Protein AF-S2K256-F1 (afdb_monomer)

pLDDT: mean 74.45, std 22.86, range [28.2, 97.44]

Radius of gyration: 34.71 Å; Cα contacts (8 Å, |Δi|>4): 517; chains: 1; bounding box: 80×73×98 Å

Nearest PDB structures (foldseek):
  6o60-assembly1_C  TM=3.699E-01  e=1.544E-05  Homo sapiens
  5jh5-assembly1_A  TM=3.989E-01  e=1.030E-04  Homo sapiens
  3qii-assembly1_A-2  TM=6.606E-01  e=2.291E-01  Homo sapiens
  8hcu-assembly1_A  TM=7.306E-01  e=8.135E-02  Homo sapiens
  2ldm-assembly1_A  TM=6.409E-01  e=3.844E-01  Homo sapiens

Secondary structure (DSSP, 8-state):
--EEEEEBTTS--EEEEEEEEEETTTEEEEE-TTS-EEEEEGGGB-HHHHHHHHHHSPPP-S---------------------------------------------------------PPPPHHHHHHTS--S-HHHHHHHHHHTS-----S-S---TT-GGGS-HHHHHHHHHTS-HHHHHHHTTT-HHHHHHHTSGGGSSEE---TTTGGG-BHHHHHHHHHHHHHTTTGGGT--EEE-TT-B--HHHHHHHHHH-SS--EEE-TT-TT-BHHHHHHHHHHHHHH-SS--S----EEE--TT-B-SPPTT---TT-S------SHHHHHHHHHHHHHHHHSS--EEE-EEPTTTSSSEE-SSEEETTTEEE-----TTTSPPP--

InterPro domains:
  IPR001810 F-box domain [PF12937] (163-205)
  IPR001810 F-box domain [PS50181] (159-205)
  IPR007131 SLA1 homology domain 1, SHD1 [PF03983] (4-55)
  IPR032675 Leucine-rich repeat domain superfamily [G3DSA:3.80.10.10] (158-293)
  IPR036047 F-box-like domain superfamily [SSF81383] (157-207)

Sequence (388 aa):
MSERLWTGNDGKYQVLATFVCLFQDKKVKLRKPNGAMVAVPLTFLCQQDIAFIATQAKPLAQDSANPNKPAPASRDSSYTSSSKTETTDDTKLSDEPENIKETVPAVQQVPPAANHQNVRQISHDESIQMTPKRSLSSITDQFKRQTYYLSDHDVPLDTKNLAHLPSKTIIRMASFLDVRSRLQVSLISKRFHQLIYKPDVWDYVKFRPSDLFMINDQFVYQLIVFLQLRGGLHKSIHHVDLDGTVITASSVLLLIKYLENIQTLSVQTCWQLFTYPLATQLTHLAKTAREQYPSKIVRVTLGKVLHRGPVPAEQDKDQPGLLDSKSFGQDAWFMNAALNKLTKQNVEFDVVLCGTCHLGASSQVLKCASCGILPLKKCMGCAPRCDR

Foldseek 3Di:
DDWDWWAFPVRPDTATFDWDADDPVQWTWTAHPVRDIDIHGLNGTDPVVNVVRVVVHDDDPDDDDDDDDDDDDDDDDDDDDDDDDDDDDDDDDDDDDDDDDDDDDDDDDDDDDDDDDDDDDDDPVNVVVPDDPDDPVVVVVVVVVVPDPDDDDDDPPPPVDPVRDDLVVLLVVLLPDAPVVLVVQLPPDVSSVVSSLDLSNQQEHDHDPVCQAVDELVNLLVVLVVCCVSPNSLASYQYYASAQHQYELNSVVSNQQRRLRHAEYEHANNQRYALQVNLQVLLVCLVPPPDARSHQHQEYEYHANRHNDDDPPDPDVPDPGRDPDPASVVSQVSNQVSVCSNNVHRHHYNFQAAPPPSGHTFHCWDADPVPGIHRHRHHPVGDDDDPD

Structure (mmCIF, N/CA/C/O backbone):
data_AF-S2K256-F1
#
_entry.id   AF-S2K256-F1
#
loop_
_atom_site.group_PDB
_atom_site.id
_atom_site.type_symbol
_atom_site.label_atom_id
_atom_site.label_alt_id
_atom_site.label_comp_id
_atom_site.label_asym_id
_atom_site.label_entity_id
_atom_site.label_seq_id
_atom_site.pdbx_PDB_ins_code
_atom_site.Cartn_x
_atom_site.Cartn_y
_atom_site.Cartn_z
_atom_site.occupancy
_atom_site.B_iso_or_equiv
_atom_site.auth_seq_id
_atom_site.auth_comp_id
_atom_site.auth_asym_id
_atom_site.auth_atom_id
_atom_site.pdbx_PDB_model_num
ATOM 1 N N . MET A 1 1 ? 23.390 36.262 -26.927 1.00 66.06 1 MET A N 1
ATOM 2 C CA . MET A 1 1 ? 21.931 36.200 -26.684 1.00 66.06 1 MET A CA 1
ATOM 3 C C . MET A 1 1 ? 21.665 36.852 -25.340 1.00 66.06 1 MET A C 1
ATOM 5 O O . MET A 1 1 ? 22.400 36.553 -24.406 1.00 66.06 1 MET A O 1
ATOM 9 N N . SER A 1 2 ? 20.700 37.764 -25.260 1.00 81.94 2 SER A N 1
ATOM 10 C CA . SER A 1 2 ? 20.346 38.485 -24.032 1.00 81.94 2 SER A CA 1
ATOM 11 C C . SER A 1 2 ? 19.398 37.678 -23.142 1.00 81.94 2 SER A C 1
ATOM 13 O O . SER A 1 2 ? 18.588 36.884 -23.624 1.00 81.94 2 SER A O 1
ATOM 15 N N . GLU A 1 3 ? 19.511 37.897 -21.837 1.00 90.81 3 GLU A N 1
ATOM 16 C CA . GLU A 1 3 ? 18.564 37.404 -20.841 1.00 90.81 3 GLU A CA 1
ATOM 17 C C . GLU A 1 3 ? 17.235 38.173 -20.944 1.00 90.81 3 GLU A C 1
ATOM 19 O O . GLU A 1 3 ? 17.225 39.381 -21.193 1.00 90.81 3 GLU A O 1
ATOM 24 N N . ARG A 1 4 ? 16.106 37.471 -20.793 1.00 93.06 4 ARG A N 1
ATOM 25 C CA . ARG A 1 4 ? 14.751 38.025 -20.933 1.00 93.06 4 ARG A CA 1
ATOM 26 C C . ARG A 1 4 ? 13.807 37.386 -19.914 1.00 93.06 4 ARG A C 1
ATOM 28 O O . ARG A 1 4 ? 13.978 36.224 -19.545 1.00 93.06 4 ARG A O 1
ATOM 35 N N . LEU A 1 5 ? 12.799 38.139 -19.473 1.00 95.69 5 LEU A N 1
ATOM 36 C CA . LEU A 1 5 ? 11.668 37.591 -18.726 1.00 95.69 5 LEU A CA 1
ATOM 37 C C . LEU A 1 5 ? 10.664 37.000 -19.721 1.00 95.69 5 LEU A C 1
ATOM 39 O O . LEU A 1 5 ? 10.056 37.738 -20.492 1.00 95.69 5 LEU A O 1
ATOM 43 N N . TRP A 1 6 ? 10.522 35.681 -19.705 1.00 94.94 6 TRP A N 1
ATOM 44 C CA . TRP A 1 6 ? 9.562 34.936 -20.515 1.00 94.94 6 TRP A CA 1
ATOM 45 C C . TRP A 1 6 ? 8.246 34.835 -19.764 1.00 94.94 6 TRP A C 1
ATOM 47 O O . TRP A 1 6 ? 8.253 34.461 -18.586 1.00 94.94 6 TRP A O 1
ATOM 57 N N . THR A 1 7 ? 7.133 35.128 -20.428 1.00 93.38 7 THR A N 1
ATOM 58 C CA . THR A 1 7 ? 5.805 35.134 -19.808 1.00 93.38 7 THR A CA 1
ATOM 59 C C . THR A 1 7 ? 4.852 34.159 -20.487 1.00 93.38 7 THR A C 1
ATOM 61 O O . THR A 1 7 ? 4.882 33.934 -21.700 1.00 93.38 7 THR A O 1
ATOM 64 N N . GLY A 1 8 ? 4.007 33.536 -19.669 1.00 92.25 8 GLY A N 1
ATOM 65 C CA . GLY A 1 8 ? 2.953 32.649 -20.127 1.00 92.25 8 GLY A CA 1
ATOM 66 C C . GLY A 1 8 ? 1.800 33.408 -20.768 1.00 92.25 8 GLY A C 1
ATOM 67 O O . GLY A 1 8 ? 1.522 34.554 -20.412 1.00 92.25 8 GLY A O 1
ATOM 68 N N . ASN A 1 9 ? 1.071 32.740 -21.657 1.00 90.88 9 ASN A N 1
ATOM 69 C CA . ASN A 1 9 ? -0.209 33.234 -22.171 1.00 90.88 9 ASN A CA 1
ATOM 70 C C . ASN A 1 9 ? -1.276 33.415 -21.067 1.00 90.88 9 ASN A C 1
ATOM 72 O O . ASN A 1 9 ? -2.208 34.191 -21.245 1.00 90.88 9 ASN A O 1
ATOM 76 N N . ASP A 1 10 ? -1.115 32.745 -19.922 1.00 86.44 10 ASP A N 1
ATOM 77 C CA . ASP A 1 10 ? -1.967 32.858 -18.735 1.00 86.44 10 ASP A CA 1
ATOM 78 C C . ASP A 1 10 ? -1.547 33.968 -17.750 1.00 86.44 10 ASP A C 1
ATOM 80 O O . ASP A 1 10 ? -2.215 34.171 -16.734 1.00 86.44 10 ASP A O 1
ATOM 84 N N . GLY A 1 11 ? -0.420 34.648 -18.001 1.00 82.88 11 GLY A N 1
ATOM 85 C CA . GLY A 1 11 ? 0.184 35.657 -17.121 1.00 82.88 11 GLY A CA 1
ATOM 86 C C . GLY A 1 11 ? 0.765 35.133 -15.795 1.00 82.88 11 GLY A C 1
ATOM 87 O O . GLY A 1 11 ? 1.450 35.883 -15.095 1.00 82.88 11 GLY A O 1
ATOM 88 N N . LYS A 1 12 ? 0.532 33.859 -15.444 1.00 86.06 12 LYS A N 1
ATOM 89 C CA . LYS A 1 12 ? 0.979 33.231 -14.187 1.00 86.06 12 LYS A CA 1
ATOM 90 C C . LYS A 1 12 ? 2.359 32.607 -14.329 1.00 86.06 12 LYS A C 1
ATOM 92 O O . LYS A 1 12 ? 3.136 32.622 -13.376 1.00 86.06 12 LYS A O 1
ATOM 97 N N . TYR A 1 13 ? 2.676 32.057 -15.500 1.00 88.94 13 TYR A N 1
ATOM 98 C CA . TYR A 1 13 ? 4.027 31.585 -15.778 1.00 88.94 13 TYR A CA 1
ATOM 99 C C . TYR A 1 13 ? 4.961 32.766 -16.056 1.00 88.94 13 TYR A C 1
ATOM 101 O O . TYR A 1 13 ? 4.724 33.543 -16.978 1.00 88.94 13 TYR A O 1
ATOM 109 N N . GLN A 1 14 ? 6.040 32.887 -15.283 1.00 94.69 14 GLN A N 1
ATOM 110 C CA . GLN A 1 14 ? 7.109 33.857 -15.524 1.00 94.69 14 GLN A CA 1
ATOM 111 C C . GLN A 1 14 ? 8.467 33.206 -15.233 1.00 94.69 14 GLN A C 1
ATOM 113 O O . GLN A 1 14 ? 8.637 32.552 -14.201 1.00 94.69 14 GLN A O 1
ATOM 118 N N . VAL A 1 15 ? 9.445 33.360 -16.130 1.00 95.44 15 VAL A N 1
ATOM 119 C CA . VAL A 1 15 ? 10.815 32.870 -15.904 1.00 95.44 15 VAL A CA 1
ATOM 120 C C . VAL A 1 15 ? 11.855 33.793 -16.528 1.00 95.44 15 VAL A C 1
ATOM 122 O O . VAL A 1 15 ? 11.777 34.126 -17.705 1.00 95.44 15 VAL A O 1
ATOM 125 N N . LEU A 1 16 ? 12.861 34.188 -15.748 1.00 96.50 16 LEU A N 1
ATOM 126 C CA . LEU A 1 16 ? 14.022 34.911 -16.260 1.00 96.50 16 LEU A CA 1
ATOM 127 C C . LEU A 1 16 ? 15.027 33.900 -16.837 1.00 96.50 16 LEU A C 1
ATOM 129 O O . LEU A 1 16 ? 15.463 32.982 -16.131 1.00 96.50 16 LEU A O 1
ATOM 133 N N . ALA A 1 17 ? 15.308 33.996 -18.138 1.00 97.44 17 ALA A N 1
ATOM 134 C CA . ALA A 1 17 ? 16.164 33.051 -18.852 1.00 97.44 17 ALA A CA 1
ATOM 135 C C . ALA A 1 17 ? 16.658 33.591 -20.206 1.00 97.44 17 ALA A C 1
ATOM 137 O O . ALA A 1 17 ? 16.070 34.488 -20.809 1.00 97.44 17 ALA A O 1
ATOM 138 N N . THR A 1 18 ? 17.698 32.963 -20.744 1.00 96.50 18 THR A N 1
ATOM 139 C CA . THR A 1 18 ? 18.209 33.208 -22.100 1.00 96.50 18 THR A CA 1
ATOM 140 C C . THR A 1 18 ? 17.660 32.151 -23.062 1.00 96.50 18 THR A C 1
ATOM 142 O O . THR A 1 18 ? 17.628 30.961 -22.730 1.00 96.50 18 THR A O 1
ATOM 145 N N . PHE A 1 19 ? 17.237 32.563 -24.263 1.00 95.56 19 PHE A N 1
ATOM 146 C CA . PHE A 1 19 ? 16.908 31.636 -25.357 1.00 95.56 19 PHE A CA 1
ATOM 147 C C . PHE A 1 19 ? 18.125 30.764 -25.701 1.00 95.56 19 PHE A C 1
ATOM 149 O O . PHE A 1 19 ? 19.258 31.227 -25.602 1.00 95.56 19 PHE A O 1
ATOM 156 N N . VAL A 1 20 ? 17.908 29.510 -26.105 1.00 94.94 20 VAL A N 1
ATOM 157 C CA . VAL A 1 20 ? 18.989 28.633 -26.589 1.00 94.94 20 VAL A CA 1
ATOM 158 C C . VAL A 1 20 ? 18.676 28.089 -27.975 1.00 94.94 20 VAL A C 1
ATOM 160 O O . VAL A 1 20 ? 19.459 28.294 -28.896 1.00 94.94 20 VAL A O 1
ATOM 163 N N . CYS A 1 21 ? 17.548 27.394 -28.136 1.00 93.50 21 CYS A N 1
ATOM 164 C CA . CYS A 1 21 ? 17.085 26.916 -29.439 1.00 93.50 21 CYS A CA 1
ATOM 165 C C . CYS A 1 21 ? 15.615 26.477 -29.408 1.00 93.50 21 CYS A C 1
ATOM 167 O O . CYS A 1 21 ? 15.042 26.214 -28.344 1.00 93.50 21 CYS A O 1
ATOM 169 N N . LEU A 1 22 ? 15.030 26.332 -30.597 1.00 93.12 22 LEU A N 1
ATOM 170 C CA . LEU A 1 22 ? 13.819 25.543 -30.800 1.00 93.12 22 LEU A CA 1
ATOM 171 C C . LEU A 1 22 ? 14.151 24.046 -30.834 1.00 93.12 22 LEU A C 1
ATOM 173 O O . LEU A 1 22 ? 15.194 23.621 -31.328 1.00 93.12 22 LEU A O 1
ATOM 177 N N . PHE A 1 23 ? 13.241 23.237 -30.303 1.00 87.00 23 PHE A N 1
ATOM 178 C CA . PHE A 1 23 ? 13.293 21.784 -30.346 1.00 87.00 23 PHE A CA 1
ATOM 179 C C . PHE A 1 23 ? 12.031 21.255 -31.030 1.00 87.00 23 PHE A C 1
ATOM 181 O O . PHE A 1 23 ? 10.931 21.354 -30.475 1.00 87.00 23 PHE A O 1
ATOM 188 N N . GLN A 1 24 ? 12.213 20.686 -32.228 1.00 85.31 24 GLN A N 1
ATOM 189 C CA . GLN A 1 24 ? 11.145 20.116 -33.065 1.00 85.31 24 GLN A CA 1
ATOM 190 C C . GLN A 1 24 ? 9.987 21.100 -33.327 1.00 85.31 24 GLN A C 1
ATOM 192 O O . GLN A 1 24 ? 8.830 20.686 -33.337 1.00 85.31 24 GLN A O 1
ATOM 197 N N . ASP A 1 25 ? 10.296 22.401 -33.405 1.00 85.62 25 ASP A N 1
ATOM 198 C CA . ASP A 1 25 ? 9.379 23.537 -33.635 1.00 85.62 25 ASP A CA 1
ATOM 199 C C . ASP A 1 25 ? 8.166 23.634 -32.688 1.00 85.62 25 ASP A C 1
ATOM 201 O O . ASP A 1 25 ? 7.258 24.438 -32.875 1.00 85.62 25 ASP A O 1
ATOM 205 N N . LYS A 1 26 ? 8.171 22.836 -31.614 1.00 90.75 26 LYS A N 1
ATOM 206 C CA . LYS A 1 26 ? 7.069 22.697 -30.649 1.00 90.75 26 LYS A CA 1
ATOM 207 C C . LYS A 1 26 ? 7.451 23.134 -29.240 1.00 90.75 26 LYS A C 1
ATOM 209 O O . LYS A 1 26 ? 6.569 23.406 -28.426 1.00 90.75 26 LYS A O 1
ATOM 214 N N . LYS A 1 27 ? 8.750 23.170 -28.918 1.00 94.00 27 LYS A N 1
ATOM 215 C CA . LYS A 1 27 ? 9.260 23.543 -27.591 1.00 94.00 27 LYS A CA 1
ATOM 216 C C . LYS A 1 27 ? 10.471 24.460 -27.693 1.00 94.00 27 LYS A C 1
ATOM 218 O O . LYS A 1 27 ? 11.353 24.247 -28.518 1.00 94.00 27 LYS A O 1
ATOM 223 N N . VAL A 1 28 ? 10.540 25.427 -26.793 1.00 94.94 28 VAL A N 1
ATOM 224 C CA . VAL A 1 28 ? 11.642 26.372 -26.623 1.00 94.94 28 VAL A CA 1
ATOM 225 C C . VAL A 1 28 ? 12.548 25.863 -25.515 1.00 94.94 28 VAL A C 1
ATOM 227 O O . VAL A 1 28 ? 12.068 25.577 -24.418 1.00 94.94 28 VAL A O 1
ATOM 230 N N . LYS A 1 29 ? 13.853 25.763 -25.774 1.00 96.06 29 LYS A N 1
ATOM 231 C CA . LYS A 1 29 ? 14.851 25.529 -24.728 1.00 96.06 29 LYS A CA 1
ATOM 232 C C . LYS A 1 29 ? 15.356 26.868 -24.200 1.00 96.06 29 LYS A C 1
ATOM 234 O O . LYS A 1 29 ? 15.914 27.665 -24.952 1.00 96.06 29 LYS A O 1
ATOM 239 N N . LEU A 1 30 ? 15.171 27.072 -22.901 1.00 96.31 30 LEU A N 1
ATOM 240 C CA . LEU A 1 30 ? 15.583 28.249 -22.143 1.00 96.31 30 LEU A CA 1
ATOM 241 C C . LEU A 1 30 ? 16.658 27.857 -21.124 1.00 96.31 30 LEU A C 1
ATOM 243 O O . LEU A 1 30 ? 16.572 26.785 -20.521 1.00 96.31 30 LEU A O 1
ATOM 247 N N . ARG A 1 31 ? 17.651 28.724 -20.909 1.00 96.69 31 ARG A N 1
ATOM 248 C CA . ARG A 1 31 ? 18.682 28.568 -19.872 1.00 96.69 31 ARG A CA 1
ATOM 249 C C . ARG A 1 31 ? 18.501 29.631 -18.793 1.00 96.69 31 ARG A C 1
ATOM 251 O O . ARG A 1 31 ? 18.593 30.818 -19.089 1.00 96.69 31 ARG A O 1
ATOM 258 N N . LYS A 1 32 ? 18.267 29.204 -17.554 1.00 96.56 32 LYS A N 1
ATOM 259 C CA . LYS A 1 32 ? 18.226 30.080 -16.373 1.00 96.56 32 LYS A CA 1
ATOM 260 C C . LYS A 1 32 ? 19.639 30.560 -15.982 1.00 96.56 32 LYS A C 1
ATOM 262 O O . LYS A 1 32 ? 20.608 29.877 -16.324 1.00 96.56 32 LYS A O 1
ATOM 267 N N . PRO A 1 33 ? 19.778 31.645 -15.195 1.00 94.81 33 PRO A N 1
ATOM 268 C CA . PRO A 1 33 ? 21.075 32.139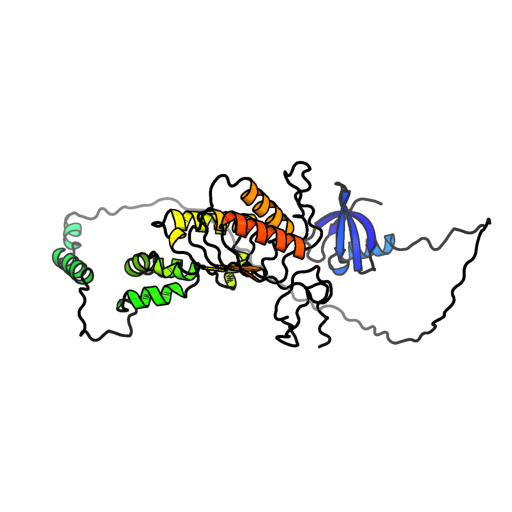 -14.703 1.00 94.81 33 PRO A CA 1
ATOM 269 C C . PRO A 1 33 ? 21.910 31.105 -13.947 1.00 94.81 33 PRO A C 1
ATOM 271 O O . PRO A 1 33 ? 23.127 31.068 -14.080 1.00 94.81 33 PRO A O 1
ATOM 274 N N . ASN A 1 34 ? 21.257 30.201 -13.213 1.00 91.62 34 ASN A N 1
ATOM 275 C CA . ASN A 1 34 ? 21.907 29.091 -12.509 1.00 91.62 34 ASN A CA 1
ATOM 276 C C . ASN A 1 34 ? 22.337 27.926 -13.432 1.00 91.62 34 ASN A C 1
ATOM 278 O O . ASN A 1 34 ? 22.599 26.826 -12.952 1.00 91.62 34 ASN A O 1
ATOM 282 N N . GLY A 1 35 ? 22.337 28.120 -14.754 1.00 92.12 35 GLY A N 1
ATOM 283 C CA . GLY A 1 35 ? 22.689 27.111 -15.755 1.00 92.12 35 GLY A CA 1
ATOM 284 C C . GLY A 1 35 ? 21.604 26.066 -16.042 1.00 92.12 35 GLY A C 1
ATOM 285 O O . GLY A 1 35 ? 21.726 25.328 -17.021 1.00 92.12 35 GLY A O 1
ATOM 286 N N . ALA A 1 36 ? 20.525 26.007 -15.251 1.00 91.44 36 ALA A N 1
ATOM 287 C CA . ALA A 1 36 ? 19.470 25.016 -15.435 1.00 91.44 36 ALA A CA 1
ATOM 288 C C . ALA A 1 36 ? 18.709 25.228 -16.755 1.00 91.44 36 ALA A C 1
ATOM 290 O O . ALA A 1 36 ? 18.290 26.340 -17.090 1.00 91.44 36 ALA A O 1
ATOM 291 N N . MET A 1 37 ? 18.493 24.136 -17.489 1.00 95.44 37 MET A N 1
ATOM 292 C CA . MET A 1 37 ? 17.760 24.129 -18.755 1.00 95.44 37 MET A CA 1
ATOM 293 C C . MET A 1 37 ? 16.279 23.806 -18.524 1.00 95.44 37 MET A C 1
ATOM 295 O O . MET A 1 37 ? 15.952 22.836 -17.843 1.00 95.44 37 MET A O 1
ATOM 299 N N . VAL A 1 38 ? 15.381 24.575 -19.138 1.00 95.06 38 VAL A N 1
ATOM 300 C CA . VAL A 1 38 ? 13.926 24.350 -19.121 1.00 95.06 38 VAL A CA 1
ATOM 301 C C . VAL A 1 38 ? 13.413 24.256 -20.557 1.00 95.06 38 VAL A C 1
ATOM 303 O O . VAL A 1 38 ? 13.873 24.989 -21.430 1.00 95.06 38 VAL A O 1
ATOM 306 N N . ALA A 1 39 ? 12.466 23.351 -20.812 1.00 95.50 39 ALA A N 1
ATOM 307 C CA . ALA A 1 39 ? 11.800 23.212 -22.105 1.00 95.50 39 ALA A CA 1
ATOM 308 C C . ALA A 1 39 ? 10.323 23.617 -21.986 1.00 95.50 39 ALA A C 1
ATOM 310 O O . ALA A 1 39 ? 9.536 22.891 -21.377 1.00 95.50 39 ALA A O 1
ATOM 311 N N . VAL A 1 40 ? 9.950 24.755 -22.573 1.00 94.06 40 VAL A N 1
ATOM 312 C CA . VAL A 1 40 ? 8.586 25.315 -22.524 1.00 94.06 40 VAL A CA 1
ATOM 313 C C . VAL A 1 40 ? 7.885 25.053 -23.863 1.00 94.06 40 VAL A C 1
ATOM 315 O O . VAL A 1 40 ? 8.499 25.303 -24.900 1.00 94.06 40 VAL A O 1
ATOM 318 N N . PRO A 1 41 ? 6.646 24.528 -23.913 1.00 95.75 41 PRO A N 1
ATOM 319 C CA . PRO A 1 41 ? 5.920 24.397 -25.176 1.00 95.75 41 PRO A CA 1
ATOM 320 C C . PRO A 1 41 ? 5.611 25.772 -25.777 1.00 95.75 41 PRO A C 1
ATOM 322 O O . PRO A 1 41 ? 5.250 26.690 -25.045 1.00 95.75 41 PRO A O 1
ATOM 325 N N . LEU A 1 42 ? 5.719 25.909 -27.102 1.00 94.00 42 LEU A N 1
ATOM 326 C CA . LEU A 1 42 ? 5.543 27.201 -27.783 1.00 94.00 42 LEU A CA 1
ATOM 327 C C . LEU A 1 42 ? 4.164 27.825 -27.488 1.00 94.00 42 LEU A C 1
ATOM 329 O O . LEU A 1 42 ? 4.057 29.023 -27.267 1.00 94.00 42 LEU A O 1
ATOM 333 N N . THR A 1 43 ? 3.132 26.980 -27.399 1.00 93.56 43 THR A N 1
ATOM 334 C CA . THR A 1 43 ? 1.731 27.342 -27.125 1.00 93.56 43 THR A CA 1
ATOM 335 C C . THR A 1 43 ? 1.462 27.879 -25.717 1.00 93.56 43 THR A C 1
ATOM 337 O O . THR A 1 43 ? 0.357 28.347 -25.464 1.00 93.56 43 THR A O 1
ATOM 340 N N . PHE A 1 44 ? 2.426 27.787 -24.796 1.00 93.31 44 PHE A N 1
ATOM 341 C CA . PHE A 1 44 ? 2.304 28.322 -23.436 1.00 93.31 44 PHE A CA 1
ATOM 342 C C . PHE A 1 44 ? 2.878 29.735 -23.304 1.00 93.31 44 PHE A C 1
ATOM 344 O O . PHE A 1 44 ? 2.607 30.383 -22.301 1.00 93.31 44 PHE A O 1
ATOM 351 N N . LEU A 1 45 ? 3.672 30.215 -24.266 1.00 93.44 45 LEU A N 1
ATOM 352 C CA . LEU A 1 45 ? 4.289 31.543 -24.212 1.00 93.44 45 LEU A CA 1
ATOM 353 C C . LEU A 1 45 ? 3.344 32.631 -24.734 1.00 93.44 45 LEU A C 1
ATOM 355 O O . LEU A 1 45 ? 2.441 32.365 -25.527 1.00 93.44 45 LEU A O 1
ATOM 359 N N . CYS A 1 46 ? 3.568 33.873 -24.307 1.00 94.19 46 CYS A N 1
ATOM 360 C CA . CYS A 1 46 ? 2.852 35.021 -24.849 1.00 94.19 46 CYS A CA 1
ATOM 361 C C . CYS A 1 46 ? 3.240 35.303 -26.317 1.00 94.19 46 CYS A C 1
ATOM 363 O O . CYS A 1 46 ? 4.341 34.981 -26.775 1.00 94.19 46 CYS A O 1
ATOM 365 N N . GLN A 1 47 ? 2.355 35.982 -27.056 1.00 92.69 47 GLN A N 1
ATOM 366 C CA . GLN A 1 47 ? 2.562 36.289 -28.478 1.00 92.69 47 GLN A CA 1
ATOM 367 C C . GLN A 1 47 ? 3.843 37.105 -28.744 1.00 92.69 47 GLN A C 1
ATOM 369 O O . GLN A 1 47 ? 4.481 36.934 -29.783 1.00 92.69 47 GLN A O 1
ATOM 374 N N . GLN A 1 48 ? 4.254 37.961 -27.800 1.00 92.62 48 GLN A N 1
ATOM 375 C CA . GLN A 1 48 ? 5.482 38.759 -27.911 1.00 92.62 48 GLN A CA 1
ATOM 376 C C . GLN A 1 48 ? 6.746 37.889 -27.849 1.00 92.62 48 GLN A C 1
ATOM 378 O O . GLN A 1 48 ? 7.688 38.111 -28.610 1.00 92.62 48 GLN A O 1
ATOM 383 N N . ASP A 1 49 ? 6.764 36.881 -26.975 1.00 93.00 49 ASP A N 1
ATOM 384 C CA . ASP A 1 49 ? 7.887 35.949 -26.850 1.00 93.00 49 ASP A CA 1
ATOM 385 C C . ASP A 1 49 ? 7.950 34.992 -28.046 1.00 93.00 49 ASP A C 1
ATOM 387 O O . ASP A 1 49 ? 9.037 34.723 -28.557 1.00 93.00 49 ASP A O 1
ATOM 391 N N . ILE A 1 50 ? 6.797 34.547 -28.561 1.00 93.12 50 ILE A N 1
ATOM 392 C CA . ILE A 1 50 ? 6.709 33.767 -29.808 1.00 93.12 50 ILE A CA 1
ATOM 393 C C . ILE A 1 50 ? 7.281 34.571 -30.989 1.00 93.12 50 ILE A C 1
ATOM 395 O O . ILE A 1 50 ? 8.099 34.049 -31.748 1.00 93.12 50 ILE A O 1
ATOM 399 N N . ALA A 1 51 ? 6.925 35.855 -31.115 1.00 92.00 51 ALA A N 1
ATOM 400 C CA . ALA A 1 51 ? 7.472 36.737 -32.148 1.00 92.00 51 ALA A CA 1
ATOM 401 C C . ALA A 1 51 ? 8.991 36.959 -31.994 1.00 92.00 51 ALA A C 1
ATOM 403 O O . ALA A 1 51 ? 9.722 36.947 -32.986 1.00 92.00 51 ALA A O 1
ATOM 404 N N . PHE A 1 52 ? 9.493 37.101 -30.762 1.00 92.69 52 PHE A N 1
ATOM 405 C CA . PHE A 1 52 ? 10.931 37.183 -30.488 1.00 92.69 52 PHE A CA 1
ATOM 406 C C . PHE A 1 52 ? 11.673 35.890 -30.866 1.00 92.69 52 PHE A C 1
ATOM 408 O O . PHE A 1 52 ? 12.755 35.942 -31.448 1.00 92.69 52 PHE A O 1
ATOM 415 N N . ILE A 1 53 ? 11.089 34.718 -30.607 1.00 92.50 53 ILE A N 1
ATOM 416 C CA . ILE A 1 53 ? 11.668 33.443 -31.050 1.00 92.50 53 ILE A CA 1
ATOM 417 C C . ILE A 1 53 ? 11.696 33.369 -32.579 1.00 92.50 53 ILE A C 1
ATOM 419 O O . ILE A 1 53 ? 12.711 32.968 -33.137 1.00 92.50 53 ILE A O 1
ATOM 423 N N . ALA A 1 54 ? 10.634 33.795 -33.268 1.00 89.44 54 ALA A N 1
ATOM 424 C CA . ALA A 1 54 ? 10.579 33.780 -34.730 1.00 89.44 54 ALA A CA 1
ATOM 425 C C . ALA A 1 54 ? 11.634 34.693 -35.391 1.00 89.44 54 ALA A C 1
ATOM 427 O O . ALA A 1 54 ? 12.123 34.370 -36.475 1.00 89.44 54 ALA A O 1
ATOM 428 N N . THR A 1 55 ? 12.030 35.800 -34.748 1.00 88.25 55 THR A N 1
ATOM 429 C CA . THR A 1 55 ? 13.129 36.651 -35.243 1.00 88.25 55 THR A CA 1
ATOM 430 C C . THR A 1 55 ? 14.513 36.083 -34.924 1.00 88.25 55 THR A C 1
ATOM 432 O O . THR A 1 55 ? 15.401 36.183 -35.765 1.00 88.25 55 THR A O 1
ATOM 435 N N . GLN A 1 56 ? 14.698 35.431 -33.770 1.00 85.75 56 GLN A N 1
ATOM 436 C CA . GLN A 1 56 ? 15.967 34.789 -33.382 1.00 85.75 56 GLN A CA 1
ATOM 437 C C . GLN A 1 56 ? 16.211 33.428 -34.061 1.00 85.75 56 GLN A C 1
ATOM 439 O O . GLN A 1 56 ? 17.355 33.000 -34.184 1.00 85.75 56 GLN A O 1
ATOM 444 N N . ALA A 1 57 ? 15.154 32.723 -34.475 1.00 75.00 57 ALA A N 1
ATOM 445 C CA . ALA A 1 57 ? 15.236 31.386 -35.065 1.00 75.00 57 ALA A CA 1
ATOM 446 C C . ALA A 1 57 ? 15.437 31.381 -36.590 1.00 75.00 57 ALA A C 1
ATOM 448 O O . ALA A 1 57 ? 15.647 30.310 -37.156 1.00 75.00 57 ALA A O 1
ATOM 449 N N . LYS A 1 58 ? 15.399 32.542 -37.262 1.00 70.38 58 LYS A N 1
ATOM 450 C CA . LYS A 1 58 ? 15.826 32.670 -38.664 1.00 70.38 58 LYS A CA 1
ATOM 451 C C . LYS A 1 58 ? 17.352 32.512 -38.756 1.00 70.38 58 LYS A C 1
ATOM 453 O O . LYS A 1 58 ? 18.061 33.363 -38.221 1.00 70.38 58 LYS A O 1
ATOM 458 N N . PRO A 1 59 ? 17.884 31.490 -39.453 1.00 57.66 59 PRO A N 1
ATOM 459 C CA . PRO A 1 59 ? 19.311 31.419 -39.739 1.00 57.66 59 PRO A CA 1
ATOM 460 C C . PRO A 1 59 ? 19.707 32.477 -40.772 1.00 57.66 59 PRO A C 1
ATOM 462 O O . PRO A 1 59 ? 18.897 32.867 -41.616 1.00 57.66 59 PRO A O 1
ATOM 465 N N . LEU A 1 60 ? 20.981 32.873 -40.753 1.00 43.88 60 LEU A N 1
ATOM 466 C CA . LEU A 1 60 ? 21.603 33.569 -41.876 1.00 43.88 60 LEU A CA 1
ATOM 467 C C . LEU A 1 60 ? 21.454 32.706 -43.139 1.00 43.88 60 LEU A C 1
ATOM 469 O O . LEU A 1 60 ? 21.998 31.606 -43.210 1.00 43.88 60 LEU A O 1
ATOM 473 N N . ALA A 1 61 ? 20.750 33.229 -44.140 1.00 35.12 61 ALA A N 1
ATOM 474 C CA . ALA A 1 61 ? 20.726 32.695 -45.499 1.00 35.12 61 ALA A CA 1
ATOM 475 C C . ALA A 1 61 ? 21.595 33.565 -46.427 1.00 35.12 61 ALA A C 1
ATOM 477 O O . ALA A 1 61 ? 21.176 33.933 -47.520 1.00 35.12 61 ALA A O 1
ATOM 478 N N . GLN A 1 62 ? 22.791 33.930 -45.956 1.00 42.97 62 GLN A N 1
ATOM 479 C CA . GLN A 1 62 ? 23.844 34.598 -46.722 1.00 42.97 62 GLN A CA 1
ATOM 480 C C . GLN A 1 62 ? 25.204 34.366 -46.040 1.00 42.97 62 GLN A C 1
ATOM 482 O O . GLN A 1 62 ? 25.261 34.124 -44.837 1.00 42.97 62 GLN A O 1
ATOM 487 N N . ASP A 1 63 ? 26.264 34.408 -46.848 1.00 35.41 63 ASP A N 1
ATOM 488 C CA . ASP A 1 63 ? 27.680 34.204 -46.510 1.00 35.41 63 ASP A CA 1
ATOM 489 C C . ASP A 1 63 ? 28.114 32.823 -45.991 1.00 35.41 63 ASP A C 1
ATOM 491 O O . ASP A 1 63 ? 28.326 32.586 -44.803 1.00 35.41 63 ASP A O 1
ATOM 495 N N . SER A 1 64 ? 28.411 31.937 -46.949 1.00 32.81 64 SER A N 1
ATOM 496 C CA . SER A 1 64 ? 29.626 31.101 -46.929 1.00 32.81 64 SER A CA 1
ATOM 497 C C . SER A 1 64 ? 29.943 30.578 -48.335 1.00 32.81 64 SER A C 1
ATOM 499 O O . SER A 1 64 ? 29.660 29.431 -48.674 1.00 32.81 64 SER A O 1
ATOM 501 N N . ALA A 1 65 ? 30.548 31.434 -49.161 1.00 34.84 65 ALA A N 1
ATOM 502 C CA . ALA A 1 65 ? 31.117 31.053 -50.450 1.00 34.84 65 ALA A CA 1
ATOM 503 C C . ALA A 1 65 ? 32.641 31.249 -50.439 1.00 34.84 65 ALA A C 1
ATOM 505 O O . ALA A 1 65 ? 33.120 32.354 -50.673 1.00 34.84 65 ALA A O 1
ATOM 506 N N . ASN A 1 66 ? 33.403 30.177 -50.191 1.00 33.47 66 ASN A N 1
ATOM 507 C CA . ASN A 1 66 ? 34.580 29.849 -51.007 1.00 33.47 66 ASN A CA 1
ATOM 508 C C . ASN A 1 66 ? 35.132 28.439 -50.703 1.00 33.47 66 ASN A C 1
ATOM 510 O O . ASN A 1 66 ? 34.880 27.899 -49.624 1.00 33.47 66 ASN A O 1
ATOM 514 N N . PRO A 1 67 ? 35.850 27.812 -51.654 1.00 42.94 67 PRO A N 1
ATOM 515 C CA . PRO A 1 67 ? 36.238 26.410 -51.568 1.00 42.94 67 PRO A CA 1
ATOM 516 C C . PRO A 1 67 ? 37.611 26.211 -50.915 1.00 42.94 67 PRO A C 1
ATOM 518 O O . PRO A 1 67 ? 38.525 27.001 -51.135 1.00 42.94 67 PRO A O 1
ATOM 521 N N . ASN A 1 68 ? 37.804 25.068 -50.248 1.00 33.06 68 ASN A N 1
ATOM 522 C CA . ASN A 1 68 ? 38.993 24.242 -50.483 1.00 33.06 68 ASN A CA 1
ATOM 523 C C . ASN A 1 68 ? 38.811 22.780 -50.029 1.00 33.06 68 ASN A C 1
ATOM 525 O O . ASN A 1 68 ? 38.212 22.480 -49.001 1.00 33.06 68 ASN A O 1
ATOM 529 N N . LYS A 1 69 ? 39.333 21.875 -50.861 1.00 35.16 69 LYS A N 1
ATOM 530 C CA . LYS A 1 69 ? 39.438 20.405 -50.705 1.00 35.16 69 LYS A CA 1
ATOM 531 C C . LYS A 1 69 ? 40.685 20.117 -49.803 1.00 35.16 69 LYS A C 1
ATOM 533 O O . LYS A 1 69 ? 41.544 20.999 -49.788 1.00 35.16 69 LYS A O 1
ATOM 538 N N . PRO A 1 70 ? 40.869 18.956 -49.111 1.00 41.66 70 PRO A N 1
ATOM 539 C CA . PRO A 1 70 ? 40.485 17.635 -49.618 1.00 41.66 70 PRO A CA 1
ATOM 540 C C . PRO A 1 70 ? 39.993 16.509 -48.670 1.00 41.66 70 PRO A C 1
ATOM 542 O O . PRO A 1 70 ? 40.323 16.454 -47.496 1.00 41.66 70 PRO A O 1
ATOM 545 N N . ALA A 1 71 ? 39.216 15.597 -49.289 1.00 31.28 71 ALA A N 1
ATOM 546 C CA . ALA A 1 71 ? 39.233 14.111 -49.267 1.00 31.28 71 ALA A CA 1
ATOM 547 C C . ALA A 1 71 ? 39.864 13.354 -48.060 1.00 31.28 71 ALA A C 1
ATOM 549 O O . ALA A 1 71 ? 40.954 13.734 -47.639 1.00 31.28 71 ALA A O 1
ATOM 550 N N . PRO A 1 72 ? 39.307 12.190 -47.617 1.00 44.56 72 PRO A N 1
ATOM 551 C CA . PRO A 1 72 ? 38.983 11.074 -48.532 1.00 44.56 72 PRO A CA 1
ATOM 552 C C . PRO A 1 72 ? 37.778 10.151 -48.197 1.00 44.56 72 PRO A C 1
ATOM 554 O O . PRO A 1 72 ? 37.144 10.267 -47.160 1.00 44.56 72 PRO A O 1
ATOM 557 N N . ALA A 1 73 ? 37.557 9.189 -49.113 1.00 31.78 73 ALA A N 1
ATOM 558 C CA . ALA A 1 73 ? 36.807 7.920 -49.011 1.00 31.78 73 ALA A CA 1
ATOM 559 C C . ALA A 1 73 ? 35.317 7.980 -48.582 1.00 31.78 73 ALA A C 1
ATOM 561 O O . ALA A 1 73 ? 34.984 8.240 -47.436 1.00 31.78 73 ALA A O 1
ATOM 562 N N . SER A 1 74 ? 34.351 7.770 -49.483 1.00 31.77 74 SER A N 1
ATOM 563 C CA . SER A 1 74 ? 34.030 6.494 -50.162 1.00 31.77 74 SER A CA 1
ATOM 564 C C . SER A 1 74 ? 33.550 5.381 -49.220 1.00 31.77 74 SER A C 1
ATOM 566 O O . SER A 1 74 ? 34.346 4.576 -48.734 1.00 31.77 74 SER A O 1
ATOM 568 N N . ARG A 1 75 ? 32.222 5.282 -49.056 1.00 37.53 75 ARG A N 1
ATOM 569 C CA . ARG A 1 75 ? 31.513 4.014 -49.281 1.00 37.53 75 ARG A CA 1
ATOM 570 C C . ARG A 1 75 ? 30.024 4.222 -49.541 1.00 37.53 75 ARG A C 1
ATOM 572 O O . ARG A 1 75 ? 29.380 5.054 -48.908 1.00 37.53 75 ARG A O 1
ATOM 579 N N . ASP A 1 76 ? 29.516 3.453 -50.490 1.00 28.75 76 ASP A N 1
ATOM 580 C CA . ASP A 1 76 ? 28.163 3.537 -51.025 1.00 28.75 76 ASP A CA 1
ATOM 581 C C . ASP A 1 76 ? 27.108 2.951 -50.079 1.00 28.75 76 ASP A C 1
ATOM 583 O O . ASP A 1 76 ? 27.333 1.919 -49.446 1.00 28.75 76 ASP A O 1
ATOM 587 N N . SER A 1 77 ? 25.902 3.520 -50.106 1.00 36.50 77 SER A N 1
ATOM 588 C CA . SER A 1 77 ? 24.705 2.713 -50.370 1.00 36.50 77 SER A CA 1
ATOM 589 C C . SER A 1 77 ? 23.54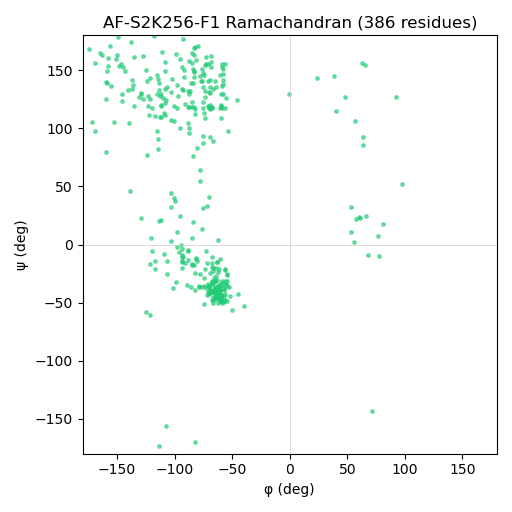9 3.597 -50.837 1.00 36.50 77 SER A C 1
ATOM 591 O O . SER A 1 77 ? 23.171 4.568 -50.182 1.00 36.50 77 SER A O 1
ATOM 593 N N . SER A 1 78 ? 23.000 3.261 -51.996 1.00 30.73 78 SER A N 1
ATOM 594 C CA . SER A 1 78 ? 21.821 3.874 -52.596 1.00 30.73 78 SER A CA 1
ATOM 595 C C . SER A 1 78 ? 20.536 3.222 -52.073 1.00 30.73 78 SER A C 1
ATOM 597 O O . SER A 1 78 ? 20.463 2.002 -52.010 1.00 30.73 78 SER A O 1
ATOM 599 N N . TYR A 1 79 ? 19.497 4.017 -51.782 1.00 35.78 79 TYR A N 1
ATOM 600 C CA . TYR A 1 79 ? 18.180 3.879 -52.434 1.00 35.78 79 TYR A CA 1
ATOM 601 C C . TYR A 1 79 ? 17.228 5.038 -52.074 1.00 35.78 79 TYR A C 1
ATOM 603 O O . TYR A 1 79 ? 16.675 5.140 -50.985 1.00 35.78 79 TYR A O 1
ATOM 611 N N . THR A 1 80 ? 17.070 5.918 -53.057 1.00 30.34 80 THR A N 1
ATOM 612 C CA . THR A 1 80 ? 15.836 6.585 -53.504 1.00 30.34 80 THR A CA 1
ATOM 613 C C . THR A 1 80 ? 14.502 6.279 -52.803 1.00 30.34 80 THR A C 1
ATOM 615 O O . THR A 1 80 ? 14.018 5.147 -52.831 1.00 30.34 80 THR A O 1
ATOM 618 N N . SER A 1 81 ? 13.797 7.347 -52.405 1.00 30.92 81 SER A N 1
ATOM 619 C CA . SER A 1 81 ? 12.336 7.487 -52.567 1.00 30.92 81 SER A CA 1
ATOM 620 C C . SER A 1 81 ? 11.921 8.966 -52.674 1.00 30.92 81 SER A C 1
ATOM 622 O O . SER A 1 81 ? 11.915 9.702 -51.692 1.00 30.92 81 SER A O 1
ATOM 624 N N . SER A 1 82 ? 11.583 9.378 -53.898 1.00 31.39 82 SER A N 1
ATOM 625 C CA . SER A 1 82 ? 10.693 10.512 -54.226 1.00 31.39 82 SER A CA 1
ATOM 626 C C . SER A 1 82 ? 9.233 9.990 -54.144 1.00 31.39 82 SER A C 1
ATOM 628 O O . SER A 1 82 ? 9.060 8.775 -54.163 1.00 31.39 82 SER A O 1
ATOM 630 N N . SER A 1 83 ? 8.125 10.737 -54.051 1.00 32.19 83 SER A N 1
ATOM 631 C CA . SER A 1 83 ? 7.794 12.158 -54.295 1.00 32.19 83 SER A CA 1
ATOM 632 C C . SER A 1 83 ? 6.643 12.593 -53.342 1.00 32.19 83 SER A C 1
ATOM 634 O O . SER A 1 83 ? 6.093 11.739 -52.656 1.00 32.19 83 SER A O 1
ATOM 636 N N . LYS A 1 84 ? 6.377 13.896 -53.108 1.00 31.16 84 LYS A N 1
ATOM 637 C CA . LYS A 1 84 ? 5.244 14.733 -53.634 1.00 31.16 84 LYS A CA 1
ATOM 638 C C . LYS A 1 84 ? 3.859 14.035 -53.735 1.00 31.16 84 LYS A C 1
ATOM 640 O O . LYS A 1 84 ? 3.827 12.858 -54.056 1.00 31.16 84 LYS A O 1
ATOM 645 N N . THR A 1 85 ? 2.695 14.664 -53.515 1.00 30.28 85 THR A N 1
ATOM 646 C CA . THR A 1 85 ? 2.178 16.032 -53.833 1.00 30.28 85 THR A CA 1
ATOM 647 C C . THR A 1 85 ? 1.039 16.419 -52.839 1.00 30.28 85 THR A C 1
ATOM 649 O O . THR A 1 85 ? 0.355 15.528 -52.354 1.00 30.28 85 THR A O 1
ATOM 652 N N . GLU A 1 86 ? 0.963 17.642 -52.284 1.00 30.72 86 GLU A N 1
ATOM 653 C CA . GLU A 1 86 ? 0.217 18.867 -52.714 1.00 30.72 86 GLU A CA 1
ATOM 654 C C . GLU A 1 86 ? -1.211 19.065 -52.141 1.00 30.72 86 GLU A C 1
ATOM 656 O O . GLU A 1 86 ? -2.085 18.239 -52.366 1.00 30.72 86 GLU A O 1
ATOM 661 N N . THR A 1 87 ? -1.426 20.261 -51.554 1.00 28.62 87 THR A N 1
ATOM 662 C CA . THR A 1 87 ? -2.638 21.135 -51.619 1.00 28.62 87 THR A CA 1
ATOM 663 C C . THR A 1 87 ? -3.986 20.635 -51.055 1.00 28.62 87 THR A C 1
ATOM 665 O O . THR A 1 87 ? -4.235 19.443 -50.980 1.00 28.62 87 THR A O 1
ATOM 668 N N . THR A 1 88 ? -4.939 21.487 -50.662 1.00 30.75 88 THR A N 1
ATOM 669 C CA . THR A 1 88 ? -5.021 22.969 -50.618 1.00 30.75 88 THR A CA 1
ATOM 670 C C . THR A 1 88 ? -4.932 23.455 -49.136 1.00 30.75 88 THR A C 1
ATOM 672 O O . THR A 1 88 ? -4.306 22.747 -48.348 1.00 30.75 88 THR A O 1
ATOM 675 N N . ASP A 1 89 ? -5.391 24.613 -48.627 1.00 28.61 89 ASP A N 1
ATOM 676 C CA . ASP A 1 89 ? -6.139 25.769 -49.166 1.00 28.61 89 ASP A CA 1
ATOM 677 C C . ASP A 1 89 ? -5.902 27.054 -48.334 1.00 28.61 89 ASP A C 1
ATOM 679 O O . ASP A 1 89 ? -5.355 26.988 -47.232 1.00 28.61 89 ASP A O 1
ATOM 683 N N . ASP A 1 90 ? -6.382 28.198 -48.834 1.00 31.28 90 ASP A N 1
ATOM 684 C CA . ASP A 1 90 ? -6.465 29.492 -48.133 1.00 31.28 90 ASP A CA 1
ATOM 685 C C . ASP A 1 90 ? -7.938 29.890 -47.918 1.00 31.28 90 ASP A C 1
ATOM 687 O O . ASP A 1 90 ? -8.752 29.820 -48.837 1.00 31.28 90 ASP A O 1
ATOM 691 N N . THR A 1 91 ? -8.311 30.429 -46.750 1.00 32.62 91 THR A N 1
ATOM 692 C CA . THR A 1 91 ? -9.520 31.273 -46.655 1.00 32.62 91 THR A CA 1
ATOM 693 C C . THR A 1 91 ? -9.344 32.388 -45.630 1.00 32.62 91 THR A C 1
ATOM 695 O O . THR A 1 91 ? -9.073 32.168 -44.453 1.00 32.62 91 THR A O 1
ATOM 698 N N . LYS A 1 92 ? -9.529 33.611 -46.122 1.00 31.31 92 LYS A N 1
ATOM 699 C CA . LYS A 1 92 ? -9.411 34.891 -45.425 1.00 31.31 92 LYS A CA 1
ATOM 700 C C . LYS A 1 92 ? -10.804 35.506 -45.341 1.00 31.31 92 LYS A C 1
ATOM 702 O O . LYS A 1 92 ? -11.408 35.683 -46.393 1.00 31.31 92 LYS A O 1
ATOM 707 N N . LEU A 1 93 ? -11.268 35.902 -44.156 1.00 30.42 93 LEU A N 1
ATOM 708 C CA . LEU A 1 93 ? -12.339 36.897 -44.003 1.00 30.42 93 LEU A CA 1
ATOM 709 C C . LEU A 1 93 ? -12.321 37.532 -42.604 1.00 30.42 93 LEU A C 1
ATOM 711 O O . LEU A 1 93 ? -11.851 36.932 -41.639 1.00 30.42 93 LEU A O 1
ATOM 715 N N . SER A 1 94 ? -12.760 38.786 -42.565 1.00 30.66 94 SER A N 1
ATOM 716 C CA . SER A 1 94 ? -12.758 39.707 -41.424 1.00 30.66 94 SER A CA 1
ATOM 717 C C . SER A 1 94 ? -13.995 39.522 -40.534 1.00 30.66 94 SER A C 1
ATOM 719 O O . SER A 1 94 ? -14.973 38.938 -40.987 1.00 30.66 94 SER A O 1
ATOM 721 N N . ASP A 1 95 ? -13.984 40.066 -39.309 1.00 29.62 95 ASP A N 1
ATOM 722 C CA . ASP A 1 95 ? -14.802 41.254 -38.982 1.00 29.62 95 ASP A CA 1
ATOM 723 C C . ASP A 1 95 ? -14.550 41.798 -37.558 1.00 29.62 95 ASP A C 1
ATOM 725 O O . ASP A 1 95 ? -13.800 41.219 -36.769 1.00 29.62 95 ASP A O 1
ATOM 729 N N . GLU A 1 96 ? -15.079 43.000 -37.309 1.00 36.19 96 GLU A N 1
ATOM 730 C CA . GLU A 1 96 ? -14.753 43.923 -36.209 1.00 36.19 96 GLU A CA 1
ATOM 731 C C . GLU A 1 96 ? -15.647 43.771 -34.941 1.00 36.19 96 GLU A C 1
ATOM 733 O O . GLU A 1 96 ? -16.531 42.913 -34.915 1.00 36.19 96 GLU A O 1
ATOM 738 N N . PRO A 1 97 ? -15.395 44.520 -33.838 1.00 39.59 97 PRO A N 1
ATOM 739 C CA . PRO A 1 97 ? -15.882 44.154 -32.504 1.00 39.59 97 PRO A CA 1
ATOM 740 C C . PRO A 1 97 ? -17.226 44.783 -32.102 1.00 39.59 97 PRO A C 1
ATOM 742 O O . PRO A 1 97 ? -17.526 45.927 -32.442 1.00 39.59 97 PRO A O 1
ATOM 745 N N . GLU A 1 98 ? -17.967 44.095 -31.225 1.00 34.19 98 GLU A N 1
ATOM 746 C CA . GLU A 1 98 ? -19.077 44.699 -30.477 1.00 34.19 98 GLU A CA 1
ATOM 747 C C . GLU A 1 98 ? -18.645 45.271 -29.118 1.00 34.19 98 GLU A C 1
ATOM 749 O O . GLU A 1 98 ? -17.782 44.750 -28.409 1.00 34.19 98 GLU A O 1
ATOM 754 N N . ASN A 1 99 ? -19.286 46.384 -28.769 1.00 29.08 99 ASN A N 1
ATOM 755 C CA . ASN A 1 99 ? -18.973 47.276 -27.660 1.00 29.08 99 ASN A CA 1
ATOM 756 C C . ASN A 1 99 ? -20.175 47.328 -26.708 1.00 29.08 99 ASN A C 1
ATOM 758 O O . ASN A 1 99 ? -21.241 47.795 -27.110 1.00 29.08 99 ASN A O 1
ATOM 762 N N . ILE A 1 100 ? -20.013 46.897 -25.451 1.00 37.12 100 ILE A N 1
ATOM 763 C CA . ILE A 1 100 ? -21.029 47.077 -24.403 1.00 37.12 100 ILE A CA 1
ATOM 764 C C . ILE A 1 100 ? -20.383 47.703 -23.161 1.00 37.12 100 ILE A C 1
ATOM 766 O O . ILE A 1 100 ? -19.339 47.264 -22.678 1.00 37.12 100 ILE A O 1
ATOM 770 N N . LYS A 1 101 ? -21.026 48.770 -22.678 1.00 30.23 101 LYS A N 1
ATOM 771 C CA . LYS A 1 101 ? -20.597 49.649 -21.586 1.00 30.23 101 LYS A CA 1
ATOM 772 C C . LYS A 1 101 ? -21.194 49.255 -20.230 1.00 30.23 101 LYS A C 1
ATOM 774 O O . LYS A 1 101 ? -22.297 48.726 -20.193 1.00 30.23 101 LYS A O 1
ATOM 779 N N . GLU A 1 102 ? -20.524 49.739 -19.174 1.00 28.20 102 GLU A N 1
ATOM 780 C CA . GLU A 1 102 ? -21.087 50.108 -17.854 1.00 28.20 102 GLU A CA 1
ATOM 781 C C . GLU A 1 102 ? -21.688 48.946 -17.008 1.00 28.20 102 GLU A C 1
ATOM 783 O O . GLU A 1 102 ? -22.007 47.878 -17.510 1.00 28.20 102 GLU A O 1
ATOM 788 N N . THR A 1 103 ? -21.768 49.008 -15.672 1.00 28.58 103 THR A N 1
ATOM 789 C CA . THR A 1 103 ? -21.597 50.134 -14.731 1.00 28.58 103 THR A CA 1
ATOM 790 C C . THR A 1 103 ? -20.939 49.661 -13.422 1.00 28.58 103 THR A C 1
ATOM 792 O O . THR A 1 103 ? -21.136 48.524 -12.997 1.00 28.58 103 THR A O 1
ATOM 795 N N . VAL A 1 104 ? -20.222 50.549 -12.722 1.00 36.59 104 VAL A N 1
ATOM 796 C CA . VAL A 1 104 ? -19.699 50.318 -11.358 1.00 36.59 104 VAL A CA 1
ATOM 797 C C . VAL A 1 104 ? -20.504 51.137 -10.341 1.00 36.59 104 VAL A C 1
ATOM 799 O O . VAL A 1 104 ? -20.684 52.332 -10.567 1.00 36.59 104 VAL A O 1
ATOM 802 N N . PRO A 1 105 ? -20.902 50.567 -9.189 1.00 36.09 105 PRO A N 1
ATOM 803 C CA . PRO A 1 105 ? -21.249 51.340 -8.002 1.00 36.09 105 PRO A CA 1
ATOM 804 C C . PRO A 1 105 ? -20.172 51.203 -6.911 1.00 36.09 105 PRO A C 1
ATOM 806 O O . PRO A 1 105 ? -19.864 50.105 -6.449 1.00 36.09 105 PRO A O 1
ATOM 809 N N . ALA A 1 106 ? -19.631 52.334 -6.457 1.00 32.12 106 ALA A N 1
ATOM 810 C CA . ALA A 1 106 ? -18.769 52.421 -5.279 1.00 32.12 106 ALA A CA 1
ATOM 811 C C . ALA A 1 106 ? -19.514 53.154 -4.153 1.00 32.12 106 ALA A C 1
ATOM 813 O O . ALA A 1 106 ? -19.964 54.278 -4.364 1.00 32.12 106 ALA A O 1
ATOM 814 N N . VAL A 1 107 ? -19.624 52.554 -2.959 1.00 31.34 107 VAL A N 1
ATOM 815 C CA . VAL A 1 107 ? -20.219 53.207 -1.776 1.00 31.34 107 VAL A CA 1
ATOM 816 C C . VAL A 1 107 ? -19.440 52.875 -0.493 1.00 31.34 107 VAL A C 1
ATOM 818 O O . VAL A 1 107 ? -19.535 51.782 0.048 1.00 31.34 107 VAL A O 1
ATOM 821 N N . GLN A 1 108 ? -18.671 53.877 -0.058 1.00 30.23 108 GLN A N 1
ATOM 822 C CA . GLN A 1 108 ? -18.496 54.403 1.310 1.00 30.23 108 GLN A CA 1
ATOM 823 C C . GLN A 1 108 ? -18.244 53.465 2.513 1.00 30.23 108 GLN A C 1
ATOM 825 O O . GLN A 1 108 ? -19.042 52.612 2.887 1.00 30.23 108 GLN A O 1
ATOM 830 N N . GLN A 1 109 ? -17.162 53.788 3.230 1.00 30.91 109 GLN A N 1
ATOM 831 C CA . GLN A 1 109 ? -16.893 53.392 4.617 1.00 30.91 109 GLN A CA 1
ATOM 832 C C . GLN A 1 109 ? -17.578 54.357 5.606 1.00 30.91 109 GLN A C 1
ATOM 834 O O . GLN A 1 109 ? -17.685 55.550 5.321 1.00 30.91 109 GLN A O 1
ATOM 839 N N . VAL A 1 110 ? -17.946 53.872 6.799 1.00 30.38 110 VAL A N 1
ATOM 840 C CA . VAL A 1 110 ? -18.390 54.682 7.955 1.00 30.38 110 VAL A CA 1
ATOM 841 C C . VAL A 1 110 ? -17.714 54.136 9.238 1.00 30.38 110 VAL A C 1
ATOM 843 O O . VAL A 1 110 ? -17.599 52.915 9.366 1.00 30.38 110 VAL A O 1
ATOM 846 N N . PRO A 1 111 ? -17.208 54.991 10.157 1.00 37.78 111 PRO A N 1
ATOM 847 C CA . PRO A 1 111 ? -16.388 54.591 11.317 1.00 37.78 111 PRO A CA 1
ATOM 848 C C . PRO A 1 111 ? -17.194 54.088 12.545 1.00 37.78 111 PRO A C 1
ATOM 850 O O . PRO A 1 111 ? -18.418 54.220 12.572 1.00 37.78 111 PRO A O 1
ATOM 853 N N . PRO A 1 112 ? -16.534 53.508 13.576 1.00 35.44 112 PRO A N 1
ATOM 854 C CA . PRO A 1 112 ? -17.211 52.853 14.702 1.00 35.44 112 PRO A CA 1
ATOM 855 C C . PRO A 1 112 ? -17.671 53.820 15.808 1.00 35.44 112 PRO A C 1
ATOM 857 O O . PRO A 1 112 ? -16.996 54.801 16.116 1.00 35.44 112 PRO A O 1
ATOM 860 N N . ALA A 1 113 ? -18.778 53.473 16.475 1.00 32.78 113 ALA A N 1
ATOM 861 C CA . ALA A 1 113 ? -19.291 54.150 17.669 1.00 32.78 113 ALA A CA 1
ATOM 862 C C . ALA A 1 113 ? -19.095 53.293 18.937 1.00 32.78 113 ALA A C 1
ATOM 864 O O . ALA A 1 113 ? -19.101 52.062 18.879 1.00 32.78 113 ALA A O 1
ATOM 865 N N . ALA A 1 114 ? -18.903 53.952 20.082 1.00 35.00 114 ALA A N 1
ATOM 866 C CA . ALA A 1 114 ? -18.507 53.331 21.346 1.00 35.00 114 ALA A CA 1
ATOM 867 C C . ALA A 1 114 ? -19.676 53.080 22.322 1.00 35.00 114 ALA A C 1
ATOM 869 O O . ALA A 1 114 ? -20.728 53.696 22.209 1.00 35.00 114 ALA A O 1
ATOM 870 N N . ASN A 1 115 ? -19.408 52.220 23.316 1.00 36.34 115 ASN A N 1
ATOM 871 C CA . ASN A 1 115 ? -20.018 52.129 24.654 1.00 36.34 115 ASN A CA 1
ATOM 872 C C . ASN A 1 115 ? -21.539 52.323 24.817 1.00 36.34 115 ASN A C 1
ATOM 874 O O . ASN A 1 115 ? -22.020 53.444 24.790 1.00 36.34 115 ASN A O 1
ATOM 878 N N . HIS A 1 116 ? -22.230 51.256 25.244 1.00 38.31 116 HIS A N 1
ATOM 879 C CA . HIS A 1 116 ? -23.074 51.251 26.459 1.00 38.31 116 HIS A CA 1
ATOM 880 C C . HIS A 1 116 ? -23.499 49.805 26.802 1.00 38.31 116 HIS A C 1
ATOM 882 O O . HIS A 1 116 ? -24.469 49.285 26.255 1.00 38.31 116 HIS A O 1
ATOM 888 N N . GLN A 1 117 ? -22.797 49.143 27.732 1.00 40.41 117 GLN A N 1
ATOM 889 C CA . GLN A 1 117 ? -23.266 47.886 28.334 1.00 40.41 117 GLN A CA 1
ATOM 890 C C . GLN A 1 117 ? -23.988 48.171 29.656 1.00 40.41 117 GLN A C 1
ATOM 892 O O . GLN A 1 117 ? -23.354 48.337 30.694 1.00 40.41 117 GLN A O 1
ATOM 897 N N . ASN A 1 118 ? -25.323 48.181 29.627 1.00 36.62 118 ASN A N 1
ATOM 898 C CA . ASN A 1 118 ? -26.139 48.133 30.840 1.00 36.62 118 ASN A CA 1
ATOM 899 C C . ASN A 1 118 ? -26.386 46.670 31.229 1.00 36.62 118 ASN A C 1
ATOM 901 O O . ASN A 1 118 ? -27.262 46.007 30.671 1.00 36.62 118 ASN A O 1
ATOM 905 N N . VAL A 1 119 ? -25.622 46.166 32.198 1.00 40.62 119 VAL A N 1
ATOM 906 C CA . VAL A 1 119 ? -25.865 44.853 32.809 1.00 40.62 119 VAL A CA 1
ATOM 907 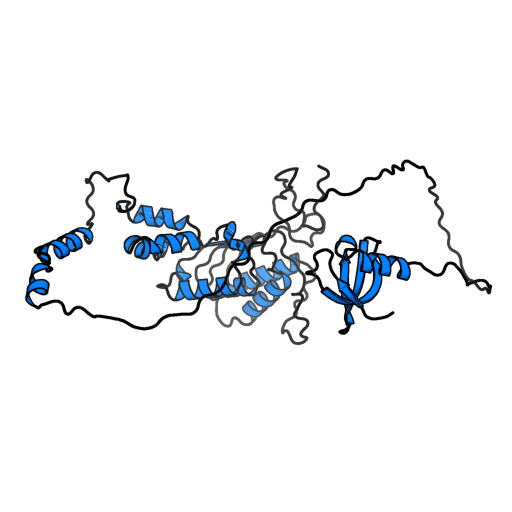C C . VAL A 1 119 ? -27.089 44.959 33.721 1.00 40.62 119 VAL A C 1
ATOM 909 O O . VAL A 1 119 ? -27.019 45.563 34.790 1.00 40.62 119 VAL A O 1
ATOM 912 N N . ARG A 1 120 ? -28.219 44.360 33.324 1.00 46.47 120 ARG A N 1
ATOM 913 C CA . ARG A 1 120 ? -29.344 44.148 34.247 1.00 46.47 120 ARG A CA 1
ATOM 914 C C . ARG A 1 120 ? -28.936 43.106 35.288 1.00 46.47 120 ARG A C 1
ATOM 916 O O . ARG A 1 120 ? -28.699 41.952 34.938 1.00 46.47 120 ARG A O 1
ATOM 923 N N . GLN A 1 121 ? -28.882 43.504 36.556 1.00 46.06 121 GLN A N 1
ATOM 924 C CA . GLN A 1 121 ? -28.821 42.558 37.666 1.00 46.06 121 GLN A CA 1
ATOM 925 C C . GLN A 1 121 ? -30.183 41.865 37.792 1.00 46.06 121 GLN A C 1
ATOM 927 O O . GLN A 1 121 ? -31.200 42.527 37.982 1.00 46.06 121 GLN A O 1
ATOM 932 N N . ILE A 1 122 ? -30.191 40.540 37.644 1.00 50.72 122 ILE A N 1
ATOM 933 C CA . ILE A 1 122 ? -31.366 39.695 37.882 1.00 50.72 122 ILE A CA 1
ATOM 934 C C . ILE A 1 122 ? -31.550 39.573 39.396 1.00 50.72 122 ILE A C 1
ATOM 936 O O . ILE A 1 122 ? -30.575 39.372 40.124 1.00 50.72 122 ILE A O 1
ATOM 940 N N . SER A 1 123 ? -32.786 39.712 39.871 1.00 63.91 123 SER A N 1
ATOM 941 C CA . SER A 1 123 ? -33.089 39.643 41.302 1.00 63.91 123 SER A CA 1
ATOM 942 C C . SER A 1 123 ? -32.989 38.209 41.846 1.00 63.91 123 SER A C 1
ATOM 944 O O . SER A 1 123 ? -33.149 37.230 41.111 1.00 63.91 123 SER A O 1
ATOM 946 N N . HIS A 1 124 ? -32.740 38.058 43.153 1.00 55.69 124 HIS A N 1
ATOM 947 C CA . HIS A 1 124 ? -32.626 36.728 43.767 1.00 55.69 124 HIS A CA 1
ATOM 948 C C . HIS A 1 124 ? -33.926 35.913 43.605 1.00 55.69 124 HIS A C 1
ATOM 950 O O . HIS A 1 124 ? -33.854 34.706 43.366 1.00 55.69 124 HIS A O 1
ATOM 956 N N . ASP A 1 125 ? -35.097 36.551 43.640 1.00 55.16 125 ASP A N 1
ATOM 957 C CA . ASP A 1 125 ? -36.387 35.865 43.500 1.00 55.16 125 ASP A CA 1
ATOM 958 C C . ASP A 1 125 ? -36.654 35.352 42.072 1.00 55.16 125 ASP A C 1
ATOM 960 O O . ASP A 1 125 ? -37.185 34.252 41.899 1.00 55.16 125 ASP A O 1
ATOM 964 N N . GLU A 1 126 ? -36.201 36.065 41.032 1.00 53.88 126 GLU A N 1
ATOM 965 C CA . GLU A 1 126 ? -36.280 35.579 39.643 1.00 53.88 126 GLU A CA 1
ATOM 966 C C . GLU A 1 126 ? -35.412 34.331 39.411 1.00 53.88 126 GLU A C 1
ATOM 968 O O . GLU A 1 126 ? -35.781 33.450 38.629 1.00 53.88 126 GLU A O 1
ATOM 973 N N . SER A 1 127 ? -34.288 34.203 40.128 1.00 52.16 127 SER A N 1
ATOM 974 C CA . SER A 1 127 ? -33.404 33.032 40.013 1.00 52.16 127 SER A CA 1
ATOM 975 C C . SER A 1 127 ? -34.057 31.733 40.511 1.00 52.16 127 SER A C 1
ATOM 977 O O . SER A 1 127 ? -33.763 30.652 39.999 1.00 52.16 127 SER A O 1
ATOM 979 N N . ILE A 1 128 ? -34.990 31.830 41.465 1.00 53.59 128 ILE A N 1
ATOM 980 C CA . ILE A 1 128 ? -35.645 30.668 42.080 1.00 53.59 128 ILE A CA 1
ATOM 981 C C . ILE A 1 128 ? -36.689 30.071 41.122 1.00 53.59 128 ILE A C 1
ATOM 983 O O . ILE A 1 128 ? -36.805 28.845 41.020 1.00 53.59 128 ILE A O 1
ATOM 987 N N . GLN A 1 129 ? -37.404 30.907 40.356 1.00 53.91 129 GLN A N 1
ATOM 988 C CA . GLN A 1 129 ? -38.444 30.441 39.426 1.00 53.91 129 GLN A CA 1
ATOM 989 C C . GLN A 1 129 ? -37.904 29.753 38.161 1.00 53.91 129 GLN A C 1
ATOM 991 O O . GLN A 1 129 ? -38.628 28.961 37.559 1.00 53.91 129 GLN A O 1
ATOM 996 N N . MET A 1 130 ? -36.642 29.980 37.775 1.00 47.25 130 MET A N 1
ATOM 997 C CA . MET A 1 130 ? -36.035 29.321 36.605 1.00 47.25 130 MET A CA 1
ATOM 998 C C . MET A 1 130 ? -35.438 27.932 36.894 1.00 47.25 130 MET A C 1
ATOM 1000 O O . MET A 1 130 ? -34.836 27.325 36.007 1.00 47.25 130 MET A O 1
ATOM 1004 N N . THR A 1 131 ? -35.612 27.383 38.101 1.00 50.00 131 THR A N 1
ATOM 1005 C CA . THR A 1 131 ? -35.167 26.014 38.407 1.00 50.00 131 THR A CA 1
ATOM 1006 C C . THR A 1 131 ? -36.204 24.975 37.935 1.00 50.00 131 THR A C 1
ATOM 1008 O O . THR A 1 131 ? -37.342 24.959 38.416 1.00 50.00 131 THR A O 1
ATOM 1011 N N . PRO A 1 132 ? -35.875 24.081 36.978 1.00 44.28 132 PRO A N 1
ATOM 1012 C CA . PRO A 1 132 ? -36.846 23.124 36.457 1.00 44.28 132 PRO A CA 1
ATOM 1013 C C . PRO A 1 132 ? -37.196 22.067 37.513 1.00 44.28 132 PRO A C 1
ATOM 1015 O O . PRO A 1 132 ? -36.351 21.269 37.914 1.00 44.28 132 PRO A O 1
ATOM 1018 N N . LYS A 1 133 ? -38.475 22.000 37.909 1.00 50.56 133 LYS A N 1
ATOM 1019 C CA . LYS A 1 133 ? -39.032 21.045 38.894 1.00 50.56 133 LYS A CA 1
ATOM 1020 C C . LYS A 1 133 ? -39.098 19.580 38.403 1.00 50.56 133 LYS A C 1
ATOM 1022 O O . LYS A 1 133 ? -40.082 18.885 38.645 1.00 50.56 133 LYS A O 1
ATOM 1027 N N . ARG A 1 134 ? -38.074 19.082 37.702 1.00 50.81 134 ARG A N 1
ATOM 1028 C CA . ARG A 1 134 ? -37.897 17.649 37.398 1.00 50.81 134 ARG A CA 1
ATOM 1029 C C . ARG A 1 134 ? -36.736 17.110 38.221 1.00 50.81 134 ARG A C 1
ATOM 1031 O O . ARG A 1 134 ? -35.622 17.612 38.122 1.00 50.81 134 ARG A O 1
ATOM 1038 N N . SER A 1 135 ? -36.996 16.091 39.039 1.00 49.78 135 SER A N 1
ATOM 1039 C CA . SER A 1 135 ? -35.981 15.532 39.930 1.00 49.78 135 SER A CA 1
ATOM 1040 C C . SER A 1 135 ? -34.826 14.910 39.137 1.00 49.78 135 SER A C 1
ATOM 1042 O O . SER A 1 135 ? -35.028 14.151 38.187 1.00 49.78 135 SER A O 1
ATOM 1044 N N . LEU A 1 136 ? -33.592 15.184 39.568 1.00 51.28 136 LEU A N 1
ATOM 1045 C CA . LEU A 1 136 ? -32.370 14.662 38.936 1.00 51.28 136 LEU A CA 1
ATOM 1046 C C . LEU A 1 136 ? -32.263 13.119 39.008 1.00 51.28 136 LEU A C 1
ATOM 1048 O O . LEU A 1 136 ? -31.518 12.503 38.240 1.00 51.28 136 LEU A O 1
ATOM 1052 N N . SER A 1 137 ? -33.065 12.476 39.864 1.00 51.03 137 SER A N 1
ATOM 1053 C CA . SER A 1 137 ? -33.268 11.021 39.885 1.00 51.03 137 SER A CA 1
ATOM 1054 C C . SER A 1 137 ? -33.864 10.473 38.578 1.00 51.03 137 SER A C 1
ATOM 1056 O O . SER A 1 137 ? -33.429 9.430 38.101 1.00 51.03 137 SER A O 1
ATOM 1058 N N . SER A 1 138 ? -34.780 11.201 37.929 1.00 45.41 138 SER A N 1
ATOM 1059 C CA . SER A 1 138 ? -35.413 10.768 36.670 1.00 45.41 138 SER A CA 1
ATOM 1060 C C . SER A 1 138 ? -34.414 10.661 35.506 1.00 45.41 138 SER A C 1
ATOM 1062 O O . SER A 1 138 ? -34.484 9.734 34.698 1.00 45.41 138 SER A O 1
ATOM 1064 N N . ILE A 1 139 ? -33.445 11.580 35.446 1.00 51.03 139 ILE A N 1
ATOM 1065 C CA . ILE A 1 139 ? -32.407 11.601 34.404 1.00 51.03 139 ILE A CA 1
ATOM 1066 C C . ILE A 1 139 ? -31.410 10.456 34.625 1.00 51.03 139 ILE A C 1
ATOM 1068 O O . ILE A 1 139 ? -31.050 9.749 33.684 1.00 51.03 139 ILE A O 1
ATOM 1072 N N . THR A 1 140 ? -30.986 10.233 35.871 1.00 52.09 140 THR A N 1
ATOM 1073 C CA . THR A 1 140 ? -30.014 9.175 36.188 1.00 52.09 140 THR A CA 1
ATOM 1074 C C . THR A 1 140 ? -30.570 7.761 35.990 1.00 52.09 140 THR A C 1
ATOM 1076 O O . THR A 1 140 ? -29.820 6.890 35.549 1.00 52.09 140 THR A O 1
ATOM 1079 N N . ASP A 1 141 ? -31.871 7.532 36.190 1.00 47.66 141 ASP A N 1
ATOM 1080 C CA . ASP A 1 141 ? -32.500 6.241 35.872 1.00 47.66 141 ASP A CA 1
ATOM 1081 C C . ASP A 1 141 ? -32.621 5.973 34.363 1.00 47.66 141 ASP A C 1
ATOM 1083 O O . ASP A 1 141 ? -32.405 4.837 33.928 1.00 47.66 141 ASP A O 1
ATOM 1087 N N . GLN A 1 142 ? -32.882 6.992 33.533 1.00 48.50 142 GLN A N 1
ATOM 1088 C CA . GLN A 1 142 ? -32.850 6.814 32.073 1.00 48.50 142 GLN A CA 1
ATOM 1089 C C . GLN A 1 142 ? -31.442 6.468 31.565 1.00 48.50 142 GLN A C 1
ATOM 1091 O O . GLN A 1 142 ? -31.303 5.596 30.705 1.00 48.50 142 GLN A O 1
ATOM 1096 N N . PHE A 1 143 ? -30.391 7.065 32.140 1.00 48.47 143 PHE A N 1
ATOM 1097 C CA . PHE A 1 143 ? -29.009 6.706 31.804 1.00 48.47 143 PHE A CA 1
ATOM 1098 C C . PHE A 1 143 ? -28.610 5.302 32.291 1.00 48.47 143 PHE A C 1
ATOM 1100 O O . PHE A 1 143 ? -27.909 4.598 31.564 1.00 48.47 143 PHE A O 1
ATOM 1107 N N . LYS A 1 144 ? -29.088 4.847 33.459 1.00 46.09 144 LYS A N 1
ATOM 1108 C CA . LYS A 1 144 ? -28.831 3.478 33.955 1.00 46.09 144 LYS A CA 1
ATOM 1109 C C . LYS A 1 144 ? -29.515 2.390 33.122 1.00 46.09 144 LYS A C 1
ATOM 1111 O O . LYS A 1 144 ? -28.948 1.313 32.955 1.00 46.09 144 LYS A O 1
ATOM 1116 N N . ARG A 1 145 ? -30.703 2.653 32.563 1.00 46.25 145 ARG A N 1
ATOM 1117 C CA . ARG A 1 145 ? -31.419 1.679 31.712 1.00 46.25 145 ARG A CA 1
ATOM 1118 C C . ARG A 1 145 ? -30.787 1.471 30.329 1.00 46.25 145 ARG A C 1
ATOM 1120 O O . ARG A 1 145 ? -31.100 0.481 29.682 1.00 46.25 145 ARG A O 1
ATOM 1127 N N . GLN A 1 146 ? -29.891 2.352 29.873 1.00 45.38 146 GLN A N 1
ATOM 1128 C CA . GLN A 1 146 ? -29.218 2.204 28.572 1.00 45.38 146 GLN A CA 1
ATOM 1129 C C . GLN A 1 146 ? -27.859 1.482 28.630 1.00 45.38 146 GLN A C 1
ATOM 1131 O O . GLN A 1 146 ? -27.311 1.154 27.578 1.00 45.38 146 GLN A O 1
ATOM 1136 N N . THR A 1 147 ? -27.300 1.216 29.818 1.00 44.03 147 THR A N 1
ATOM 1137 C CA . THR A 1 147 ? -25.950 0.632 29.958 1.00 44.03 147 THR A CA 1
ATOM 1138 C C . THR A 1 147 ? -25.910 -0.886 30.149 1.00 44.03 147 THR A C 1
ATOM 1140 O O . THR A 1 147 ? -24.823 -1.456 30.089 1.00 44.03 147 THR A O 1
ATOM 1143 N N . TYR A 1 148 ? -27.056 -1.555 30.309 1.00 42.72 148 TYR A N 1
ATOM 1144 C CA . TYR A 1 148 ? -27.145 -3.013 30.457 1.00 42.72 148 TYR A CA 1
ATOM 1145 C C . TYR A 1 148 ? -28.062 -3.644 29.405 1.00 42.72 148 TYR A C 1
ATOM 1147 O O . TYR A 1 148 ? -29.169 -4.078 29.707 1.00 42.72 148 TYR A O 1
ATOM 1155 N N . TYR A 1 149 ? -27.560 -3.772 28.176 1.00 46.12 149 TYR A N 1
ATOM 1156 C CA . TYR A 1 149 ? -28.037 -4.835 27.289 1.00 46.12 149 TYR A CA 1
ATOM 1157 C C . TYR A 1 149 ? -27.323 -6.133 27.664 1.00 46.12 149 TYR A C 1
ATOM 1159 O O . TYR A 1 149 ? -26.312 -6.510 27.063 1.00 46.12 149 TYR A O 1
ATOM 1167 N N . LEU A 1 150 ? -27.862 -6.792 28.694 1.00 43.34 150 LEU A N 1
ATOM 1168 C CA . LEU A 1 150 ? -27.733 -8.238 28.812 1.00 43.34 150 LEU A CA 1
ATOM 1169 C C . LEU A 1 150 ? -28.352 -8.887 27.562 1.00 43.34 150 LEU A C 1
ATOM 1171 O O . LEU A 1 150 ? -29.177 -8.293 26.867 1.00 43.34 150 LEU A O 1
ATOM 1175 N N . SER A 1 151 ? -27.904 -10.094 27.251 1.00 49.19 151 SER A N 1
ATOM 1176 C CA . SER A 1 151 ? -28.383 -10.876 26.116 1.00 49.19 151 SER A CA 1
ATOM 1177 C C . SER A 1 151 ? -29.826 -11.346 26.325 1.00 49.19 151 SER A C 1
ATOM 1179 O O . SER A 1 151 ? -30.024 -12.423 26.880 1.00 49.19 151 SER A O 1
ATOM 1181 N N . ASP A 1 152 ? -30.800 -10.572 25.846 1.00 43.03 152 ASP A N 1
ATOM 1182 C CA . ASP A 1 152 ? -32.198 -10.999 25.707 1.00 43.03 152 ASP A CA 1
ATOM 1183 C C . ASP A 1 152 ? -32.557 -11.203 24.234 1.00 43.03 152 ASP A C 1
ATOM 1185 O O . ASP A 1 152 ? -32.209 -10.393 23.369 1.00 43.03 152 ASP A O 1
ATOM 1189 N N . HIS A 1 153 ? -33.225 -12.320 23.950 1.00 50.94 153 HIS A N 1
ATOM 1190 C CA . HIS A 1 153 ? -33.379 -12.850 22.594 1.00 50.94 153 HIS A CA 1
ATOM 1191 C C . HIS A 1 153 ? -34.670 -12.418 21.873 1.00 50.94 153 HIS A C 1
ATOM 1193 O O . HIS A 1 153 ? -34.750 -12.599 20.659 1.00 50.94 153 HIS A O 1
ATOM 1199 N N . ASP A 1 154 ? -35.631 -11.807 22.584 1.00 52.84 154 ASP A N 1
ATOM 1200 C CA . ASP A 1 154 ? -37.042 -11.732 22.154 1.00 52.84 154 ASP A CA 1
ATOM 1201 C C . ASP A 1 154 ? -37.676 -10.321 22.172 1.00 52.84 154 ASP A C 1
ATOM 1203 O O . ASP A 1 154 ? -38.898 -10.175 22.213 1.00 52.84 154 ASP A O 1
ATOM 1207 N N . VAL A 1 155 ? -36.880 -9.245 22.107 1.00 56.38 155 VAL A N 1
ATOM 1208 C CA . VAL A 1 155 ? -37.427 -7.891 21.872 1.00 56.38 155 VAL A CA 1
ATOM 1209 C C . VAL A 1 155 ? -37.542 -7.638 20.362 1.00 56.38 155 VAL A C 1
ATOM 1211 O O . VAL A 1 155 ? -36.539 -7.804 19.660 1.00 56.38 155 VAL A O 1
ATOM 1214 N N . PRO A 1 156 ? -38.699 -7.180 19.833 1.00 53.84 156 PRO A N 1
ATOM 1215 C CA . PRO A 1 156 ? -38.814 -6.789 18.432 1.00 53.84 156 PRO A CA 1
ATOM 1216 C C . PRO A 1 156 ? -37.826 -5.662 18.129 1.00 53.84 156 PRO A C 1
ATOM 1218 O O . PRO A 1 156 ? -37.986 -4.532 18.592 1.00 53.84 156 PRO A O 1
ATOM 1221 N N . LEU A 1 157 ? -36.778 -5.977 17.366 1.00 57.81 157 LEU A N 1
ATOM 1222 C CA . LEU A 1 157 ? -35.793 -4.993 16.936 1.00 57.81 157 LEU A CA 1
ATOM 1223 C C . LEU A 1 157 ? -36.509 -3.905 16.131 1.00 57.81 157 LEU A C 1
ATOM 1225 O O . LEU A 1 157 ? -37.068 -4.193 15.071 1.00 57.81 157 LEU A O 1
ATOM 1229 N N . ASP A 1 158 ? -36.445 -2.652 16.591 1.00 59.06 158 ASP A N 1
ATOM 1230 C CA . ASP A 1 158 ? -36.786 -1.510 15.744 1.00 59.06 158 ASP A CA 1
ATOM 1231 C C . ASP A 1 158 ? -35.737 -1.414 14.628 1.00 59.06 158 ASP A C 1
ATOM 1233 O O . ASP A 1 158 ? -34.684 -0.782 14.754 1.00 59.06 158 ASP A O 1
ATOM 1237 N N . THR A 1 159 ? -36.029 -2.110 13.529 1.00 59.44 159 THR A N 1
ATOM 1238 C CA . THR A 1 159 ? -35.157 -2.268 12.359 1.00 59.44 159 THR A CA 1
ATOM 1239 C C . THR A 1 159 ? -34.805 -0.945 11.682 1.00 59.44 159 THR A C 1
ATOM 1241 O O . THR A 1 159 ? -33.889 -0.912 10.861 1.00 59.44 159 THR A O 1
ATOM 1244 N N . LYS A 1 160 ? -35.487 0.154 12.031 1.00 72.19 160 LYS A N 1
ATOM 1245 C CA . LYS A 1 160 ? -35.231 1.491 11.486 1.00 72.19 160 LYS A CA 1
ATOM 1246 C C . LYS A 1 160 ? -34.092 2.221 12.197 1.00 72.19 160 LYS A C 1
ATOM 1248 O O . LYS A 1 160 ? -33.552 3.170 11.632 1.00 72.19 160 LYS A O 1
ATOM 1253 N N . ASN A 1 161 ? -33.694 1.795 13.398 1.00 77.38 161 ASN A N 1
ATOM 1254 C CA . ASN A 1 161 ? -32.662 2.475 14.175 1.00 77.38 161 ASN A CA 1
ATOM 1255 C C . ASN A 1 161 ? -31.375 1.639 14.296 1.00 77.38 161 ASN A C 1
ATOM 1257 O O . ASN A 1 161 ? -31.286 0.662 15.042 1.00 77.38 161 ASN A O 1
ATOM 1261 N N . LEU A 1 162 ? -30.321 2.101 13.612 1.00 74.62 162 LEU A N 1
ATOM 1262 C CA . LEU A 1 162 ? -28.980 1.500 13.621 1.00 74.62 162 LEU A CA 1
ATOM 1263 C C . LEU A 1 162 ? -28.378 1.365 15.035 1.00 74.62 162 LEU A C 1
ATOM 1265 O O . LEU A 1 162 ? -27.495 0.532 15.246 1.00 74.62 162 LEU A O 1
ATOM 1269 N N . ALA A 1 163 ? -28.862 2.134 16.019 1.00 76.00 163 ALA A N 1
ATOM 1270 C CA . ALA A 1 163 ? -28.443 2.027 17.414 1.00 76.00 163 ALA A CA 1
ATOM 1271 C C . ALA A 1 163 ? -28.805 0.681 18.074 1.00 76.00 163 ALA A C 1
ATOM 1273 O O . ALA A 1 163 ? -28.151 0.322 19.055 1.00 76.00 163 ALA A O 1
ATOM 1274 N N . HIS A 1 164 ? -29.767 -0.080 17.534 1.00 81.50 164 HIS A N 1
ATOM 1275 C CA . HIS A 1 164 ? -30.151 -1.411 18.031 1.00 81.50 164 HIS A CA 1
ATOM 1276 C C . HIS A 1 164 ? -29.439 -2.575 17.324 1.00 81.50 164 HIS A C 1
ATOM 1278 O O . HIS A 1 164 ? -29.587 -3.721 17.744 1.00 81.50 164 HIS A O 1
ATOM 1284 N N . LEU A 1 165 ? -28.614 -2.320 16.299 1.00 86.31 165 LEU A N 1
ATOM 1285 C CA . LEU A 1 165 ? -27.874 -3.391 15.624 1.00 86.31 165 LEU A CA 1
ATOM 1286 C C . LEU A 1 165 ? -26.974 -4.163 16.611 1.00 86.31 165 LEU A C 1
ATOM 1288 O O . LEU A 1 165 ? -26.294 -3.532 17.433 1.00 86.31 165 LEU A O 1
ATOM 1292 N N . PRO A 1 166 ? -26.894 -5.506 16.529 1.00 91.62 166 PRO A N 1
ATOM 1293 C CA . PRO A 1 166 ? -25.991 -6.293 17.363 1.00 91.62 166 PRO A CA 1
ATOM 1294 C C . PRO A 1 166 ? -24.528 -5.875 17.183 1.00 91.62 166 PRO A C 1
ATOM 1296 O O . PRO A 1 166 ? -24.070 -5.609 16.071 1.00 91.62 166 PRO A O 1
ATOM 1299 N N . SER A 1 167 ? -23.755 -5.865 18.272 1.00 93.62 167 SER A N 1
ATOM 1300 C CA . SER A 1 167 ? -22.353 -5.413 18.239 1.00 93.62 167 SER A CA 1
ATOM 1301 C C . SER A 1 167 ? -21.487 -6.225 17.263 1.00 93.62 167 SER A C 1
ATOM 1303 O O . SER A 1 167 ? -20.627 -5.651 16.604 1.00 93.62 167 SER A O 1
ATOM 1305 N N . LYS A 1 168 ? -21.752 -7.535 17.112 1.00 94.19 168 LYS A N 1
ATOM 1306 C CA . LYS A 1 168 ? -21.090 -8.400 16.115 1.00 94.19 168 LYS A CA 1
ATOM 1307 C C . LYS A 1 168 ? -21.354 -7.932 14.675 1.00 94.19 168 LYS A C 1
ATOM 1309 O O . LYS A 1 168 ? -20.436 -7.922 13.862 1.00 94.19 168 LYS A O 1
ATOM 1314 N N . THR A 1 169 ? -22.581 -7.503 14.375 1.00 92.69 169 THR A N 1
ATOM 1315 C CA . THR A 1 169 ? -22.966 -6.971 13.059 1.00 92.69 169 THR A CA 1
ATOM 1316 C C . THR A 1 169 ? -22.253 -5.653 12.775 1.00 92.69 169 THR A C 1
ATOM 1318 O O . THR A 1 169 ? -21.675 -5.502 11.707 1.00 92.69 169 THR A O 1
ATOM 1321 N N . ILE A 1 170 ? -22.206 -4.739 13.752 1.00 92.88 170 ILE A N 1
ATOM 1322 C CA . ILE A 1 170 ? -21.491 -3.456 13.623 1.00 92.88 170 ILE A CA 1
ATOM 1323 C C . ILE A 1 170 ? -19.994 -3.678 13.361 1.00 92.88 170 ILE A C 1
ATOM 1325 O O . ILE A 1 170 ? -19.449 -3.076 12.440 1.00 92.88 170 ILE A O 1
ATOM 1329 N N . ILE A 1 171 ? -19.342 -4.566 14.123 1.00 94.81 171 ILE A N 1
ATOM 1330 C CA . ILE A 1 171 ? -17.926 -4.932 13.932 1.00 94.81 171 ILE A CA 1
ATOM 1331 C C . ILE A 1 171 ? -17.697 -5.467 12.510 1.00 94.81 171 ILE A C 1
ATOM 1333 O O . ILE A 1 171 ? -16.819 -4.980 11.802 1.00 94.81 171 ILE A O 1
ATOM 1337 N N . ARG A 1 172 ? -18.533 -6.415 12.062 1.00 94.50 172 ARG A N 1
ATOM 1338 C CA . ARG A 1 172 ? -18.430 -7.019 10.725 1.00 94.50 172 ARG A CA 1
ATOM 1339 C C . ARG A 1 172 ? -18.722 -6.034 9.592 1.00 94.50 172 ARG A C 1
ATOM 1341 O O . ARG A 1 172 ? -18.136 -6.160 8.529 1.00 94.50 172 ARG A O 1
ATOM 1348 N N . MET A 1 173 ? -19.610 -5.059 9.784 1.00 94.12 173 MET A N 1
ATOM 1349 C CA . MET A 1 173 ? -19.817 -3.984 8.805 1.00 94.12 173 MET A CA 1
ATOM 1350 C C . MET A 1 173 ? -18.605 -3.047 8.758 1.00 94.12 173 MET A C 1
ATOM 1352 O O . MET A 1 173 ? -18.165 -2.662 7.678 1.00 94.12 173 MET A O 1
ATOM 1356 N N . ALA A 1 174 ? -18.041 -2.707 9.919 1.00 95.19 174 ALA A N 1
ATOM 1357 C CA . ALA A 1 174 ? -16.905 -1.801 10.029 1.00 95.19 174 ALA A CA 1
ATOM 1358 C C . ALA A 1 174 ? -15.598 -2.366 9.451 1.00 95.19 174 ALA A C 1
ATOM 1360 O O . ALA A 1 174 ? -14.802 -1.595 8.910 1.00 95.19 174 ALA A O 1
ATOM 1361 N N . SER A 1 175 ? -15.375 -3.683 9.509 1.00 94.94 175 SER A N 1
ATOM 1362 C CA . SER A 1 175 ? -14.186 -4.298 8.903 1.00 94.94 175 SER A CA 1
ATOM 1363 C C . SER A 1 175 ? -14.149 -4.138 7.374 1.00 94.94 175 SER A C 1
ATOM 1365 O O . SER A 1 175 ? -13.065 -4.014 6.810 1.00 94.94 175 SER A O 1
ATOM 1367 N N . PHE A 1 176 ? -15.297 -4.004 6.696 1.00 94.75 176 PHE A N 1
ATOM 1368 C CA . PHE A 1 176 ? -15.355 -3.707 5.254 1.00 94.75 176 PHE A CA 1
ATOM 1369 C C . PHE A 1 176 ? -15.186 -2.219 4.891 1.00 94.75 176 PHE A C 1
ATOM 1371 O O . PHE A 1 176 ? -15.014 -1.895 3.714 1.00 94.75 176 PHE A O 1
ATOM 1378 N N . LEU A 1 177 ? -15.239 -1.306 5.866 1.00 95.62 177 LEU A N 1
ATOM 1379 C CA . LEU A 1 177 ? -15.058 0.130 5.632 1.00 95.62 177 LEU A CA 1
ATOM 1380 C C . LEU A 1 177 ? -13.579 0.489 5.420 1.00 95.62 177 LEU A C 1
ATOM 1382 O O . LEU A 1 177 ? -12.692 -0.136 5.995 1.00 95.62 177 LEU A O 1
ATOM 1386 N N . ASP A 1 178 ? -13.314 1.541 4.642 1.00 95.44 178 ASP A N 1
ATOM 1387 C CA . ASP A 1 178 ? -11.978 2.146 4.555 1.00 95.44 178 ASP A CA 1
ATOM 1388 C C . ASP A 1 178 ? -11.577 2.846 5.874 1.00 95.44 178 ASP A C 1
ATOM 1390 O O . ASP A 1 178 ? -12.430 3.169 6.709 1.00 95.44 178 ASP A O 1
ATOM 1394 N N . VAL A 1 179 ? -10.277 3.110 6.059 1.00 95.12 179 VAL A N 1
ATOM 1395 C CA . VAL A 1 179 ? -9.729 3.717 7.291 1.00 95.12 179 VAL A CA 1
ATOM 1396 C C . VAL A 1 179 ? -10.452 5.013 7.681 1.00 95.12 179 VAL A C 1
ATOM 1398 O O . VAL A 1 179 ? -10.804 5.189 8.848 1.00 95.12 179 VAL A O 1
ATOM 1401 N N . ARG A 1 180 ? -10.725 5.913 6.728 1.00 94.62 180 ARG A N 1
ATOM 1402 C CA . ARG A 1 180 ? -11.377 7.201 7.011 1.00 94.62 180 ARG A CA 1
ATOM 1403 C C . ARG A 1 180 ? -12.839 7.004 7.397 1.00 94.62 180 ARG A C 1
ATOM 1405 O O . ARG A 1 180 ? -13.291 7.607 8.368 1.00 94.62 180 ARG A O 1
ATOM 1412 N N . SER A 1 181 ? -13.550 6.127 6.693 1.00 95.75 181 SER A N 1
ATOM 1413 C CA . SER A 1 181 ? -14.929 5.748 7.015 1.00 95.75 181 SER A CA 1
ATOM 1414 C C . SER A 1 181 ? -15.049 5.164 8.427 1.00 95.75 181 SER A C 1
ATOM 1416 O O . SER A 1 181 ? -15.943 5.561 9.174 1.00 95.75 181 SER A O 1
ATOM 1418 N N . ARG A 1 182 ? -14.126 4.283 8.844 1.00 95.44 182 ARG A N 1
ATOM 1419 C CA . ARG A 1 182 ? -14.081 3.749 10.222 1.00 95.44 182 ARG A CA 1
ATOM 1420 C C . ARG A 1 182 ? -13.918 4.866 11.250 1.00 95.44 182 ARG A C 1
ATOM 1422 O O . ARG A 1 182 ? -14.677 4.927 12.217 1.00 95.44 182 ARG A O 1
ATOM 1429 N N . LEU A 1 183 ? -12.964 5.774 11.025 1.00 94.31 183 LEU A N 1
ATOM 1430 C CA . LEU A 1 183 ? -12.725 6.914 11.913 1.00 94.31 183 LEU A CA 1
ATOM 1431 C C . LEU A 1 183 ? -13.958 7.825 12.003 1.00 94.31 183 LEU A C 1
ATOM 1433 O O . LEU A 1 183 ? -14.350 8.178 13.113 1.00 94.31 183 LEU A O 1
ATOM 1437 N N . GLN A 1 184 ? -14.622 8.130 10.884 1.00 95.31 184 GLN A N 1
ATOM 1438 C CA . GLN A 1 184 ? -15.867 8.909 10.863 1.00 95.31 184 GLN A CA 1
ATOM 1439 C C . GLN A 1 184 ? -16.995 8.219 11.646 1.00 95.31 184 GLN A C 1
ATOM 1441 O O . GLN A 1 184 ? -17.627 8.854 12.488 1.00 95.31 184 GLN A O 1
ATOM 1446 N N . VAL A 1 185 ? -17.201 6.911 11.454 1.00 94.31 185 VAL A N 1
ATOM 1447 C CA . VAL A 1 185 ? -18.190 6.135 12.225 1.00 94.31 185 VAL A CA 1
ATOM 1448 C C . VAL A 1 185 ? -17.870 6.150 13.726 1.00 94.31 185 VAL A C 1
ATOM 1450 O O . VAL A 1 185 ? -18.782 6.265 14.544 1.00 94.31 185 VAL A O 1
ATOM 1453 N N . SER A 1 186 ? -16.587 6.136 14.109 1.00 94.75 186 SER A N 1
ATOM 1454 C CA . SER A 1 186 ? -16.160 6.217 15.518 1.00 94.75 186 SER A CA 1
ATOM 1455 C C . SER A 1 186 ? -16.531 7.531 16.227 1.00 94.75 186 SER A C 1
ATOM 1457 O O . SER A 1 186 ? -16.483 7.584 17.458 1.00 94.75 186 SER A O 1
ATOM 1459 N N . LEU A 1 187 ? -16.908 8.576 15.477 1.00 95.62 187 LEU A N 1
ATOM 1460 C CA . LEU A 1 187 ? -17.346 9.873 16.007 1.00 95.62 187 LEU A CA 1
ATOM 1461 C C . LEU A 1 187 ? -18.866 9.954 16.233 1.00 95.62 187 LEU A C 1
ATOM 1463 O O . LEU A 1 187 ? -19.314 10.838 16.957 1.00 95.62 187 LEU A O 1
ATOM 1467 N N . ILE A 1 188 ? -19.660 9.042 15.656 1.00 93.38 188 ILE A N 1
ATOM 1468 C CA . ILE A 1 188 ? -21.135 9.098 15.701 1.00 93.38 188 ILE A CA 1
ATOM 1469 C C . ILE A 1 188 ? -21.669 8.853 17.120 1.00 93.38 188 ILE A C 1
ATOM 1471 O O . ILE A 1 188 ? -22.616 9.502 17.557 1.00 93.38 188 ILE A O 1
ATOM 1475 N N . SER A 1 189 ? -21.092 7.899 17.858 1.00 93.25 189 SER A N 1
ATOM 1476 C CA . SER A 1 189 ? -21.481 7.635 19.248 1.00 93.25 189 SER A CA 1
ATOM 1477 C C . SER A 1 189 ? -20.379 6.927 20.034 1.00 93.25 189 SER A C 1
ATOM 1479 O O . SER A 1 189 ? -19.519 6.257 19.460 1.00 93.25 189 SER A O 1
ATOM 1481 N N . LYS A 1 190 ? -20.452 6.988 21.372 1.00 93.75 190 LYS A N 1
ATOM 1482 C CA . LYS A 1 190 ? -19.549 6.238 22.268 1.00 93.75 190 LYS A CA 1
ATOM 1483 C C . LYS A 1 190 ? -19.573 4.725 21.996 1.00 93.75 190 LYS A C 1
ATOM 1485 O O . LYS A 1 190 ? -18.533 4.078 22.097 1.00 93.75 190 LYS A O 1
ATOM 1490 N N . ARG A 1 191 ? -20.731 4.171 21.600 1.00 93.88 191 ARG A N 1
ATOM 1491 C CA . ARG A 1 191 ? -20.876 2.753 21.232 1.00 93.88 191 ARG A CA 1
ATOM 1492 C C . ARG A 1 191 ? -20.100 2.437 19.953 1.00 93.88 191 ARG A C 1
ATOM 1494 O O . ARG A 1 191 ? -19.332 1.481 19.942 1.00 93.88 191 ARG A O 1
ATOM 1501 N N . PHE A 1 192 ? -20.248 3.250 18.904 1.00 94.00 192 PHE A N 1
ATOM 1502 C CA . PHE A 1 192 ? -19.459 3.071 17.682 1.00 94.00 192 PHE A CA 1
ATOM 1503 C C . PHE A 1 192 ? -17.967 3.264 17.951 1.00 94.00 192 PHE A C 1
ATOM 1505 O O . PHE A 1 192 ? -17.185 2.429 17.517 1.00 94.00 192 PHE A O 1
ATOM 1512 N N . HIS A 1 193 ? -17.568 4.267 18.738 1.00 94.31 193 HIS A N 1
ATOM 1513 C CA . HIS A 1 193 ? -16.175 4.463 19.147 1.00 94.31 193 HIS A CA 1
ATOM 1514 C C . HIS A 1 193 ? -15.560 3.177 19.724 1.00 94.31 193 HIS A C 1
ATOM 1516 O O . HIS A 1 193 ? -14.581 2.660 19.193 1.00 94.31 193 HIS A O 1
ATOM 1522 N N . GLN A 1 194 ? -16.176 2.609 20.764 1.00 94.19 194 GLN A N 1
ATOM 1523 C CA . GLN A 1 194 ? -15.690 1.390 21.422 1.00 94.19 194 GLN A CA 1
ATOM 1524 C C . GLN A 1 194 ? -15.655 0.165 20.497 1.00 94.19 194 GLN A C 1
ATOM 1526 O O . GLN A 1 194 ? -14.770 -0.675 20.639 1.00 94.19 194 GLN A O 1
ATOM 1531 N N . LEU A 1 195 ? -16.607 0.041 19.565 1.00 94.88 195 LEU A N 1
ATOM 1532 C CA . LEU A 1 195 ? -16.661 -1.089 18.632 1.00 94.88 195 LEU A CA 1
ATOM 1533 C C . LEU A 1 195 ? -15.669 -0.946 17.470 1.00 94.88 195 LEU A C 1
ATOM 1535 O O . LEU A 1 195 ? -15.077 -1.946 17.081 1.00 94.88 195 LEU A O 1
ATOM 1539 N N . ILE A 1 196 ? -15.449 0.268 16.955 1.00 95.62 196 ILE A N 1
ATOM 1540 C CA . ILE A 1 196 ? -14.483 0.540 15.880 1.00 95.62 196 ILE A CA 1
ATOM 1541 C C . ILE A 1 196 ? -13.047 0.269 16.338 1.00 95.62 196 ILE A C 1
ATOM 1543 O O . ILE A 1 196 ? -12.258 -0.234 15.550 1.00 95.62 196 ILE A O 1
ATOM 1547 N N . TYR A 1 197 ? -12.691 0.551 17.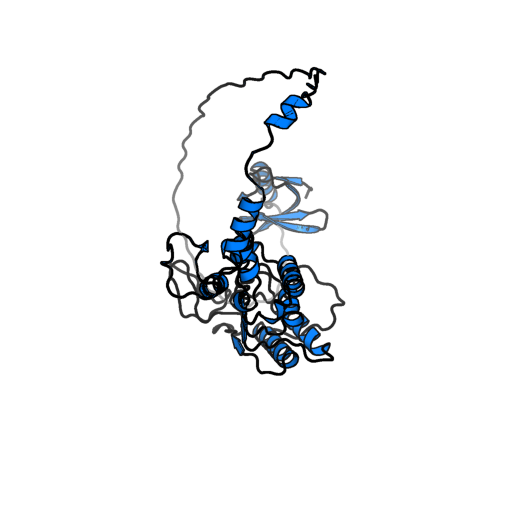594 1.00 95.19 197 TYR A N 1
ATOM 1548 C CA . TYR A 1 197 ? -11.340 0.293 18.118 1.00 95.19 197 TYR A CA 1
ATOM 1549 C C . TYR A 1 197 ? -11.111 -1.147 18.614 1.00 95.19 197 TYR A C 1
ATOM 1551 O O . TYR A 1 197 ? -10.170 -1.390 19.368 1.00 95.19 197 TYR A O 1
ATOM 1559 N N . LYS A 1 198 ? -11.935 -2.118 18.195 1.00 94.69 198 LYS A N 1
ATOM 1560 C CA . LYS A 1 198 ? -11.659 -3.542 18.437 1.00 94.69 198 LYS A CA 1
ATOM 1561 C C . LYS A 1 198 ? -10.708 -4.131 17.383 1.00 94.69 198 LYS A C 1
ATOM 1563 O O . LYS A 1 198 ? -10.867 -3.792 16.211 1.00 94.69 198 LYS A O 1
ATOM 1568 N N . PRO A 1 199 ? -9.807 -5.060 17.767 1.00 94.19 199 PRO A N 1
ATOM 1569 C CA . PRO A 1 199 ? -8.929 -5.808 16.860 1.00 94.19 199 PRO A CA 1
ATOM 1570 C C . PRO A 1 199 ? -9.587 -6.253 15.549 1.00 94.19 199 PRO A C 1
ATOM 1572 O O . PRO A 1 199 ? -9.110 -5.900 14.475 1.00 94.19 199 PRO A O 1
ATOM 1575 N N . ASP A 1 200 ? -10.733 -6.929 15.647 1.00 93.88 200 ASP A N 1
ATOM 1576 C CA . ASP A 1 200 ? -11.487 -7.533 14.539 1.00 93.88 200 ASP A CA 1
ATOM 1577 C C . ASP A 1 200 ? -11.874 -6.547 13.414 1.00 93.88 200 ASP A C 1
ATOM 1579 O O . ASP A 1 200 ? -12.158 -6.958 12.290 1.00 93.88 200 ASP A O 1
ATOM 1583 N N . VAL A 1 201 ? -11.918 -5.239 13.700 1.00 95.94 201 VAL A N 1
ATOM 1584 C CA . VAL A 1 201 ? -12.251 -4.190 12.718 1.00 95.94 201 VAL A CA 1
ATOM 1585 C C . VAL A 1 201 ? -11.039 -3.799 11.862 1.00 95.94 201 VAL A C 1
ATOM 1587 O O . VAL A 1 201 ? -11.212 -3.306 10.748 1.00 95.94 201 VAL A O 1
ATOM 1590 N N . TRP A 1 202 ? -9.819 -4.011 12.361 1.00 95.75 202 TRP A N 1
ATOM 1591 C CA . TRP A 1 202 ? -8.576 -3.516 11.754 1.00 95.75 202 TRP A CA 1
ATOM 1592 C C . TRP A 1 202 ? -7.769 -4.579 11.006 1.00 95.75 202 TRP A C 1
ATOM 1594 O O . TRP A 1 202 ? -6.729 -4.244 10.453 1.00 95.75 202 TRP A O 1
ATOM 1604 N N . ASP A 1 203 ? -8.276 -5.808 10.915 1.00 95.62 203 ASP A N 1
ATOM 1605 C CA . ASP A 1 203 ? -7.676 -6.927 10.173 1.00 95.62 203 ASP A CA 1
ATOM 1606 C C . ASP A 1 203 ? -7.160 -6.547 8.768 1.00 95.62 203 ASP A C 1
ATOM 1608 O O . ASP A 1 203 ? -6.036 -6.889 8.385 1.00 95.62 203 ASP A O 1
ATOM 1612 N N . TYR A 1 204 ? -7.960 -5.754 8.049 1.00 96.19 204 TYR A N 1
ATOM 1613 C CA . TYR A 1 204 ? -7.664 -5.227 6.720 1.00 96.19 204 TYR A CA 1
ATOM 1614 C C . TYR A 1 204 ? -7.533 -3.697 6.747 1.00 96.19 204 TYR A C 1
ATOM 1616 O O . TYR A 1 204 ? -8.429 -3.003 7.236 1.00 96.19 204 TYR A O 1
ATOM 1624 N N . VAL A 1 205 ? -6.460 -3.140 6.187 1.00 96.62 205 VAL A N 1
ATOM 1625 C CA . VAL A 1 205 ? -6.224 -1.692 6.047 1.00 96.62 205 VAL A CA 1
ATOM 1626 C C . VAL A 1 205 ? -6.289 -1.310 4.573 1.00 96.62 205 VAL A C 1
ATOM 1628 O O . VAL A 1 205 ? -5.501 -1.801 3.772 1.00 96.62 205 VAL A O 1
ATOM 1631 N N . LYS A 1 206 ? -7.224 -0.416 4.235 1.00 95.62 206 LYS A N 1
ATOM 1632 C CA . LYS A 1 206 ? -7.469 0.078 2.875 1.00 95.62 206 LYS A CA 1
ATOM 1633 C C . LYS A 1 206 ? -7.958 1.518 2.881 1.00 95.62 206 LYS A C 1
ATOM 1635 O O . LYS A 1 206 ? -8.637 1.959 3.814 1.00 95.62 206 LYS A O 1
ATOM 1640 N N . PHE A 1 207 ? -7.682 2.206 1.782 1.00 95.69 207 PHE A N 1
ATOM 1641 C CA . PHE A 1 207 ? -8.072 3.588 1.543 1.00 95.69 207 PHE A CA 1
ATOM 1642 C C . PHE A 1 207 ? -9.176 3.701 0.491 1.00 95.69 207 PHE A C 1
ATOM 1644 O O . PHE A 1 207 ? -9.404 2.809 -0.330 1.00 95.69 207 PHE A O 1
ATOM 1651 N N . ARG A 1 208 ? -9.911 4.811 0.541 1.00 94.25 208 ARG A N 1
ATOM 1652 C CA . ARG A 1 208 ? -10.924 5.140 -0.460 1.00 94.25 208 ARG A CA 1
ATOM 1653 C C . ARG A 1 208 ? -10.227 5.661 -1.727 1.00 94.25 208 ARG A C 1
ATOM 1655 O O . ARG A 1 208 ? -9.298 6.453 -1.583 1.00 94.25 208 ARG A O 1
ATOM 1662 N N . PRO A 1 209 ? -10.682 5.325 -2.952 1.00 92.12 209 PRO A N 1
ATOM 1663 C CA . PRO A 1 209 ? -10.064 5.816 -4.190 1.00 92.12 209 PRO A CA 1
ATOM 1664 C C . PRO A 1 209 ? -9.935 7.344 -4.288 1.00 92.12 209 PRO A C 1
ATOM 1666 O O . PRO A 1 209 ? -8.972 7.840 -4.862 1.00 92.12 209 PRO A O 1
ATOM 1669 N N . SER A 1 210 ? -10.870 8.092 -3.689 1.00 93.31 210 SER A N 1
ATOM 1670 C CA . SER A 1 210 ? -10.824 9.559 -3.610 1.00 93.31 210 SER A CA 1
ATOM 1671 C C . SER A 1 210 ? -9.689 10.105 -2.747 1.00 93.31 210 SER A C 1
ATOM 1673 O O . SER A 1 210 ? -9.350 11.271 -2.885 1.00 93.31 210 SER A O 1
ATOM 1675 N N . ASP A 1 211 ? -9.130 9.297 -1.849 1.00 92.62 211 ASP A N 1
ATOM 1676 C CA . ASP A 1 211 ? -8.235 9.758 -0.787 1.00 92.62 211 ASP A CA 1
ATOM 1677 C C . ASP A 1 211 ? -6.781 9.327 -1.037 1.00 92.62 211 ASP A C 1
ATOM 1679 O O . ASP A 1 211 ? -5.882 9.798 -0.346 1.00 92.62 211 ASP A O 1
ATOM 1683 N N . LEU A 1 212 ? -6.529 8.473 -2.042 1.00 92.94 212 LEU A N 1
ATOM 1684 C CA . LEU A 1 212 ? -5.214 7.880 -2.337 1.00 92.94 212 LEU A CA 1
ATOM 1685 C C . LEU A 1 212 ? -4.103 8.925 -2.515 1.00 92.94 212 LEU A C 1
ATOM 1687 O O . LEU A 1 212 ? -2.979 8.699 -2.074 1.00 92.94 212 LEU A O 1
ATOM 1691 N N . PHE A 1 213 ? -4.427 10.086 -3.095 1.00 92.38 213 PHE A N 1
ATOM 1692 C CA . PHE A 1 213 ? -3.476 11.185 -3.296 1.00 92.38 213 PHE A CA 1
ATOM 1693 C C . PHE A 1 213 ? -3.014 11.852 -1.987 1.00 92.38 213 PHE A C 1
ATOM 1695 O O . PHE A 1 213 ? -1.987 12.525 -1.973 1.00 92.38 213 PHE A O 1
ATOM 1702 N N . MET A 1 214 ? -3.764 11.681 -0.892 1.00 94.25 214 MET A N 1
ATOM 1703 C CA . MET A 1 214 ? -3.415 12.186 0.441 1.00 94.25 214 MET A CA 1
ATOM 1704 C C . MET A 1 214 ? -2.557 11.192 1.238 1.00 94.25 214 MET A C 1
ATOM 1706 O O . MET A 1 214 ? -1.993 11.560 2.268 1.00 94.25 214 MET A O 1
ATOM 1710 N N . ILE A 1 215 ? -2.462 9.936 0.787 1.00 95.75 215 ILE A N 1
ATOM 1711 C CA . ILE A 1 215 ? -1.734 8.871 1.480 1.00 95.75 215 ILE A CA 1
ATOM 1712 C C . ILE A 1 215 ? -0.272 8.896 1.031 1.00 95.75 215 ILE A C 1
ATOM 1714 O O . ILE A 1 215 ? 0.087 8.345 -0.009 1.00 95.75 215 ILE A O 1
ATOM 1718 N N . ASN A 1 216 ? 0.560 9.562 1.828 1.00 95.44 216 ASN A N 1
ATOM 1719 C CA . ASN A 1 216 ? 2.010 9.661 1.662 1.00 95.44 216 ASN A CA 1
ATOM 1720 C C . ASN A 1 216 ? 2.750 9.046 2.868 1.00 95.44 216 ASN A C 1
ATOM 1722 O O . ASN A 1 216 ? 2.122 8.595 3.829 1.00 95.44 216 ASN A O 1
ATOM 1726 N N . ASP A 1 217 ? 4.085 9.061 2.849 1.00 95.38 217 ASP A N 1
ATOM 1727 C CA . ASP A 1 217 ? 4.903 8.476 3.926 1.00 95.38 217 ASP A CA 1
ATOM 1728 C C . ASP A 1 217 ? 4.611 9.066 5.315 1.00 95.38 217 ASP A C 1
ATOM 1730 O O . ASP A 1 217 ? 4.558 8.332 6.303 1.00 95.38 217 ASP A O 1
ATOM 1734 N N . GLN A 1 218 ? 4.355 10.376 5.395 1.00 96.19 218 GLN A N 1
ATOM 1735 C CA . GLN A 1 218 ? 4.013 11.047 6.650 1.00 96.19 218 GLN A CA 1
ATOM 1736 C C . GLN A 1 218 ? 2.664 10.561 7.200 1.00 96.19 218 GLN A C 1
ATOM 1738 O O . GLN A 1 218 ? 2.534 10.331 8.404 1.00 96.19 218 GLN A O 1
ATOM 1743 N N . PHE A 1 219 ? 1.671 10.363 6.329 1.00 96.31 219 PHE A N 1
ATOM 1744 C CA . PHE A 1 219 ? 0.380 9.794 6.709 1.00 96.31 219 PHE A CA 1
ATOM 1745 C C . PHE A 1 219 ? 0.529 8.343 7.192 1.00 96.31 219 PHE A C 1
ATOM 1747 O O . PHE A 1 219 ? -0.021 7.985 8.233 1.00 96.31 219 PHE A O 1
ATOM 1754 N N . VAL A 1 220 ? 1.293 7.507 6.477 1.00 96.19 220 VAL A N 1
ATOM 1755 C CA . VAL A 1 220 ? 1.527 6.102 6.864 1.00 96.19 220 VAL A CA 1
ATOM 1756 C C . VAL A 1 220 ? 2.242 6.020 8.215 1.00 96.19 220 VAL A C 1
ATOM 1758 O O . VAL A 1 220 ? 1.831 5.241 9.075 1.00 96.19 220 VAL A O 1
ATOM 1761 N N . TYR A 1 221 ? 3.243 6.872 8.455 1.00 96.06 221 TYR A N 1
ATOM 1762 C CA . TYR A 1 221 ? 3.900 6.993 9.757 1.00 96.06 221 TYR A CA 1
ATOM 1763 C C . TYR A 1 221 ? 2.911 7.365 10.876 1.00 96.06 221 TYR A C 1
ATOM 1765 O O . TYR A 1 221 ? 2.844 6.680 11.899 1.00 96.06 221 TYR A O 1
ATOM 1773 N N . GLN A 1 222 ? 2.093 8.404 10.671 1.00 95.69 222 GLN A N 1
ATOM 1774 C CA . GLN A 1 222 ? 1.077 8.827 11.643 1.00 95.69 222 GLN A CA 1
ATOM 1775 C C . GLN A 1 222 ? 0.040 7.730 11.922 1.00 95.69 222 GLN A C 1
ATOM 1777 O O . GLN A 1 222 ? -0.341 7.529 13.077 1.00 95.69 222 GLN A O 1
ATOM 1782 N N . LEU A 1 223 ? -0.379 6.985 10.895 1.00 94.94 223 LEU A N 1
ATOM 1783 C CA . LEU A 1 223 ? -1.287 5.849 11.035 1.00 94.94 223 LEU A CA 1
ATOM 1784 C C . LEU A 1 223 ? -0.662 4.729 11.881 1.00 94.94 223 LEU A C 1
ATOM 1786 O O . LEU A 1 223 ? -1.318 4.220 12.786 1.00 94.94 223 LEU A O 1
ATOM 1790 N N . ILE A 1 224 ? 0.605 4.375 11.645 1.00 94.25 224 ILE A N 1
ATOM 1791 C CA . ILE A 1 224 ? 1.323 3.364 12.440 1.00 94.25 224 ILE A CA 1
ATOM 1792 C C . ILE A 1 224 ? 1.413 3.787 13.914 1.00 94.25 224 ILE A C 1
ATOM 1794 O O . ILE A 1 224 ? 1.053 3.005 14.794 1.00 94.25 224 ILE A O 1
ATOM 1798 N N . VAL A 1 225 ? 1.815 5.033 14.193 1.00 94.50 225 VAL A N 1
ATOM 1799 C CA . VAL A 1 225 ? 1.882 5.572 15.566 1.00 94.50 225 VAL A CA 1
ATOM 1800 C C . VAL A 1 225 ? 0.502 5.538 16.236 1.00 94.50 225 VAL A C 1
ATOM 1802 O O . VAL A 1 225 ? 0.368 5.104 17.381 1.00 94.50 225 VAL A O 1
ATOM 1805 N N . PHE A 1 226 ? -0.552 5.920 15.515 1.00 93.94 226 PHE A N 1
ATOM 1806 C CA . PHE A 1 226 ? -1.931 5.852 15.999 1.00 93.94 226 PHE A CA 1
ATOM 1807 C C . PHE A 1 226 ? -2.366 4.418 16.357 1.00 93.94 226 PHE A C 1
ATOM 1809 O O . PHE A 1 226 ? -2.937 4.199 17.426 1.00 93.94 226 PHE A O 1
ATOM 1816 N N . LEU A 1 227 ? -2.053 3.436 15.507 1.00 93.25 227 LEU A N 1
ATOM 1817 C CA . LEU A 1 227 ? -2.349 2.010 15.714 1.00 93.25 227 LEU A CA 1
ATOM 1818 C C . LEU A 1 227 ? -1.530 1.373 16.850 1.00 93.25 227 LEU A C 1
ATOM 1820 O O . LEU A 1 227 ? -1.944 0.371 17.440 1.00 93.25 227 LEU A O 1
ATOM 1824 N N . GLN A 1 228 ? -0.367 1.938 17.173 1.00 91.88 228 GLN A N 1
ATOM 1825 C CA . GLN A 1 228 ? 0.415 1.556 18.347 1.00 91.88 228 GLN A CA 1
ATOM 1826 C C . GLN A 1 228 ? -0.219 2.091 19.632 1.00 91.88 228 GLN A C 1
ATOM 1828 O O . GLN A 1 228 ? -0.505 1.311 20.541 1.00 91.88 228 GLN A O 1
ATOM 1833 N N . LEU A 1 229 ? -0.523 3.392 19.676 1.00 92.00 229 LEU A N 1
ATOM 1834 C CA . LEU A 1 229 ? -1.111 4.056 20.846 1.00 92.00 229 LEU A CA 1
ATOM 1835 C C . LEU A 1 229 ? -2.535 3.571 21.167 1.00 92.00 229 LEU A C 1
ATOM 1837 O O . LEU A 1 229 ? -2.938 3.535 22.330 1.00 92.00 229 LEU A O 1
ATOM 1841 N N . ARG A 1 230 ? -3.320 3.178 20.157 1.00 87.81 230 ARG A N 1
ATOM 1842 C CA . ARG A 1 230 ? -4.685 2.660 20.337 1.00 87.81 230 ARG A CA 1
ATOM 1843 C C . ARG A 1 230 ? -4.675 1.169 20.666 1.00 87.81 230 ARG A C 1
ATOM 1845 O O . ARG A 1 230 ? -4.988 0.339 19.823 1.00 87.81 230 ARG A O 1
ATOM 1852 N N . GLY A 1 231 ? -4.327 0.837 21.911 1.00 79.31 231 GLY A N 1
ATOM 1853 C CA . GLY A 1 231 ? -4.570 -0.489 22.499 1.00 79.31 231 GLY A CA 1
ATOM 1854 C C . GLY A 1 231 ? -3.893 -1.665 21.785 1.00 79.31 231 GLY A C 1
ATOM 1855 O O . GLY A 1 231 ? -4.368 -2.790 21.898 1.00 79.31 231 GLY A O 1
ATOM 1856 N N . GLY A 1 232 ? -2.814 -1.422 21.034 1.00 86.12 232 GLY A N 1
ATOM 1857 C CA . GLY A 1 232 ? -2.099 -2.477 20.319 1.00 86.12 232 GLY A CA 1
ATOM 1858 C C . GLY A 1 232 ? -2.707 -2.910 18.978 1.00 86.12 232 GLY A C 1
ATOM 1859 O O . GLY A 1 232 ? -2.320 -3.964 18.479 1.00 86.12 232 GLY A O 1
ATOM 1860 N N . LEU A 1 233 ? -3.598 -2.119 18.361 1.00 92.44 233 LEU A N 1
ATOM 1861 C CA . LEU A 1 233 ? -4.240 -2.448 17.072 1.00 92.44 233 LEU A CA 1
ATOM 1862 C C . LEU A 1 233 ? -3.263 -2.775 15.928 1.00 92.44 233 LEU A C 1
ATOM 1864 O O . LEU A 1 233 ? -3.613 -3.539 15.033 1.00 92.44 233 LEU A O 1
ATOM 1868 N N . HIS A 1 234 ? -2.025 -2.275 15.967 1.00 92.44 234 HIS A N 1
ATOM 1869 C CA . HIS A 1 234 ? -0.954 -2.676 15.040 1.00 92.44 234 HIS A CA 1
ATOM 1870 C C . HIS A 1 234 ? -0.700 -4.199 14.990 1.00 92.44 234 HIS A C 1
ATOM 1872 O O . HIS A 1 234 ? -0.255 -4.710 13.965 1.00 92.44 234 HIS A O 1
ATOM 1878 N N . LYS A 1 235 ? -1.009 -4.937 16.068 1.00 92.62 235 LYS A N 1
ATOM 1879 C CA . LYS A 1 235 ? -0.915 -6.406 16.130 1.00 92.62 235 LYS A CA 1
ATOM 1880 C C . LYS A 1 235 ? -2.117 -7.113 15.502 1.00 92.62 235 LYS A C 1
ATOM 1882 O O . LYS A 1 235 ? -2.065 -8.321 15.314 1.00 92.62 235 LYS A O 1
ATOM 1887 N N . SER A 1 236 ? -3.198 -6.396 15.213 1.00 94.12 236 SER A N 1
ATOM 1888 C CA . SER A 1 236 ? -4.438 -6.953 14.658 1.00 94.12 236 SER A CA 1
ATOM 1889 C C . SER A 1 236 ? -4.488 -6.908 13.132 1.00 94.12 236 SER A C 1
ATOM 1891 O O . SER A 1 236 ? -5.379 -7.510 12.551 1.00 94.12 236 SER A O 1
ATOM 1893 N N . ILE A 1 237 ? -3.560 -6.192 12.491 1.00 95.75 237 ILE A N 1
ATOM 1894 C CA . ILE A 1 237 ? -3.521 -6.001 11.039 1.00 95.75 237 ILE A CA 1
ATOM 1895 C C . ILE A 1 237 ? -2.796 -7.175 10.382 1.00 95.75 237 ILE A C 1
ATOM 1897 O O . ILE A 1 237 ? -1.596 -7.358 10.598 1.00 95.75 237 ILE A O 1
ATOM 1901 N N . HIS A 1 238 ? -3.504 -7.906 9.524 1.00 96.25 238 HIS A N 1
ATOM 1902 C CA . HIS A 1 238 ? -2.944 -8.975 8.693 1.00 96.25 238 HIS A CA 1
ATOM 1903 C C . HIS A 1 238 ? -2.821 -8.558 7.223 1.00 96.25 238 HIS A C 1
ATOM 1905 O O . HIS A 1 238 ? -1.956 -9.060 6.505 1.00 96.25 238 HIS A O 1
ATOM 1911 N N . HIS A 1 239 ? -3.630 -7.605 6.768 1.00 96.75 239 HIS A N 1
ATOM 1912 C CA . HIS A 1 239 ? -3.707 -7.233 5.361 1.00 96.75 239 HIS A CA 1
ATOM 1913 C C . HIS A 1 239 ? -3.600 -5.716 5.186 1.00 96.75 239 HIS A C 1
ATOM 1915 O O . HIS A 1 239 ? -4.362 -4.964 5.792 1.00 96.75 239 HIS A O 1
ATOM 1921 N N . VAL A 1 240 ? -2.672 -5.255 4.344 1.00 97.12 240 VAL A N 1
ATOM 1922 C CA . VAL A 1 240 ? -2.499 -3.830 4.023 1.00 97.12 240 VAL A CA 1
ATOM 1923 C C . VAL A 1 240 ? -2.501 -3.627 2.511 1.00 97.12 240 VAL A C 1
ATOM 1925 O O . VAL A 1 240 ? -1.706 -4.228 1.788 1.00 97.12 240 VAL A O 1
ATOM 1928 N N . ASP A 1 241 ? -3.392 -2.755 2.055 1.00 95.75 241 ASP A N 1
ATOM 1929 C CA . ASP A 1 241 ? -3.568 -2.340 0.669 1.00 95.75 241 ASP A CA 1
ATOM 1930 C C . ASP A 1 241 ? -3.265 -0.838 0.548 1.00 95.75 241 ASP A C 1
ATOM 1932 O O . ASP A 1 241 ? -3.987 0.011 1.085 1.00 95.75 241 ASP A O 1
ATOM 1936 N N . LEU A 1 242 ? -2.152 -0.530 -0.122 1.00 95.06 242 LEU A N 1
ATOM 1937 C CA . LEU A 1 242 ? -1.699 0.824 -0.443 1.00 95.06 242 LEU A CA 1
ATOM 1938 C C . LEU A 1 242 ? -1.772 1.104 -1.952 1.00 95.06 242 LEU A C 1
ATOM 1940 O O . LEU A 1 242 ? -1.069 1.991 -2.443 1.00 95.06 242 LEU A O 1
ATOM 1944 N N . ASP A 1 243 ? -2.584 0.364 -2.706 1.00 92.19 243 ASP A N 1
ATOM 1945 C CA . ASP A 1 243 ? -2.622 0.478 -4.160 1.00 92.19 243 ASP A CA 1
ATOM 1946 C C . ASP A 1 243 ? -3.008 1.901 -4.616 1.00 92.19 243 ASP A C 1
ATOM 1948 O O . ASP A 1 243 ? -3.993 2.492 -4.174 1.00 92.19 243 ASP A O 1
ATOM 1952 N N . GLY A 1 244 ? -2.208 2.469 -5.522 1.00 89.06 244 GLY A N 1
ATOM 1953 C CA . GLY A 1 244 ? -2.412 3.798 -6.108 1.00 89.06 244 GLY A CA 1
ATOM 1954 C C . GLY A 1 244 ? -2.047 4.982 -5.203 1.00 89.06 244 GLY A C 1
ATOM 1955 O O . GLY A 1 244 ? -2.318 6.125 -5.572 1.00 89.06 244 GLY A O 1
ATOM 1956 N N . THR A 1 245 ? -1.448 4.736 -4.034 1.00 93.50 245 THR A N 1
ATOM 1957 C CA . THR A 1 245 ? -1.041 5.784 -3.079 1.00 93.50 245 THR A CA 1
ATOM 1958 C C . THR A 1 245 ? 0.281 6.473 -3.456 1.00 93.50 245 THR A C 1
ATOM 1960 O O . THR A 1 245 ? 1.001 6.062 -4.371 1.00 93.50 245 THR A O 1
ATOM 1963 N N . VAL A 1 246 ? 0.610 7.551 -2.739 1.00 92.81 246 VAL A N 1
ATOM 1964 C CA . VAL A 1 246 ? 1.763 8.442 -2.974 1.00 92.81 246 VAL A CA 1
ATOM 1965 C C . VAL A 1 246 ? 2.911 8.106 -2.006 1.00 92.81 246 VAL A C 1
ATOM 1967 O O . VAL A 1 246 ? 3.554 8.976 -1.425 1.00 92.81 246 VAL A O 1
ATOM 1970 N N . ILE A 1 247 ? 3.128 6.811 -1.776 1.00 93.75 247 ILE A N 1
ATOM 1971 C CA . ILE A 1 247 ? 4.154 6.291 -0.864 1.00 93.75 247 ILE A CA 1
ATOM 1972 C C . ILE A 1 247 ? 5.509 6.106 -1.551 1.00 93.75 247 ILE A C 1
ATOM 1974 O O . ILE A 1 247 ? 5.582 5.883 -2.762 1.00 93.75 247 ILE A O 1
ATOM 1978 N N . THR A 1 248 ? 6.574 6.088 -0.751 1.00 92.50 248 THR A N 1
ATOM 1979 C CA . THR A 1 248 ? 7.915 5.664 -1.174 1.00 92.50 248 THR A CA 1
ATOM 1980 C C . THR A 1 248 ? 8.343 4.377 -0.454 1.00 92.50 248 THR A C 1
ATOM 1982 O O . THR A 1 248 ? 7.566 3.746 0.272 1.00 92.50 248 THR A O 1
ATOM 1985 N N . ALA A 1 249 ? 9.599 3.959 -0.650 1.00 91.81 249 ALA A N 1
ATOM 1986 C CA . ALA A 1 249 ? 10.180 2.811 0.045 1.00 91.81 249 ALA A CA 1
ATOM 1987 C C . ALA A 1 249 ? 10.110 2.948 1.581 1.00 91.81 249 ALA A C 1
ATOM 1989 O O . ALA A 1 249 ? 9.910 1.950 2.278 1.00 91.81 249 ALA A O 1
ATOM 1990 N N . SER A 1 250 ? 10.172 4.183 2.095 1.00 92.56 250 SER A N 1
ATOM 1991 C CA . SER A 1 250 ? 10.071 4.511 3.520 1.00 92.56 250 SER A CA 1
ATOM 1992 C C . SER A 1 250 ? 8.797 3.952 4.161 1.00 92.56 250 SER A C 1
ATOM 1994 O O . SER A 1 250 ? 8.883 3.271 5.182 1.00 92.56 250 SER A O 1
ATOM 1996 N N . SER A 1 251 ? 7.622 4.147 3.545 1.00 94.69 251 SER A N 1
ATOM 1997 C CA . SER A 1 251 ? 6.356 3.566 4.030 1.00 94.69 251 SER A CA 1
ATOM 1998 C C . SER A 1 251 ? 6.406 2.046 4.149 1.00 94.69 251 SER A C 1
ATOM 2000 O O . SER A 1 251 ? 5.958 1.485 5.148 1.00 94.69 251 SER A O 1
ATOM 2002 N N . VAL A 1 252 ? 6.964 1.369 3.142 1.00 93.62 252 VAL A N 1
ATOM 2003 C CA . VAL A 1 252 ? 7.039 -0.099 3.108 1.00 93.62 252 VAL A CA 1
ATOM 2004 C C . VAL A 1 252 ? 7.912 -0.616 4.255 1.00 93.62 252 VAL A C 1
ATOM 2006 O O . VAL A 1 252 ? 7.523 -1.544 4.963 1.00 93.62 252 VAL A O 1
ATOM 2009 N N . LEU A 1 253 ? 9.051 0.033 4.505 1.00 93.12 253 LEU A N 1
ATOM 2010 C CA . LEU A 1 253 ? 9.949 -0.293 5.617 1.00 93.12 253 LEU A CA 1
ATOM 2011 C C . LEU A 1 253 ? 9.308 -0.026 6.982 1.00 93.12 253 LEU A C 1
ATOM 2013 O O . LEU A 1 253 ? 9.470 -0.835 7.895 1.00 93.12 253 LEU A O 1
ATOM 2017 N N . LEU A 1 254 ? 8.560 1.075 7.126 1.00 93.31 254 LEU A N 1
ATOM 2018 C CA . LEU A 1 254 ? 7.810 1.373 8.346 1.00 93.31 254 LEU A CA 1
ATOM 2019 C C . LEU A 1 254 ? 6.772 0.279 8.639 1.00 93.31 254 LEU A C 1
ATOM 2021 O O . LEU A 1 254 ? 6.715 -0.206 9.768 1.00 93.31 254 LEU A O 1
ATOM 2025 N N . LEU A 1 255 ? 6.002 -0.161 7.638 1.00 93.62 255 LEU A N 1
ATOM 2026 C CA . LEU A 1 255 ? 5.032 -1.248 7.808 1.00 93.62 255 LEU A CA 1
ATOM 2027 C C . LEU A 1 255 ? 5.707 -2.558 8.238 1.00 93.62 255 LEU A C 1
ATOM 2029 O O . LEU A 1 255 ? 5.285 -3.157 9.222 1.00 93.62 255 LEU A O 1
ATOM 2033 N N . ILE A 1 256 ? 6.784 -2.968 7.559 1.00 91.75 256 ILE A N 1
ATOM 2034 C CA . ILE A 1 256 ? 7.538 -4.194 7.887 1.00 91.75 256 ILE A CA 1
ATOM 2035 C C . ILE A 1 256 ? 8.133 -4.126 9.301 1.00 91.75 256 ILE A C 1
ATOM 2037 O O . ILE A 1 256 ? 8.161 -5.124 10.020 1.00 91.75 256 ILE A O 1
ATOM 2041 N N . LYS A 1 257 ? 8.609 -2.949 9.721 1.00 90.44 257 LYS A N 1
ATOM 2042 C CA . LYS A 1 257 ? 9.234 -2.750 11.032 1.00 90.44 257 LYS A CA 1
ATOM 2043 C C . LYS A 1 257 ? 8.231 -2.741 12.188 1.00 90.44 257 LYS A C 1
ATOM 2045 O O . LYS A 1 257 ? 8.583 -3.188 13.277 1.00 90.44 257 LYS A O 1
ATOM 2050 N N . TYR A 1 258 ? 7.031 -2.197 11.979 1.00 91.00 258 TYR A N 1
ATOM 2051 C CA . TYR A 1 258 ? 6.108 -1.848 13.066 1.00 91.00 258 TYR A CA 1
ATOM 2052 C C . TYR A 1 258 ? 4.777 -2.614 13.075 1.00 91.00 258 TYR A C 1
ATOM 2054 O O . TYR A 1 258 ? 4.085 -2.579 14.095 1.00 91.00 258 TYR A O 1
ATOM 2062 N N . LEU A 1 259 ? 4.412 -3.311 11.994 1.00 92.19 259 LEU A N 1
ATOM 2063 C CA . LEU A 1 259 ? 3.266 -4.222 11.972 1.00 92.19 259 LEU A CA 1
ATOM 2064 C C . LEU A 1 259 ? 3.758 -5.664 12.124 1.00 92.19 259 LEU A C 1
ATOM 2066 O O . LEU A 1 259 ? 4.335 -6.248 11.210 1.00 92.19 259 LEU A O 1
ATOM 2070 N N . GLU A 1 260 ? 3.531 -6.241 13.303 1.00 90.06 260 GLU A N 1
ATOM 2071 C CA . GLU A 1 260 ? 4.016 -7.583 13.648 1.00 90.06 260 GLU A CA 1
ATOM 2072 C C . GLU A 1 260 ? 3.312 -8.673 12.821 1.00 90.06 260 GLU A C 1
ATOM 2074 O O . GLU A 1 260 ? 3.950 -9.538 12.233 1.00 90.06 260 GLU A O 1
ATOM 2079 N N . ASN A 1 261 ? 1.983 -8.626 12.724 1.00 93.25 261 ASN A N 1
ATOM 2080 C CA . ASN A 1 261 ? 1.200 -9.719 12.139 1.00 93.25 261 ASN A CA 1
ATOM 2081 C C . ASN A 1 261 ? 0.800 -9.503 10.671 1.00 93.25 261 ASN A C 1
ATOM 2083 O O . ASN A 1 261 ? 0.020 -10.294 10.150 1.00 93.25 261 ASN A O 1
ATOM 2087 N N . ILE A 1 262 ? 1.349 -8.497 9.978 1.00 94.56 262 ILE A N 1
ATOM 2088 C CA . ILE A 1 262 ? 1.063 -8.281 8.552 1.00 94.56 262 ILE A CA 1
ATOM 2089 C C . ILE A 1 262 ? 1.475 -9.515 7.731 1.00 94.56 262 ILE A C 1
ATOM 2091 O O . ILE A 1 262 ? 2.638 -9.901 7.710 1.00 94.56 262 ILE A O 1
ATOM 2095 N N . GLN A 1 263 ? 0.502 -10.130 7.058 1.00 95.25 263 GLN A N 1
ATOM 2096 C CA . GLN A 1 263 ? 0.641 -11.309 6.201 1.00 95.25 263 GLN A CA 1
ATOM 2097 C C . GLN A 1 263 ? 0.658 -10.938 4.718 1.00 95.25 263 GLN A C 1
ATOM 2099 O O . GLN A 1 263 ? 1.393 -11.555 3.948 1.00 95.25 263 GLN A O 1
ATOM 2104 N N . THR A 1 264 ? -0.137 -9.948 4.297 1.00 95.75 264 THR A N 1
ATOM 2105 C CA . THR A 1 264 ? -0.196 -9.529 2.888 1.00 95.75 264 THR A CA 1
ATOM 2106 C C . THR A 1 264 ? -0.032 -8.026 2.721 1.00 95.75 264 THR A C 1
ATOM 2108 O O . THR A 1 264 ? -0.774 -7.260 3.339 1.00 95.75 264 THR A O 1
ATOM 2111 N N . LEU A 1 265 ? 0.861 -7.619 1.820 1.00 95.50 265 LEU A N 1
ATOM 2112 C CA . LEU A 1 265 ? 1.079 -6.223 1.441 1.00 95.50 265 LEU A CA 1
ATOM 2113 C C . LEU A 1 265 ? 0.850 -6.030 -0.065 1.00 95.50 265 LEU A C 1
ATOM 2115 O O . LEU A 1 265 ? 1.496 -6.695 -0.875 1.00 95.50 265 LEU A O 1
ATOM 2119 N N . SER A 1 266 ? -0.027 -5.098 -0.437 1.00 93.81 266 SER A N 1
ATOM 2120 C CA . SER A 1 266 ? -0.227 -4.658 -1.824 1.00 93.81 266 SER A CA 1
ATOM 2121 C C . SER A 1 266 ? 0.247 -3.213 -1.992 1.00 93.81 266 SER A C 1
ATOM 2123 O O . SER A 1 266 ? -0.083 -2.350 -1.177 1.00 93.81 266 SER A O 1
ATOM 2125 N N . VAL A 1 267 ? 1.073 -2.973 -3.016 1.00 92.00 267 VAL A N 1
ATOM 2126 C CA . VAL A 1 267 ? 1.636 -1.653 -3.374 1.00 92.00 267 VAL A CA 1
ATOM 2127 C C . VAL A 1 267 ? 1.614 -1.450 -4.898 1.00 92.00 267 VAL A C 1
ATOM 2129 O O . VAL A 1 267 ? 2.600 -1.084 -5.544 1.00 92.00 267 VAL A O 1
ATOM 2132 N N . GLN A 1 268 ? 0.482 -1.769 -5.521 1.00 86.06 268 GLN A N 1
ATOM 2133 C CA . GLN A 1 268 ? 0.296 -1.674 -6.965 1.00 86.06 268 GLN A CA 1
ATOM 2134 C C . GLN A 1 268 ? 0.097 -0.225 -7.399 1.00 86.06 268 GLN A C 1
ATOM 2136 O O . GLN A 1 268 ? -0.630 0.530 -6.764 1.00 86.06 268 GLN A O 1
ATOM 2141 N N . THR A 1 269 ? 0.666 0.176 -8.539 1.00 83.50 269 THR A N 1
ATOM 2142 C CA . THR A 1 269 ? 0.467 1.525 -9.110 1.00 83.50 269 THR A CA 1
ATOM 2143 C C . THR A 1 269 ? 0.854 2.689 -8.183 1.00 83.50 269 THR A C 1
ATOM 2145 O O . THR A 1 269 ? 0.405 3.812 -8.386 1.00 83.50 269 THR A O 1
ATOM 2148 N N . CYS A 1 270 ? 1.718 2.454 -7.191 1.00 87.62 270 CYS A N 1
ATOM 2149 C CA . CYS A 1 270 ? 2.308 3.506 -6.364 1.00 87.62 270 CYS A CA 1
ATOM 2150 C C . CYS A 1 270 ? 3.394 4.241 -7.166 1.00 87.62 270 CYS A C 1
ATOM 2152 O O . CYS A 1 270 ? 4.542 3.807 -7.218 1.00 87.62 270 CYS A O 1
ATOM 2154 N N . TRP A 1 271 ? 3.035 5.346 -7.821 1.00 83.00 271 TRP A N 1
ATOM 2155 C CA . TRP A 1 271 ? 3.895 6.042 -8.795 1.00 83.00 271 TRP A CA 1
ATOM 2156 C C . TRP A 1 271 ? 5.205 6.601 -8.216 1.00 83.00 271 TRP A C 1
ATOM 2158 O O . TRP A 1 271 ? 6.160 6.803 -8.963 1.00 83.00 271 TRP A O 1
ATOM 2168 N N . GLN A 1 272 ? 5.260 6.851 -6.902 1.00 86.50 272 GLN A N 1
ATOM 2169 C CA . GLN A 1 272 ? 6.469 7.303 -6.197 1.00 86.50 272 GLN A CA 1
ATOM 2170 C C . GLN A 1 272 ? 7.278 6.152 -5.571 1.00 86.50 272 GLN A C 1
ATOM 2172 O O . GLN A 1 272 ? 8.341 6.383 -4.992 1.00 86.50 272 GLN A O 1
ATOM 2177 N N . LEU A 1 273 ? 6.822 4.903 -5.718 1.00 87.88 273 LEU A N 1
ATOM 2178 C CA . LEU A 1 273 ? 7.532 3.729 -5.231 1.00 87.88 273 LEU A CA 1
ATOM 2179 C C . LEU A 1 273 ? 8.505 3.219 -6.300 1.00 87.88 273 LEU A C 1
ATOM 2181 O O . LEU A 1 273 ? 8.120 2.589 -7.289 1.00 87.88 273 LEU A O 1
ATOM 2185 N N . PHE A 1 274 ? 9.790 3.484 -6.079 1.00 87.12 274 PHE A N 1
ATOM 2186 C CA . PHE A 1 274 ? 10.861 3.034 -6.961 1.00 87.12 274 PHE A CA 1
ATOM 2187 C C . PHE A 1 274 ? 11.436 1.689 -6.494 1.00 87.12 274 PHE A C 1
ATOM 2189 O O . PHE A 1 274 ? 11.761 1.522 -5.316 1.00 87.12 274 PHE A O 1
ATOM 2196 N N . THR A 1 275 ? 11.611 0.730 -7.410 1.00 87.31 275 THR A N 1
ATOM 2197 C CA . THR A 1 275 ? 12.070 -0.626 -7.048 1.00 87.31 275 THR A CA 1
ATOM 2198 C C . THR A 1 275 ? 13.512 -0.683 -6.598 1.00 87.31 275 THR A C 1
ATOM 2200 O O . THR A 1 275 ? 13.821 -1.442 -5.687 1.00 87.31 275 THR A O 1
ATOM 2203 N N . TYR A 1 276 ? 14.393 0.110 -7.205 1.00 87.19 276 TYR A N 1
ATOM 2204 C CA . TYR A 1 276 ? 15.807 0.102 -6.854 1.00 87.19 276 TYR A CA 1
ATOM 2205 C C . TYR A 1 276 ? 16.055 0.640 -5.425 1.00 87.19 276 TYR A C 1
ATOM 2207 O O . TYR A 1 276 ? 16.649 -0.089 -4.630 1.00 87.19 276 TYR A O 1
ATOM 2215 N N . PRO A 1 277 ? 15.535 1.821 -5.017 1.00 88.81 277 PRO A N 1
ATOM 2216 C CA . PRO A 1 277 ? 15.585 2.262 -3.620 1.00 88.81 277 PRO A CA 1
ATOM 2217 C C . PRO A 1 277 ? 14.947 1.269 -2.642 1.00 88.81 277 PRO A C 1
ATOM 2219 O O . PRO A 1 277 ? 15.541 0.984 -1.604 1.00 88.81 277 PRO A O 1
ATOM 2222 N N . LEU A 1 278 ? 13.786 0.688 -2.980 1.00 91.06 278 LEU A N 1
ATOM 2223 C CA . LEU A 1 278 ? 13.128 -0.302 -2.121 1.00 91.06 278 LEU A CA 1
ATOM 2224 C C . LEU A 1 278 ? 13.979 -1.573 -1.950 1.00 91.06 278 LEU A C 1
ATOM 2226 O O . LEU A 1 278 ? 14.154 -2.041 -0.827 1.00 91.06 278 LEU A O 1
ATOM 2230 N N . ALA A 1 279 ? 14.568 -2.096 -3.029 1.00 90.88 279 ALA A N 1
ATOM 2231 C CA . ALA A 1 279 ? 15.483 -3.235 -2.991 1.00 90.88 279 ALA A CA 1
ATOM 2232 C C . ALA A 1 279 ? 16.725 -2.949 -2.139 1.00 90.88 279 ALA A C 1
ATOM 2234 O O . ALA A 1 279 ? 17.092 -3.770 -1.294 1.00 90.88 279 ALA A O 1
ATOM 2235 N N . THR A 1 280 ? 17.344 -1.780 -2.318 1.00 90.38 280 THR A N 1
ATOM 2236 C CA . THR A 1 280 ? 18.530 -1.351 -1.565 1.00 90.38 280 THR A CA 1
ATOM 2237 C C . THR A 1 280 ? 18.220 -1.227 -0.077 1.00 90.38 280 THR A C 1
ATOM 2239 O O . THR A 1 280 ? 18.902 -1.840 0.745 1.00 90.38 280 THR A O 1
ATOM 2242 N N . GLN A 1 281 ? 17.150 -0.516 0.284 1.00 91.31 281 GLN A N 1
ATOM 2243 C CA . GLN A 1 281 ? 16.785 -0.291 1.681 1.00 91.31 281 GLN A CA 1
ATOM 2244 C C . GLN A 1 281 ? 16.304 -1.579 2.375 1.00 91.31 281 GLN A C 1
ATOM 2246 O O . GLN A 1 281 ? 16.704 -1.826 3.513 1.00 91.31 281 GLN A O 1
ATOM 2251 N N . LEU A 1 282 ? 15.543 -2.454 1.700 1.00 91.88 282 LEU A N 1
ATOM 2252 C CA . LEU A 1 282 ? 15.187 -3.777 2.240 1.00 91.88 282 LEU A CA 1
ATOM 2253 C C . LEU A 1 282 ? 16.416 -4.673 2.416 1.00 91.88 282 LEU A C 1
ATOM 2255 O O . LEU A 1 282 ? 16.550 -5.328 3.447 1.00 91.88 282 LEU A O 1
ATOM 2259 N N . THR A 1 283 ? 17.343 -4.680 1.455 1.00 91.44 283 THR A N 1
ATOM 2260 C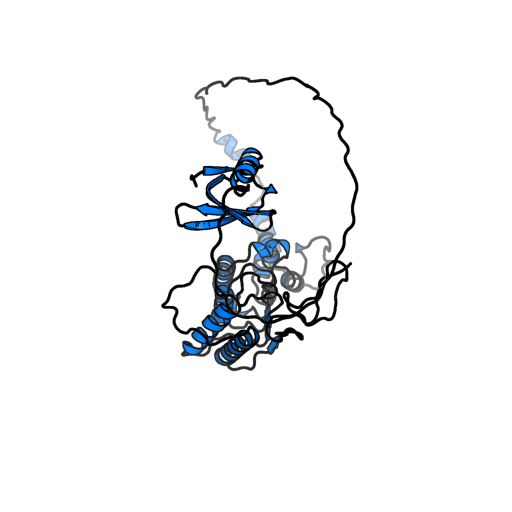 CA . THR A 1 283 ? 18.584 -5.463 1.563 1.00 91.44 283 THR A CA 1
ATOM 2261 C C . THR A 1 283 ? 19.470 -4.942 2.694 1.00 91.44 283 THR A C 1
ATOM 2263 O O . THR A 1 283 ? 20.057 -5.733 3.431 1.00 91.44 283 THR A O 1
ATOM 2266 N N . HIS A 1 284 ? 19.547 -3.622 2.878 1.00 90.50 284 HIS A N 1
ATOM 2267 C CA . HIS A 1 284 ? 20.245 -3.006 4.003 1.00 90.50 284 HIS A CA 1
ATOM 2268 C C . HIS A 1 284 ? 19.580 -3.360 5.344 1.00 90.50 284 HIS A C 1
ATOM 2270 O O . HIS A 1 284 ? 20.273 -3.778 6.274 1.00 90.50 284 HIS A O 1
ATOM 2276 N N . LEU A 1 285 ? 18.246 -3.296 5.435 1.00 89.94 285 LEU A N 1
ATOM 2277 C CA . LEU A 1 285 ? 17.491 -3.733 6.615 1.00 89.94 285 LEU A CA 1
ATOM 2278 C C . LEU A 1 285 ? 17.782 -5.209 6.933 1.00 89.94 285 LEU A C 1
ATOM 2280 O O . LEU A 1 285 ? 18.162 -5.541 8.050 1.00 89.94 285 LEU A O 1
ATOM 2284 N N . ALA A 1 286 ? 17.724 -6.086 5.930 1.00 89.38 286 ALA A N 1
ATOM 2285 C CA . ALA A 1 286 ? 18.010 -7.514 6.067 1.00 89.38 286 ALA A CA 1
ATOM 2286 C C . ALA A 1 286 ? 19.481 -7.826 6.410 1.00 89.38 286 ALA A C 1
ATOM 2288 O O . ALA A 1 286 ? 19.777 -8.899 6.941 1.00 89.38 286 ALA A O 1
ATOM 2289 N N . LYS A 1 287 ? 20.429 -6.927 6.112 1.00 88.81 287 LYS A N 1
ATOM 2290 C CA . LYS A 1 287 ? 21.841 -7.027 6.531 1.00 88.81 287 LYS A CA 1
ATOM 2291 C C . LYS A 1 287 ? 22.065 -6.533 7.963 1.00 88.81 287 LYS A C 1
ATOM 2293 O O . LYS A 1 287 ? 22.849 -7.141 8.681 1.00 88.81 287 LYS A O 1
ATOM 2298 N N . THR A 1 288 ? 21.389 -5.456 8.360 1.00 87.00 288 THR A N 1
ATOM 2299 C CA . THR A 1 288 ? 21.532 -4.810 9.680 1.00 87.00 288 THR A CA 1
ATOM 2300 C C . THR A 1 288 ? 20.672 -5.440 10.777 1.00 87.00 288 THR A C 1
ATOM 2302 O O . THR A 1 288 ? 20.964 -5.256 11.959 1.00 87.00 288 THR A O 1
ATOM 2305 N N . ALA A 1 289 ? 19.668 -6.236 10.400 1.00 81.62 289 ALA A N 1
ATOM 2306 C CA . ALA A 1 289 ? 18.885 -7.100 11.276 1.00 81.62 289 ALA A CA 1
ATOM 2307 C C . ALA A 1 289 ? 19.780 -8.047 12.104 1.00 81.62 289 ALA A C 1
ATOM 2309 O O . ALA A 1 289 ? 20.189 -9.105 11.623 1.00 81.62 289 ALA A O 1
ATOM 2310 N N . ARG A 1 290 ? 20.075 -7.681 13.359 1.00 66.44 290 ARG A N 1
ATOM 2311 C CA . ARG A 1 290 ? 20.710 -8.591 14.334 1.00 66.44 290 ARG A CA 1
ATOM 2312 C C . ARG A 1 290 ? 19.732 -9.644 14.859 1.00 66.44 290 ARG A C 1
ATOM 2314 O O . ARG A 1 290 ? 20.143 -10.747 15.198 1.00 66.44 290 ARG A O 1
ATOM 2321 N N . GLU A 1 291 ? 18.449 -9.301 14.893 1.00 67.25 291 GLU A N 1
ATOM 2322 C CA . GLU A 1 291 ? 17.352 -10.129 15.391 1.00 67.25 291 GLU A CA 1
ATOM 2323 C C . GLU A 1 291 ? 16.243 -10.232 14.335 1.00 67.25 291 GLU A C 1
ATOM 2325 O O . GLU A 1 291 ? 16.198 -9.459 13.374 1.00 67.25 291 GLU A O 1
ATOM 2330 N N . GLN A 1 292 ? 15.365 -11.224 14.486 1.00 67.38 292 GLN A N 1
ATOM 2331 C CA . GLN A 1 292 ? 14.262 -11.470 13.557 1.00 67.38 292 GLN A CA 1
ATOM 2332 C C . GLN A 1 292 ? 13.221 -10.350 13.660 1.00 67.38 292 GLN A C 1
ATOM 2334 O O . GLN A 1 292 ? 12.762 -10.035 14.757 1.00 67.38 292 GLN A O 1
ATOM 2339 N N . TYR A 1 293 ? 12.811 -9.779 12.524 1.00 73.19 293 TYR A N 1
ATOM 2340 C CA . TYR A 1 293 ? 11.692 -8.840 12.529 1.00 73.19 293 TYR A CA 1
ATOM 2341 C C . TYR A 1 293 ? 10.395 -9.595 12.838 1.00 73.19 293 TYR A C 1
ATOM 2343 O O . TYR A 1 293 ? 10.213 -10.711 12.351 1.00 73.19 293 TYR A O 1
ATOM 2351 N N . PRO A 1 294 ? 9.471 -9.007 13.618 1.00 69.44 294 PRO A N 1
ATOM 2352 C CA . PRO A 1 294 ? 8.250 -9.699 14.025 1.00 69.44 294 PRO A CA 1
ATOM 2353 C C . PRO A 1 294 ? 7.291 -9.963 12.854 1.00 69.44 294 PRO A C 1
ATOM 2355 O O . PRO A 1 294 ? 6.391 -10.784 12.996 1.00 69.44 294 PRO A O 1
ATOM 2358 N N . SER A 1 295 ? 7.498 -9.270 11.726 1.00 79.62 295 SER A N 1
ATOM 2359 C CA . SER A 1 295 ? 6.678 -9.290 10.514 1.00 79.62 295 SER A CA 1
ATOM 2360 C C . SER A 1 295 ? 6.473 -10.696 9.941 1.00 79.62 295 SER A C 1
ATOM 2362 O O . SER A 1 295 ? 7.433 -11.402 9.628 1.00 79.62 295 SER A O 1
ATOM 2364 N N . LYS A 1 296 ? 5.210 -11.077 9.736 1.00 90.38 296 LYS A N 1
ATOM 2365 C CA . LYS A 1 296 ? 4.791 -12.394 9.222 1.00 90.38 296 LYS A CA 1
ATOM 2366 C C . LYS A 1 296 ? 4.377 -12.368 7.750 1.00 90.38 296 LYS A C 1
ATOM 2368 O O . LYS A 1 296 ? 3.495 -13.129 7.356 1.00 90.38 296 LYS A O 1
ATOM 2373 N N . ILE A 1 297 ? 4.991 -11.510 6.931 1.00 92.44 297 ILE A N 1
ATOM 2374 C CA . ILE A 1 297 ? 4.592 -11.332 5.525 1.00 92.44 297 ILE A CA 1
ATOM 2375 C C . ILE A 1 297 ? 4.751 -12.650 4.773 1.00 92.44 297 ILE A C 1
ATOM 2377 O O . ILE A 1 297 ? 5.858 -13.169 4.659 1.00 92.44 297 ILE A O 1
ATOM 2381 N N . VAL A 1 298 ? 3.635 -13.175 4.272 1.00 93.31 298 VAL A N 1
ATOM 2382 C CA . VAL A 1 298 ? 3.549 -14.370 3.424 1.00 93.31 298 VAL A CA 1
ATOM 2383 C C . VAL A 1 298 ? 3.431 -13.971 1.955 1.00 93.31 298 VAL A C 1
ATOM 2385 O O . VAL A 1 298 ? 3.950 -14.684 1.107 1.00 93.31 298 VAL A O 1
ATOM 2388 N N . ARG A 1 299 ? 2.793 -12.834 1.634 1.00 92.94 299 ARG A N 1
ATOM 2389 C CA . ARG A 1 299 ? 2.597 -12.382 0.248 1.00 92.94 299 ARG A CA 1
ATOM 2390 C C . ARG A 1 299 ? 2.843 -10.887 0.065 1.00 92.94 299 ARG A C 1
ATOM 2392 O O . ARG A 1 299 ? 2.297 -10.068 0.804 1.00 92.94 299 ARG A O 1
ATOM 2399 N N . VAL A 1 300 ? 3.586 -10.524 -0.977 1.00 91.81 300 VAL A N 1
ATOM 2400 C CA . VAL A 1 300 ? 3.712 -9.142 -1.457 1.00 91.81 300 VAL A CA 1
ATOM 2401 C C . VAL A 1 300 ? 3.298 -9.072 -2.921 1.00 91.81 300 VAL A C 1
ATOM 2403 O O . VAL A 1 300 ? 3.814 -9.813 -3.757 1.00 91.81 300 VAL A O 1
ATOM 2406 N N . THR A 1 301 ? 2.385 -8.156 -3.233 1.00 89.19 301 THR A N 1
ATOM 2407 C CA . THR A 1 301 ? 1.919 -7.902 -4.599 1.00 89.19 301 THR A CA 1
ATOM 2408 C C . THR A 1 301 ? 2.475 -6.565 -5.082 1.00 89.19 301 THR A C 1
ATOM 2410 O O . THR A 1 301 ? 2.102 -5.494 -4.594 1.00 89.19 301 THR A O 1
ATOM 2413 N N . LEU A 1 302 ? 3.388 -6.634 -6.053 1.00 83.88 302 LEU A N 1
ATOM 2414 C CA . LEU A 1 302 ? 4.024 -5.478 -6.681 1.00 83.88 302 LEU A CA 1
ATOM 2415 C C . LEU A 1 302 ? 3.400 -5.248 -8.060 1.00 83.88 302 LEU A C 1
ATOM 2417 O O . LEU A 1 302 ? 3.637 -5.997 -9.007 1.00 83.88 302 LEU A O 1
ATOM 2421 N N . GLY A 1 303 ? 2.587 -4.203 -8.179 1.00 68.69 303 GLY A N 1
ATOM 2422 C CA . GLY A 1 303 ? 1.794 -3.984 -9.387 1.00 68.69 303 GLY A CA 1
ATOM 2423 C C . GLY A 1 303 ? 2.523 -3.306 -10.545 1.00 68.69 303 GLY A C 1
ATOM 2424 O O . GLY A 1 303 ? 3.733 -3.073 -10.550 1.00 68.69 303 GLY A O 1
ATOM 2425 N N . LYS A 1 304 ? 1.725 -2.925 -11.549 1.00 60.75 304 LYS A N 1
ATOM 2426 C CA . LYS A 1 304 ? 2.190 -2.112 -12.678 1.00 60.75 304 LYS A CA 1
ATOM 2427 C C . LYS A 1 304 ? 2.814 -0.792 -12.215 1.00 60.75 304 LYS A C 1
ATOM 2429 O O . LYS A 1 304 ? 2.392 -0.206 -11.224 1.00 60.75 304 LYS A O 1
ATOM 2434 N N . VAL A 1 305 ? 3.682 -0.266 -13.079 1.00 61.34 305 VAL A N 1
ATOM 2435 C CA . VAL A 1 305 ? 4.231 1.102 -13.029 1.00 61.34 305 VAL A CA 1
ATOM 2436 C C . VAL A 1 305 ? 5.130 1.392 -11.822 1.00 61.34 305 VAL A C 1
ATOM 2438 O O . VAL A 1 305 ? 5.351 2.545 -11.474 1.00 61.34 305 VAL A O 1
ATOM 2441 N N . LEU A 1 306 ? 5.741 0.363 -11.234 1.00 67.81 306 LEU A N 1
ATOM 2442 C CA . LEU A 1 306 ? 6.910 0.585 -10.387 1.00 67.81 306 LEU A CA 1
ATOM 2443 C C . LEU A 1 306 ? 8.089 1.020 -11.264 1.00 67.81 306 LEU A C 1
ATOM 2445 O O . LEU A 1 306 ? 8.497 0.318 -12.197 1.00 67.81 306 LEU A O 1
ATOM 2449 N N . HIS A 1 307 ? 8.611 2.208 -10.983 1.00 71.38 307 HIS A N 1
ATOM 2450 C CA . HIS A 1 307 ? 9.728 2.784 -11.716 1.00 71.38 307 HIS A CA 1
ATOM 2451 C C . HIS A 1 307 ? 11.057 2.263 -11.156 1.00 71.38 307 HIS A C 1
ATOM 2453 O O . HIS A 1 307 ? 11.250 2.164 -9.950 1.00 71.38 307 HIS A O 1
ATOM 2459 N N . ARG A 1 308 ? 12.012 1.956 -12.035 1.00 72.81 308 ARG A N 1
ATOM 2460 C CA . ARG A 1 308 ? 13.343 1.478 -11.626 1.00 72.81 308 ARG A CA 1
ATOM 2461 C C . ARG A 1 308 ? 14.336 2.600 -11.285 1.00 72.81 308 ARG A C 1
ATOM 2463 O O . ARG A 1 308 ? 15.377 2.338 -10.694 1.00 72.81 308 ARG A O 1
ATOM 2470 N N . GLY A 1 309 ? 14.056 3.828 -11.718 1.00 62.34 309 GLY A N 1
ATOM 2471 C CA . GLY A 1 309 ? 15.018 4.929 -11.648 1.00 62.34 309 GLY A CA 1
ATOM 2472 C C . GLY A 1 309 ? 15.503 5.231 -10.222 1.00 62.34 309 GLY A C 1
ATOM 2473 O O . GLY A 1 309 ? 14.761 4.988 -9.267 1.00 62.34 309 GLY A O 1
ATOM 2474 N N . PRO A 1 310 ? 16.721 5.781 -10.064 1.00 57.44 310 PRO A N 1
ATOM 2475 C CA . PRO A 1 310 ? 17.103 6.419 -8.809 1.00 57.44 310 PRO A CA 1
ATOM 2476 C C . PRO A 1 310 ? 16.119 7.555 -8.496 1.00 57.44 310 PRO A C 1
ATOM 2478 O O . PRO A 1 310 ? 15.559 8.165 -9.414 1.00 57.44 310 PRO A O 1
ATOM 2481 N N . VAL A 1 311 ? 15.922 7.855 -7.210 1.00 56.00 311 VAL A N 1
ATOM 2482 C CA . VAL A 1 311 ? 15.129 9.023 -6.802 1.00 56.00 311 VAL A CA 1
ATOM 2483 C C . VAL A 1 311 ? 15.778 10.269 -7.427 1.00 56.00 311 VAL A C 1
ATOM 2485 O O . VAL A 1 311 ? 16.986 10.437 -7.259 1.00 56.00 311 VAL A O 1
ATOM 2488 N N . PRO A 1 312 ? 15.039 11.156 -8.128 1.00 51.38 312 PRO A N 1
ATOM 2489 C CA . PRO A 1 312 ? 15.628 12.279 -8.875 1.00 51.38 312 PRO A CA 1
ATOM 2490 C C . PRO A 1 312 ? 16.410 13.335 -8.067 1.00 51.38 312 PRO A C 1
ATOM 2492 O O . PRO A 1 312 ? 16.805 14.343 -8.648 1.00 51.38 312 PRO A O 1
ATOM 2495 N N . ALA A 1 313 ? 16.591 13.146 -6.757 1.00 49.94 313 ALA A N 1
ATOM 2496 C CA . ALA A 1 313 ? 17.156 14.122 -5.827 1.00 49.94 313 ALA A CA 1
ATOM 2497 C C . ALA A 1 313 ? 18.424 13.652 -5.085 1.00 49.94 313 ALA A C 1
ATOM 2499 O O . ALA A 1 313 ? 19.138 14.496 -4.558 1.00 49.94 313 ALA A O 1
ATOM 2500 N N . GLU A 1 314 ? 18.738 12.350 -5.053 1.00 45.31 314 GLU A N 1
ATOM 2501 C CA . GLU A 1 314 ? 19.848 11.816 -4.243 1.00 45.31 314 GLU A CA 1
ATOM 2502 C C . GLU A 1 314 ? 20.965 11.247 -5.130 1.00 45.31 314 GLU A C 1
ATOM 2504 O O . GLU A 1 314 ? 21.061 10.046 -5.377 1.00 45.31 314 GLU A O 1
ATOM 2509 N N . GLN A 1 315 ? 21.832 12.146 -5.608 1.00 44.94 315 GLN A N 1
ATOM 2510 C CA . GLN A 1 315 ? 23.180 11.816 -6.093 1.00 44.94 315 GLN A CA 1
ATOM 2511 C C . GLN A 1 315 ? 24.244 12.114 -5.020 1.00 44.94 315 GLN A C 1
ATOM 2513 O O . GLN A 1 315 ? 25.346 12.561 -5.342 1.00 44.94 315 GLN A O 1
ATOM 2518 N N . ASP A 1 316 ? 23.930 11.864 -3.746 1.00 43.00 316 ASP A N 1
ATOM 2519 C CA . ASP A 1 316 ? 24.945 11.894 -2.693 1.00 43.00 316 ASP A CA 1
ATOM 2520 C C . ASP A 1 316 ? 25.837 10.656 -2.792 1.00 43.00 316 ASP A C 1
ATOM 2522 O O . ASP A 1 316 ? 25.374 9.514 -2.844 1.00 43.00 316 ASP A O 1
ATOM 2526 N N . LYS A 1 317 ? 27.149 10.901 -2.848 1.00 45.28 317 LYS A N 1
ATOM 2527 C CA . LYS A 1 317 ? 28.170 9.893 -3.175 1.00 45.28 317 LYS A CA 1
ATOM 2528 C C . LYS A 1 317 ? 28.430 8.867 -2.066 1.00 45.28 317 LYS A C 1
ATOM 2530 O O . LYS A 1 317 ? 29.145 7.903 -2.318 1.00 45.28 317 LYS A O 1
ATOM 2535 N N . ASP A 1 318 ? 27.814 9.045 -0.899 1.00 44.16 318 ASP A N 1
ATOM 2536 C CA . ASP A 1 318 ? 28.094 8.284 0.322 1.00 44.16 318 ASP A CA 1
ATOM 2537 C C . ASP A 1 318 ? 26.927 7.385 0.785 1.00 44.16 318 ASP A C 1
ATOM 2539 O O . ASP A 1 318 ? 26.885 6.977 1.945 1.00 44.16 318 ASP A O 1
ATOM 2543 N N . GLN A 1 319 ? 25.971 7.027 -0.090 1.00 50.75 319 GLN A N 1
ATOM 2544 C CA . GLN A 1 319 ? 24.952 6.027 0.275 1.00 50.75 319 GLN A CA 1
ATOM 2545 C C . GLN A 1 319 ? 25.573 4.621 0.440 1.00 50.75 319 GLN A C 1
ATOM 2547 O O . GLN A 1 319 ? 26.077 4.046 -0.532 1.00 50.75 319 GLN A O 1
ATOM 2552 N N . PRO A 1 320 ? 25.514 4.011 1.642 1.00 45.06 320 PRO A N 1
ATOM 2553 C CA . PRO A 1 320 ? 26.152 2.727 1.893 1.00 45.06 320 PRO A CA 1
ATOM 2554 C C . PRO A 1 320 ? 25.355 1.578 1.263 1.00 45.06 320 PRO A C 1
ATOM 2556 O O . PRO A 1 320 ? 24.238 1.264 1.674 1.00 45.06 320 PRO A O 1
ATOM 2559 N N . GLY A 1 321 ? 25.978 0.881 0.310 1.00 54.97 321 GLY A N 1
ATOM 2560 C CA . GLY A 1 321 ? 25.450 -0.365 -0.249 1.00 54.97 321 GLY A CA 1
ATOM 2561 C C . GLY A 1 321 ? 24.682 -0.214 -1.560 1.00 54.97 321 GLY A C 1
ATOM 2562 O O . GLY A 1 321 ? 23.586 -0.758 -1.680 1.00 54.97 321 GLY A O 1
ATOM 2563 N N . LEU A 1 322 ? 25.286 0.453 -2.550 1.00 63.66 322 LEU A N 1
ATOM 2564 C CA . LEU A 1 322 ? 24.873 0.367 -3.954 1.00 63.66 322 LEU A CA 1
ATOM 2565 C C . LEU A 1 322 ? 24.633 -1.108 -4.342 1.00 63.66 322 LEU A C 1
ATOM 2567 O O . LEU A 1 322 ? 25.513 -1.950 -4.158 1.00 63.66 322 LEU A O 1
ATOM 2571 N N . LEU A 1 323 ? 23.441 -1.435 -4.848 1.00 67.75 323 LEU A N 1
ATOM 2572 C CA . LEU A 1 323 ? 23.158 -2.769 -5.377 1.00 67.75 323 LEU A CA 1
ATOM 2573 C C . LEU A 1 323 ? 23.572 -2.829 -6.848 1.00 67.75 323 LEU A C 1
ATOM 2575 O O . LEU A 1 323 ? 23.117 -2.012 -7.646 1.00 67.75 323 LEU A O 1
ATOM 2579 N N . ASP A 1 324 ? 24.298 -3.875 -7.247 1.00 72.44 324 ASP A N 1
ATOM 2580 C CA . ASP A 1 324 ? 24.637 -4.167 -8.655 1.00 72.44 324 ASP A CA 1
ATOM 2581 C C . ASP A 1 324 ? 23.434 -4.667 -9.487 1.00 72.44 324 ASP A C 1
ATOM 2583 O O . ASP A 1 324 ? 23.553 -5.484 -10.406 1.00 72.44 324 ASP A O 1
ATOM 2587 N N . SER A 1 325 ? 22.235 -4.177 -9.177 1.00 76.94 325 SER A N 1
ATOM 2588 C CA . SER A 1 325 ? 21.051 -4.425 -9.982 1.00 76.94 325 SER A CA 1
ATOM 2589 C C . SER A 1 325 ? 21.150 -3.691 -11.320 1.00 76.94 325 SER A C 1
ATOM 2591 O O . SER A 1 325 ? 21.461 -2.498 -11.395 1.00 76.94 325 SER A O 1
ATOM 2593 N N . LYS A 1 326 ? 20.787 -4.388 -12.398 1.00 77.69 326 LYS A N 1
ATOM 2594 C CA . LYS A 1 326 ? 20.734 -3.874 -13.776 1.00 77.69 326 LYS A CA 1
ATOM 2595 C C . LYS A 1 326 ? 19.324 -3.945 -14.378 1.00 77.69 326 LYS A C 1
ATOM 2597 O O . LYS A 1 326 ? 19.102 -3.423 -15.467 1.00 77.69 326 LYS A O 1
ATOM 2602 N N . SER A 1 327 ? 18.349 -4.535 -13.678 1.00 78.62 327 SER A N 1
ATOM 2603 C CA . SER A 1 327 ? 16.976 -4.736 -14.168 1.00 78.62 327 SER A CA 1
ATOM 2604 C C . SER A 1 327 ? 15.933 -4.747 -13.044 1.00 78.62 327 SER A C 1
ATOM 2606 O O . SER A 1 327 ? 16.263 -5.015 -11.892 1.00 78.62 327 SER A O 1
ATOM 2608 N N . PHE A 1 328 ? 14.657 -4.513 -13.373 1.00 82.44 328 PHE A N 1
ATOM 2609 C CA . PHE A 1 328 ? 13.567 -4.610 -12.388 1.00 82.44 328 PHE A CA 1
ATOM 2610 C C . PHE A 1 328 ? 13.402 -6.049 -11.869 1.00 82.44 328 PHE A C 1
ATOM 2612 O O . PHE A 1 328 ? 13.063 -6.245 -10.709 1.00 82.44 328 PHE A O 1
ATOM 2619 N N . GLY A 1 329 ? 13.702 -7.062 -12.693 1.00 81.31 329 GLY A N 1
ATOM 2620 C CA . GLY A 1 329 ? 13.719 -8.461 -12.252 1.00 81.31 329 GLY A CA 1
ATOM 2621 C C . GLY A 1 329 ? 14.778 -8.736 -11.180 1.00 81.31 329 GLY A C 1
ATOM 2622 O O . GLY A 1 329 ? 14.508 -9.472 -10.236 1.00 81.31 329 GLY A O 1
ATOM 2623 N N . GLN A 1 330 ? 15.947 -8.095 -11.270 1.00 84.81 330 GLN A N 1
ATOM 2624 C CA . GLN A 1 330 ? 16.961 -8.156 -10.214 1.00 84.81 330 GLN A CA 1
ATOM 2625 C C . GLN A 1 330 ? 16.541 -7.369 -8.971 1.00 84.81 330 GLN A C 1
ATOM 2627 O O . GLN A 1 330 ? 16.699 -7.894 -7.875 1.00 84.81 330 GLN A O 1
ATOM 2632 N N . ASP A 1 331 ? 15.943 -6.177 -9.113 1.00 87.44 331 ASP A N 1
ATOM 2633 C CA . ASP A 1 331 ? 15.373 -5.452 -7.964 1.00 87.44 3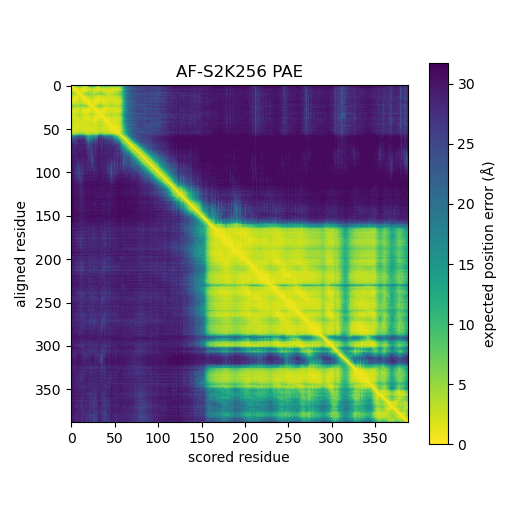31 ASP A CA 1
ATOM 2634 C C . ASP A 1 331 ? 14.347 -6.335 -7.226 1.00 87.44 331 ASP A C 1
ATOM 2636 O O . ASP A 1 331 ? 14.417 -6.489 -6.010 1.00 87.44 331 ASP A O 1
ATOM 2640 N N . ALA A 1 332 ? 13.428 -6.971 -7.963 1.00 87.12 332 ALA A N 1
ATOM 2641 C CA . ALA A 1 332 ? 12.420 -7.882 -7.424 1.00 87.12 332 ALA A CA 1
ATOM 2642 C C . ALA A 1 332 ? 13.031 -9.108 -6.733 1.00 87.12 332 ALA A C 1
ATOM 2644 O O . ALA A 1 332 ? 12.577 -9.496 -5.657 1.00 87.12 332 ALA A O 1
ATOM 2645 N N . TRP A 1 333 ? 14.090 -9.683 -7.306 1.00 88.25 333 TRP A N 1
ATOM 2646 C CA . TRP A 1 333 ? 14.829 -10.780 -6.687 1.00 88.25 333 TRP A CA 1
ATOM 2647 C C . TRP A 1 333 ? 15.510 -10.354 -5.376 1.00 88.25 333 TRP A C 1
ATOM 2649 O O . TRP A 1 333 ? 15.365 -11.048 -4.371 1.00 88.25 333 TRP A O 1
ATOM 2659 N N . PHE A 1 334 ? 16.174 -9.191 -5.346 1.00 90.75 334 PHE A N 1
ATOM 2660 C CA . PHE A 1 334 ? 16.773 -8.638 -4.124 1.00 90.75 334 PHE A CA 1
ATOM 2661 C C . PHE A 1 334 ? 15.716 -8.331 -3.053 1.00 90.75 334 PHE A C 1
ATOM 2663 O O . PHE A 1 334 ? 15.918 -8.682 -1.891 1.00 90.75 334 PHE A O 1
ATOM 2670 N N . MET A 1 335 ? 14.574 -7.740 -3.428 1.00 91.62 335 MET A N 1
ATOM 2671 C CA . MET A 1 335 ? 13.454 -7.495 -2.509 1.00 91.62 335 MET A CA 1
ATOM 2672 C C . MET A 1 335 ? 12.925 -8.799 -1.904 1.00 91.62 335 MET A C 1
ATOM 2674 O O . MET A 1 335 ? 12.796 -8.888 -0.685 1.00 91.62 335 MET A O 1
ATOM 2678 N N . ASN A 1 336 ? 12.675 -9.823 -2.725 1.00 91.44 336 ASN A N 1
ATOM 2679 C CA . ASN A 1 336 ? 12.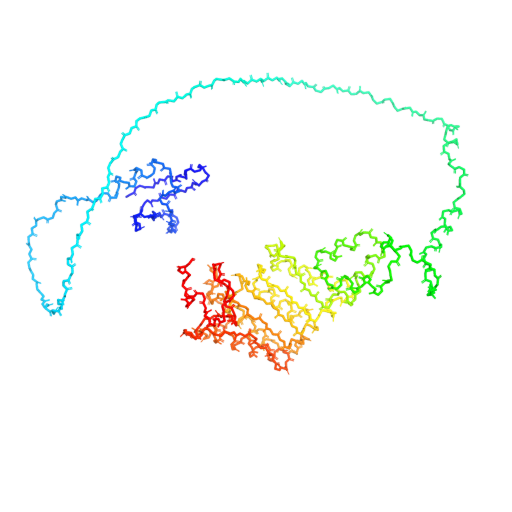189 -11.115 -2.245 1.00 91.44 336 ASN A CA 1
ATOM 2680 C C . ASN A 1 336 ? 13.219 -11.808 -1.330 1.00 91.44 336 ASN A C 1
ATOM 2682 O O . ASN A 1 336 ? 12.890 -12.231 -0.226 1.00 91.44 336 ASN A O 1
ATOM 2686 N N . ALA A 1 337 ? 14.495 -11.849 -1.728 1.00 91.50 337 ALA A N 1
ATOM 2687 C CA . ALA A 1 337 ? 15.567 -12.422 -0.910 1.00 91.50 337 ALA A CA 1
ATOM 2688 C C . ALA A 1 337 ? 15.731 -11.699 0.443 1.00 91.50 337 ALA A C 1
ATOM 2690 O O . ALA A 1 337 ? 15.923 -12.348 1.475 1.00 91.50 337 ALA A O 1
ATOM 2691 N N . ALA A 1 338 ? 15.613 -10.367 0.458 1.00 91.69 338 ALA A N 1
ATOM 2692 C CA . ALA A 1 338 ? 15.635 -9.575 1.682 1.00 91.69 338 ALA A CA 1
ATOM 2693 C C . ALA A 1 338 ? 14.426 -9.877 2.582 1.00 91.69 338 ALA A C 1
ATOM 2695 O O . ALA A 1 338 ? 14.608 -10.113 3.775 1.00 91.69 338 ALA A O 1
ATOM 2696 N N . LEU A 1 339 ? 13.213 -9.931 2.023 1.00 92.00 339 LEU A N 1
ATOM 2697 C CA . LEU A 1 339 ? 11.991 -10.258 2.763 1.00 92.00 339 LEU A CA 1
ATOM 2698 C C . LEU A 1 339 ? 12.038 -11.674 3.350 1.00 92.00 339 LEU A C 1
ATOM 2700 O O . LEU A 1 339 ? 11.805 -11.822 4.545 1.00 92.00 339 LEU A O 1
ATOM 2704 N N . ASN A 1 340 ? 12.452 -12.678 2.570 1.00 91.62 340 ASN A N 1
ATOM 2705 C CA . ASN A 1 340 ? 12.641 -14.053 3.048 1.00 91.62 340 ASN A CA 1
ATOM 2706 C C . ASN A 1 340 ? 13.624 -14.121 4.228 1.00 91.62 340 ASN A C 1
ATOM 2708 O O . ASN A 1 340 ? 13.402 -14.856 5.191 1.00 91.62 340 ASN A O 1
ATOM 2712 N N . LYS A 1 341 ? 14.702 -13.322 4.195 1.00 90.81 341 LYS A N 1
ATOM 2713 C CA . LYS A 1 341 ? 15.660 -13.233 5.307 1.00 90.81 341 LYS A CA 1
ATOM 2714 C C . LYS A 1 341 ? 15.070 -12.529 6.537 1.00 90.81 341 LYS A C 1
ATOM 2716 O O . LYS A 1 341 ? 15.340 -12.957 7.657 1.00 90.81 341 LYS A O 1
ATOM 2721 N N . LEU A 1 342 ? 14.287 -11.465 6.344 1.00 89.94 342 LEU A N 1
ATOM 2722 C CA . LEU A 1 342 ? 13.656 -10.694 7.425 1.00 89.94 342 LEU A CA 1
ATOM 2723 C C . LEU A 1 342 ? 12.585 -11.508 8.170 1.00 89.94 342 LEU A C 1
ATOM 2725 O O . LEU A 1 342 ? 12.524 -11.439 9.397 1.00 89.94 342 LEU A O 1
ATOM 2729 N N . THR A 1 343 ? 11.774 -12.281 7.440 1.00 89.19 343 THR A N 1
ATOM 2730 C CA . THR A 1 343 ? 10.632 -13.046 7.975 1.00 89.19 343 THR A CA 1
ATOM 2731 C C . THR A 1 343 ? 10.975 -14.497 8.345 1.00 89.19 343 THR A C 1
ATOM 2733 O O . THR A 1 343 ? 10.265 -15.102 9.147 1.00 89.19 343 THR A O 1
ATOM 2736 N N . LYS A 1 344 ? 12.069 -15.055 7.798 1.00 86.06 344 LYS A N 1
ATOM 2737 C CA . LYS A 1 344 ? 12.465 -16.483 7.856 1.00 86.06 344 LYS A CA 1
ATOM 2738 C C . LYS A 1 344 ? 11.459 -17.462 7.229 1.00 86.06 344 LYS A C 1
ATOM 2740 O O . LYS A 1 344 ? 11.459 -18.645 7.566 1.00 86.06 344 LYS A O 1
ATOM 2745 N N . GLN A 1 345 ? 10.627 -16.996 6.303 1.00 87.88 345 GLN A N 1
ATOM 2746 C CA . GLN A 1 345 ? 9.683 -17.824 5.548 1.00 87.88 345 GLN A CA 1
ATOM 2747 C C . GLN A 1 345 ? 9.720 -17.458 4.062 1.00 87.88 345 GLN A C 1
ATOM 2749 O O . GLN A 1 345 ? 10.193 -16.384 3.698 1.00 87.88 345 GLN A O 1
ATOM 2754 N N . ASN A 1 346 ? 9.224 -18.349 3.203 1.00 88.31 346 ASN A N 1
ATOM 2755 C CA . ASN A 1 346 ? 9.121 -18.074 1.772 1.00 88.31 346 ASN A CA 1
ATOM 2756 C C . ASN A 1 346 ? 7.966 -17.100 1.517 1.00 88.31 346 ASN A C 1
ATOM 2758 O O . ASN A 1 346 ? 6.803 -17.451 1.715 1.00 88.31 346 ASN A O 1
ATOM 2762 N N . VAL A 1 347 ? 8.296 -15.895 1.064 1.00 90.06 347 VAL A N 1
ATOM 2763 C CA . VAL A 1 347 ? 7.340 -14.869 0.662 1.00 90.06 347 VAL A CA 1
ATOM 2764 C C . VAL A 1 347 ? 6.934 -15.094 -0.794 1.00 90.06 347 VAL A C 1
ATOM 2766 O O . VAL A 1 347 ? 7.763 -15.116 -1.705 1.00 90.06 347 VAL A O 1
ATOM 2769 N N . GLU A 1 348 ? 5.633 -15.247 -1.027 1.00 89.25 348 GLU A N 1
ATOM 2770 C CA . GLU A 1 348 ? 5.041 -15.193 -2.357 1.00 89.25 348 GLU A C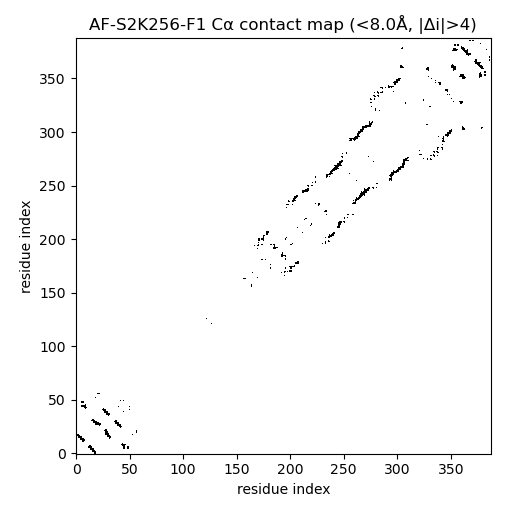A 1
ATOM 2771 C C . GLU A 1 348 ? 5.158 -13.760 -2.892 1.00 89.25 348 GLU A C 1
ATOM 2773 O O . GLU A 1 348 ? 4.620 -12.811 -2.318 1.00 89.25 348 GLU A O 1
ATOM 2778 N N . PHE A 1 349 ? 5.878 -13.596 -3.998 1.00 83.19 349 PHE A N 1
ATOM 2779 C CA . PHE A 1 349 ? 6.157 -12.296 -4.597 1.00 83.19 349 PHE A CA 1
ATOM 2780 C C . PHE A 1 349 ? 5.471 -12.226 -5.966 1.00 83.19 349 PHE A C 1
ATOM 2782 O O . PHE A 1 349 ? 6.045 -12.647 -6.973 1.00 83.19 349 PHE A O 1
ATOM 2789 N N . ASP A 1 350 ? 4.224 -11.742 -6.006 1.00 78.69 350 ASP A N 1
ATOM 2790 C CA . ASP A 1 350 ? 3.457 -11.622 -7.256 1.00 78.69 350 ASP A CA 1
ATOM 2791 C C . ASP A 1 350 ? 3.990 -10.432 -8.063 1.00 78.69 350 ASP A C 1
ATOM 2793 O O . ASP A 1 350 ? 3.556 -9.284 -7.923 1.00 78.69 350 ASP A O 1
ATOM 2797 N N . VAL A 1 351 ? 5.010 -10.736 -8.866 1.00 75.00 351 VAL A N 1
ATOM 2798 C CA . VAL A 1 351 ? 5.651 -9.862 -9.843 1.00 75.00 351 VAL A CA 1
ATOM 2799 C C . VAL A 1 351 ? 5.576 -10.531 -11.206 1.00 75.00 351 VAL A C 1
ATOM 2801 O O . VAL A 1 351 ? 6.184 -11.575 -11.444 1.00 75.00 351 VAL A O 1
ATOM 2804 N N . VAL A 1 352 ? 4.912 -9.875 -12.155 1.00 73.44 352 VAL A N 1
ATOM 2805 C CA . VAL A 1 352 ? 4.918 -10.310 -13.553 1.00 73.44 352 VAL A CA 1
ATOM 2806 C C . VAL A 1 352 ? 5.949 -9.500 -14.329 1.00 73.44 352 VAL A C 1
ATOM 2808 O O . VAL A 1 352 ? 5.820 -8.286 -14.479 1.00 73.44 352 VAL A O 1
ATOM 2811 N N . LEU A 1 353 ? 6.966 -10.167 -14.874 1.00 75.19 353 LEU A N 1
ATOM 2812 C CA . LEU A 1 353 ? 7.870 -9.552 -15.847 1.00 75.19 353 LEU A CA 1
ATOM 2813 C C . LEU A 1 353 ? 7.186 -9.412 -17.212 1.00 75.19 353 LEU A C 1
ATOM 2815 O O . LEU A 1 353 ? 6.400 -10.261 -17.634 1.00 75.19 353 LEU A O 1
ATOM 2819 N N . CYS A 1 354 ? 7.516 -8.341 -17.930 1.00 79.25 354 CYS A N 1
ATOM 2820 C CA . CYS A 1 354 ? 7.094 -8.139 -19.311 1.00 79.25 354 CYS A CA 1
ATOM 2821 C C . CYS A 1 354 ? 7.566 -9.281 -20.222 1.00 79.25 354 CYS A C 1
ATOM 2823 O O . CYS A 1 354 ? 8.760 -9.411 -20.475 1.00 79.25 354 CYS A O 1
ATOM 2825 N N . GLY A 1 355 ? 6.639 -10.023 -20.824 1.00 79.50 355 GLY A N 1
ATOM 2826 C CA . GLY A 1 355 ? 6.917 -11.047 -21.837 1.00 79.50 355 GLY A CA 1
ATOM 2827 C C . GLY A 1 355 ? 7.266 -10.487 -23.225 1.00 79.50 355 GLY A C 1
ATOM 2828 O O . GLY A 1 355 ? 6.865 -11.071 -24.225 1.00 79.50 355 GLY A O 1
ATOM 2829 N N . THR A 1 356 ? 7.893 -9.309 -23.307 1.00 83.00 356 THR A N 1
ATOM 2830 C CA . THR A 1 356 ? 8.635 -8.852 -24.502 1.00 83.00 356 THR A CA 1
ATOM 2831 C C . THR A 1 356 ? 10.080 -8.582 -24.113 1.00 83.00 356 THR A C 1
ATOM 2833 O O . THR A 1 356 ? 10.988 -9.187 -24.659 1.00 83.00 356 THR A O 1
ATOM 2836 N N . CYS A 1 357 ? 10.303 -7.651 -23.179 1.00 79.88 357 CYS A N 1
ATOM 2837 C CA . CYS A 1 357 ? 11.655 -7.216 -22.837 1.00 79.88 357 CYS A CA 1
ATOM 2838 C C . CYS A 1 357 ? 12.268 -7.970 -21.656 1.00 79.88 357 CYS A C 1
ATOM 2840 O O . CYS A 1 357 ? 13.452 -7.796 -21.413 1.00 79.88 357 CYS A O 1
ATOM 2842 N N . HIS A 1 358 ? 11.479 -8.717 -20.875 1.00 76.94 358 HIS A N 1
ATOM 2843 C CA . HIS A 1 358 ? 11.868 -9.393 -19.625 1.00 76.94 358 HIS A CA 1
ATOM 2844 C C . HIS A 1 358 ? 12.480 -8.484 -18.532 1.00 76.94 358 HIS A C 1
ATOM 2846 O O . HIS A 1 358 ? 12.799 -8.947 -17.441 1.00 76.94 358 HIS A O 1
ATOM 2852 N N . LEU A 1 359 ? 12.573 -7.174 -18.785 1.00 72.31 359 LEU A N 1
ATOM 2853 C CA . LEU A 1 359 ? 13.278 -6.187 -17.962 1.00 72.31 359 LEU A CA 1
ATOM 2854 C C . LEU A 1 359 ? 12.365 -5.248 -17.165 1.00 72.31 359 LEU A C 1
ATOM 2856 O O . LEU A 1 359 ? 12.869 -4.541 -16.297 1.00 72.31 359 LEU A O 1
ATOM 2860 N N . GLY A 1 360 ? 11.064 -5.184 -17.473 1.00 70.62 360 GLY A N 1
ATOM 2861 C CA . GLY A 1 360 ? 10.131 -4.209 -16.893 1.00 70.62 360 GLY A CA 1
ATOM 2862 C C . GLY A 1 360 ? 8.905 -4.832 -16.226 1.00 70.62 360 GLY A C 1
ATOM 2863 O O . GLY A 1 360 ? 8.417 -5.873 -16.671 1.00 70.62 360 GLY A O 1
ATOM 2864 N N . ALA A 1 361 ? 8.385 -4.143 -15.207 1.00 75.81 361 ALA A N 1
ATOM 2865 C CA . ALA A 1 361 ? 7.180 -4.508 -14.464 1.00 75.81 361 ALA A CA 1
ATOM 2866 C C . ALA A 1 361 ? 5.939 -4.611 -15.362 1.00 75.81 361 ALA A C 1
ATOM 2868 O O . ALA A 1 361 ? 5.679 -3.734 -16.191 1.00 75.81 361 ALA A O 1
ATOM 2869 N N . SER A 1 362 ? 5.143 -5.653 -15.161 1.00 73.19 362 SER A N 1
ATOM 2870 C CA . SER A 1 362 ? 3.892 -5.910 -15.863 1.00 73.19 362 SER A CA 1
ATOM 2871 C C . SER A 1 362 ? 2.815 -6.406 -14.894 1.00 73.19 362 SER A C 1
ATOM 2873 O O . SER A 1 362 ? 3.062 -6.642 -13.718 1.00 73.19 362 SER A O 1
ATOM 2875 N N . SER A 1 363 ? 1.598 -6.556 -15.401 1.00 68.88 363 SER A N 1
ATOM 2876 C CA . SER A 1 363 ? 0.492 -7.243 -14.736 1.00 68.88 363 SER A CA 1
ATOM 2877 C C . SER A 1 363 ? 0.160 -8.537 -15.457 1.00 68.88 363 SER A C 1
ATOM 2879 O O . SER A 1 363 ? 0.411 -8.658 -16.654 1.00 68.88 363 SER A O 1
ATOM 2881 N N . GLN A 1 364 ? -0.618 -9.391 -14.802 1.00 69.62 364 GLN A N 1
ATOM 2882 C CA . GLN A 1 364 ? -1.324 -10.483 -15.469 1.00 69.62 364 GLN A CA 1
ATOM 2883 C C . GLN A 1 364 ? -2.311 -9.986 -16.561 1.00 69.62 364 GLN A C 1
ATOM 2885 O O . GLN A 1 364 ? -2.436 -10.634 -17.596 1.00 69.62 364 GLN A O 1
ATOM 2890 N N . VAL A 1 365 ? -2.950 -8.813 -16.383 1.00 74.94 365 VAL A N 1
ATOM 2891 C CA . VAL A 1 365 ? -3.951 -8.240 -17.318 1.00 74.94 365 VAL A CA 1
ATOM 2892 C C . VAL A 1 365 ? -3.753 -6.739 -17.607 1.00 74.94 365 VAL A C 1
ATOM 2894 O O . VAL A 1 365 ? -3.838 -5.895 -16.713 1.00 74.94 365 VAL A O 1
ATOM 2897 N N . LEU A 1 366 ? -3.513 -6.363 -18.864 1.00 73.38 366 LEU A N 1
ATOM 2898 C CA . LEU A 1 366 ? -3.443 -4.974 -19.337 1.00 73.38 366 LEU A CA 1
ATOM 2899 C C . LEU A 1 366 ? -4.857 -4.367 -19.393 1.00 73.38 366 LEU A C 1
ATOM 2901 O O . LEU A 1 366 ? -5.763 -4.975 -19.946 1.00 73.38 366 LEU A O 1
ATOM 2905 N N . LYS A 1 367 ? -5.057 -3.160 -18.850 1.00 74.88 367 LYS A N 1
ATOM 2906 C CA . LYS A 1 367 ? -6.311 -2.408 -19.032 1.00 74.88 367 LYS A CA 1
ATOM 2907 C C . LYS A 1 367 ? -6.079 -1.347 -20.102 1.00 74.88 367 LYS A C 1
ATOM 2909 O O . LYS A 1 367 ? -5.202 -0.504 -19.936 1.00 74.88 367 LYS A O 1
ATOM 2914 N N . CYS A 1 368 ? -6.837 -1.423 -21.184 1.00 78.94 368 CYS A N 1
ATOM 2915 C CA . CYS A 1 368 ? -6.877 -0.458 -22.270 1.00 78.94 368 CYS A CA 1
ATOM 2916 C C . CYS A 1 368 ? -8.135 0.412 -22.125 1.00 78.94 368 CYS A C 1
ATOM 2918 O O . CYS A 1 368 ? -9.185 -0.105 -21.747 1.00 78.94 368 CYS A O 1
ATOM 2920 N N . ALA A 1 369 ? -8.039 1.709 -22.431 1.00 77.06 369 ALA A N 1
ATOM 2921 C CA . ALA A 1 369 ? -9.184 2.618 -22.362 1.00 77.06 369 ALA A CA 1
ATOM 2922 C C . ALA A 1 369 ? -10.271 2.255 -23.394 1.00 77.06 369 ALA A C 1
ATOM 2924 O O . ALA A 1 369 ? -11.432 2.134 -23.017 1.00 77.06 369 ALA A O 1
ATOM 2925 N N . SER A 1 370 ? -9.891 2.000 -24.653 1.00 83.25 370 SER A N 1
ATOM 2926 C CA . SER A 1 370 ? -10.829 1.661 -25.736 1.00 83.25 370 SER A CA 1
ATOM 2927 C C . SER A 1 370 ? -11.164 0.160 -25.804 1.00 83.25 370 SER A C 1
ATOM 2929 O O . SER A 1 370 ? -12.295 -0.212 -26.100 1.00 83.25 370 SER A O 1
ATOM 2931 N N . CYS A 1 371 ? -10.198 -0.728 -25.525 1.00 83.75 371 CYS A N 1
ATOM 2932 C CA . CYS A 1 371 ? -10.365 -2.186 -25.684 1.00 83.75 371 CYS A CA 1
ATOM 2933 C C . CYS A 1 371 ? -10.721 -2.952 -24.395 1.00 83.75 371 CYS A C 1
ATOM 2935 O O . CYS A 1 371 ? -10.882 -4.170 -24.443 1.00 83.75 371 CYS A O 1
ATOM 2937 N N . GLY A 1 372 ? -10.807 -2.291 -23.237 1.00 84.00 372 GLY A N 1
ATOM 2938 C CA . GLY A 1 372 ? -11.094 -2.956 -21.963 1.00 84.00 372 GLY A CA 1
ATOM 2939 C C . GLY A 1 372 ? -9.935 -3.815 -21.434 1.00 84.00 372 GLY A C 1
ATOM 2940 O O . GLY A 1 372 ? -8.766 -3.434 -21.520 1.00 84.00 372 GLY A O 1
ATOM 2941 N N . ILE A 1 373 ? -10.248 -4.954 -20.808 1.00 84.31 373 ILE A N 1
ATOM 2942 C CA . ILE A 1 373 ? -9.256 -5.815 -20.141 1.00 84.31 373 ILE A CA 1
ATOM 2943 C C . ILE A 1 373 ? -8.678 -6.831 -21.138 1.00 84.31 373 ILE A C 1
ATOM 2945 O O . ILE A 1 373 ? -9.394 -7.685 -21.648 1.00 84.31 373 ILE A O 1
ATOM 2949 N N . LEU A 1 374 ? -7.366 -6.767 -21.367 1.00 79.62 374 LEU A N 1
ATOM 2950 C CA . LEU A 1 374 ? -6.610 -7.639 -22.266 1.00 79.62 374 LEU A CA 1
ATOM 2951 C C . LEU A 1 374 ? -5.632 -8.518 -21.457 1.00 79.62 374 LEU A C 1
ATOM 2953 O O . LEU A 1 374 ? -4.890 -7.981 -20.630 1.00 79.62 374 LEU A O 1
ATOM 2957 N N . PRO A 1 375 ? -5.537 -9.841 -21.691 1.00 79.88 375 PRO A N 1
ATOM 2958 C CA . PRO A 1 375 ? -4.637 -10.745 -20.959 1.00 79.88 375 PRO A CA 1
ATOM 2959 C C . PRO A 1 375 ? -3.169 -10.639 -21.431 1.00 79.88 375 PRO A C 1
ATOM 2961 O O . PRO A 1 375 ? -2.541 -11.613 -21.840 1.00 79.88 375 PRO A O 1
ATOM 2964 N N . LEU A 1 376 ? -2.612 -9.424 -21.412 1.00 77.88 376 LEU A N 1
ATOM 2965 C CA . LEU A 1 376 ? -1.285 -9.102 -21.936 1.00 77.88 376 LEU A CA 1
ATOM 2966 C C . LEU A 1 376 ? -0.277 -8.790 -20.822 1.00 77.88 376 LEU A C 1
ATOM 2968 O O . LEU A 1 376 ? -0.322 -7.731 -20.193 1.00 77.88 376 LEU A O 1
ATOM 2972 N N . LYS A 1 377 ? 0.718 -9.672 -20.671 1.00 80.94 377 LYS A N 1
ATOM 2973 C CA . LYS A 1 377 ? 1.895 -9.489 -19.804 1.00 80.94 377 LYS A CA 1
ATOM 2974 C C . LYS A 1 377 ? 2.934 -8.553 -20.446 1.00 80.94 377 LYS A C 1
ATOM 2976 O O . LYS A 1 377 ? 4.032 -8.985 -20.794 1.00 80.94 377 LYS A O 1
ATOM 2981 N N . LYS A 1 378 ? 2.591 -7.279 -20.672 1.00 79.31 378 LYS A N 1
ATOM 2982 C CA . LYS A 1 378 ? 3.509 -6.238 -21.192 1.00 79.31 378 LYS A CA 1
ATOM 2983 C C . LYS A 1 378 ? 3.760 -5.124 -20.160 1.00 79.31 378 LYS A C 1
ATOM 2985 O O . LYS A 1 378 ? 2.872 -4.814 -19.364 1.00 79.31 378 LYS A O 1
ATOM 2990 N N . CYS A 1 379 ? 4.965 -4.550 -20.122 1.00 78.19 379 CYS A N 1
ATOM 2991 C CA . CYS A 1 379 ? 5.263 -3.345 -19.327 1.00 78.19 379 CYS A CA 1
ATOM 2992 C C . CYS A 1 379 ? 4.863 -2.072 -20.082 1.00 78.19 379 CYS A C 1
ATOM 2994 O O . CYS A 1 379 ? 4.636 -2.128 -21.285 1.00 78.19 379 CYS A O 1
ATOM 2996 N N . MET A 1 380 ? 4.859 -0.914 -19.414 1.00 75.25 380 MET A N 1
ATOM 2997 C CA . MET A 1 380 ? 4.501 0.376 -20.034 1.00 75.25 380 MET A CA 1
ATOM 2998 C C . MET A 1 380 ? 5.287 0.695 -21.319 1.00 75.25 380 MET A C 1
ATOM 3000 O O . MET A 1 380 ? 4.716 1.243 -22.252 1.00 75.25 380 MET A O 1
ATOM 3004 N N . GLY A 1 381 ? 6.573 0.327 -21.395 1.00 75.94 381 GLY A N 1
ATOM 3005 C CA . GLY A 1 381 ? 7.410 0.558 -22.583 1.00 75.94 381 GLY A CA 1
ATOM 3006 C C . GLY A 1 381 ? 7.235 -0.462 -23.718 1.00 75.94 381 GLY A C 1
ATOM 3007 O O . GLY A 1 381 ? 7.687 -0.210 -24.827 1.00 75.94 381 GLY A O 1
ATOM 3008 N N . CYS A 1 382 ? 6.594 -1.606 -23.457 1.00 79.56 382 CYS A N 1
ATOM 3009 C CA . CYS A 1 382 ? 6.341 -2.663 -24.448 1.00 79.56 382 CYS A CA 1
ATOM 3010 C C . CYS A 1 382 ? 4.846 -2.953 -24.646 1.00 79.56 382 CYS A C 1
ATOM 3012 O O . CYS A 1 382 ? 4.492 -3.929 -25.310 1.00 79.56 382 CYS A O 1
ATOM 3014 N N . ALA A 1 383 ? 3.968 -2.172 -24.017 1.00 80.62 383 ALA A N 1
ATOM 3015 C CA . ALA A 1 383 ? 2.537 -2.261 -24.223 1.00 80.62 383 ALA A CA 1
ATOM 3016 C C . ALA A 1 383 ? 2.226 -1.736 -25.633 1.00 80.62 383 ALA A C 1
ATOM 3018 O O . ALA A 1 383 ? 2.724 -0.665 -25.993 1.00 80.62 383 ALA A O 1
ATOM 3019 N N . PRO A 1 384 ? 1.437 -2.467 -26.442 1.00 77.62 384 PRO A N 1
ATOM 3020 C CA . PRO A 1 384 ? 0.998 -1.948 -27.729 1.00 77.62 384 PRO A CA 1
ATOM 3021 C C . PRO A 1 384 ? 0.182 -0.671 -27.507 1.00 77.62 384 PRO A C 1
ATOM 3023 O O . PRO A 1 384 ? -0.535 -0.546 -26.506 1.00 77.62 384 PRO A O 1
ATOM 3026 N N . ARG A 1 385 ? 0.288 0.278 -28.440 1.00 80.12 385 ARG A N 1
ATOM 3027 C CA . ARG A 1 385 ? -0.642 1.408 -28.480 1.00 80.12 385 ARG A CA 1
ATOM 3028 C C . ARG A 1 385 ? -2.026 0.889 -28.869 1.00 80.12 385 ARG A C 1
ATOM 3030 O O . ARG A 1 385 ? -2.152 -0.168 -29.482 1.00 80.12 385 ARG A O 1
ATOM 3037 N N . CYS A 1 386 ? -3.058 1.598 -28.428 1.00 80.38 386 CYS A N 1
ATOM 3038 C CA . CYS A 1 386 ? -4.413 1.320 -28.868 1.00 80.38 386 CYS A CA 1
ATOM 3039 C C . CYS A 1 386 ? -4.668 2.118 -30.141 1.00 80.38 386 CYS A C 1
ATOM 3041 O O . CYS A 1 386 ? -4.632 3.345 -30.093 1.00 80.38 386 CYS A O 1
ATOM 3043 N N . ASP A 1 387 ? -4.937 1.418 -31.238 1.00 75.00 387 ASP A N 1
ATOM 3044 C CA . ASP A 1 387 ? -5.259 2.011 -32.542 1.00 75.00 387 ASP A CA 1
ATOM 3045 C C . ASP A 1 387 ? -6.793 2.116 -32.748 1.00 75.00 387 ASP A C 1
ATOM 3047 O O . ASP A 1 387 ? -7.288 2.092 -33.872 1.00 75.00 387 ASP A O 1
ATOM 3051 N N . ARG A 1 388 ? -7.544 2.173 -31.636 1.00 59.50 388 ARG A N 1
ATOM 3052 C CA . ARG A 1 388 ? -9.011 2.289 -31.521 1.00 59.50 388 ARG A CA 1
ATOM 3053 C C . ARG A 1 388 ? -9.402 3.411 -30.569 1.00 59.50 388 ARG A C 1
ATOM 3055 O O . ARG A 1 388 ? -8.674 3.573 -29.558 1.00 59.50 388 ARG A O 1
#

Organism: Mucor circinelloides f. circinelloides (strain 1006PhL) (NCBI:txid1220926)

Solvent-accessible surface area (backbone atoms only — not comparable to full-atom values): 23561 Å² total; per-residue (Å²): 131,67,74,41,79,46,46,23,64,80,71,74,47,70,46,67,27,23,76,75,47,74,48,92,88,48,28,38,36,30,34,31,89,87,67,51,75,46,77,46,50,56,88,48,40,25,72,70,58,52,53,52,47,61,64,70,67,57,73,83,92,68,88,90,88,82,89,82,84,81,87,84,83,90,82,89,83,88,81,91,82,86,79,89,86,84,84,89,88,86,89,86,84,87,87,87,87,89,86,85,79,88,85,86,90,88,82,86,89,83,86,90,85,80,88,85,88,81,79,79,82,78,55,77,70,61,61,61,74,72,58,74,94,65,63,72,66,63,58,54,51,58,56,58,67,71,74,64,83,66,96,72,92,83,71,86,74,62,84,87,44,77,89,71,58,55,69,70,57,54,32,61,55,41,31,74,41,30,59,66,56,38,56,56,49,31,69,76,37,75,68,40,30,63,46,54,72,35,48,81,24,42,31,48,42,40,71,50,87,91,47,24,84,70,38,26,42,70,50,49,51,52,50,53,53,48,27,50,74,52,87,48,37,30,60,34,23,32,34,41,47,46,59,50,16,50,30,38,45,66,37,57,52,50,47,50,74,64,24,36,42,28,29,35,42,35,48,24,45,14,70,58,27,28,41,41,62,32,15,38,52,40,38,48,47,45,67,68,51,87,62,80,50,69,22,49,53,41,35,38,38,49,33,36,61,50,39,60,58,75,67,98,81,72,84,66,91,78,67,89,66,82,67,96,60,89,39,46,55,46,22,52,48,42,34,50,56,19,48,25,63,36,47,73,45,84,50,47,68,56,65,39,55,8,80,79,79,58,44,40,43,7,35,76,58,36,77,42,92,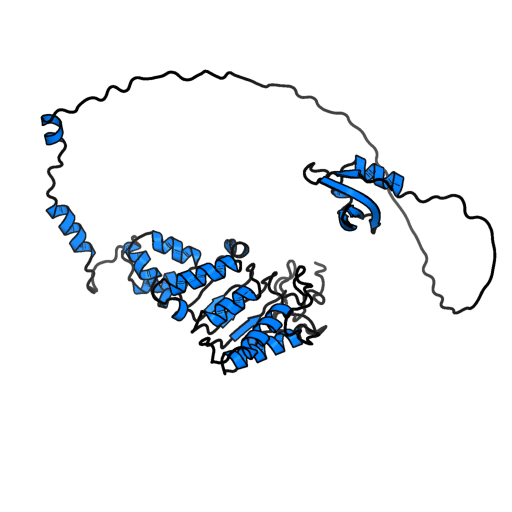76,77,40,79,39,86,40,39,35,13,88,93,66,47,79,80,77,97,104

Mean predicted aligned error: 20.06 Å